Protein AF-0000000082554764 (afdb_homodimer)

Foldseek 3Di:
DPPPPDFQKAAQVRLQVVCVVVVHPGSQVVQLVCFVVLQVLAADPDPPDGKKKWFAQPPRRMIGIFIWYAAPPDDRLQIDHRLNLRLLRLLQVLRQDTAEMEMQADDDPLSLQQCLLHDPQQQRWYWHNNDVVGDDTDGSCVVPPPHDFCVVWHDPPDDGRSHFFFFFKDADPPCDPPDDPDVPPLVVVQVVLFVVQQRRAADQAQQKWKKKWWAFQVGDIFIFTWYAGPVGSSTHGRLSSSVSRCSSVPVDNADQRTQEMEMEIAPPGPDDCQVVSCVRCCRRHVNYHYYYGHIDGGDPRDPGD/DPPPPDFQKAAQVRLQVVCVVVVHPGSQVVQLVCFVVLQVLAADPDPPDGKKKWFAQPPRRMIGIFIWYAAPPDDRLQIDHRLNLRLLRLLQVLRQDTAEMEMQAPDDPLSLQQCLLHDPQQQRWYWHNNDVVGDDTDGSCVVPPPHDFCVVWHDPPDDGRSHFFFFFKDADPPCDPPDDPDVPDLVVVQVVLFVVQQRRAADQRQQKWKKKWWAFQVGDIFIFTWYAGPVGSSTHGRLSSSVSRCSSVPVDNADQRTQEMEMEIAPPGPDDCQVVSCVRCCRRHVNYHYYYGHIDGGDDRDPGD

Structure (mmCIF, N/CA/C/O backbone):
data_AF-0000000082554764-model_v1
#
loop_
_entity.id
_entity.type
_entity.pdbx_description
1 polymer 'cytidine deaminase'
#
loop_
_atom_site.group_PDB
_atom_site.id
_atom_site.type_symbol
_atom_site.label_atom_id
_atom_site.label_alt_id
_atom_site.label_comp_id
_atom_site.label_asym_id
_atom_site.label_entity_id
_atom_site.label_seq_id
_atom_site.pdbx_PDB_ins_code
_atom_site.Cartn_x
_atom_site.Cartn_y
_atom_site.Cartn_z
_atom_site.occupancy
_atom_site.B_iso_or_equiv
_atom_site.auth_seq_id
_atom_site.auth_comp_id
_atom_site.auth_asym_id
_atom_site.auth_atom_id
_atom_site.pdbx_PDB_model_num
ATOM 1 N N . MET A 1 1 ? 14.117 24.422 29.797 1 27.56 1 MET A N 1
ATOM 2 C CA . MET A 1 1 ? 13.648 24.922 28.5 1 27.56 1 MET A CA 1
ATOM 3 C C . MET A 1 1 ? 12.203 24.516 28.25 1 27.56 1 MET A C 1
ATOM 5 O O . MET A 1 1 ? 11.805 23.406 28.562 1 27.56 1 MET A O 1
ATOM 9 N N . GLU A 1 2 ? 11.258 25.312 28.219 1 33.41 2 GLU A N 1
ATOM 10 C CA . GLU A 1 2 ? 9.836 25.016 28.062 1 33.41 2 GLU A CA 1
ATOM 11 C C . GLU A 1 2 ? 9.617 23.938 27 1 33.41 2 GLU A C 1
ATOM 13 O O . GLU A 1 2 ? 10.258 23.938 25.953 1 33.41 2 GLU A O 1
ATOM 18 N N . GLU A 1 3 ? 9.352 22.781 27.266 1 38.97 3 GLU A N 1
ATOM 19 C CA . GLU A 1 3 ? 9.07 21.672 26.344 1 38.97 3 GLU A CA 1
ATOM 20 C C . GLU A 1 3 ? 8.422 22.188 25.062 1 38.97 3 GLU A C 1
ATOM 22 O O . GLU A 1 3 ? 7.301 22.703 25.094 1 38.97 3 GLU A O 1
ATOM 27 N N . THR A 1 4 ? 9.07 22.906 24.281 1 42.88 4 THR A N 1
ATOM 28 C CA . THR A 1 4 ? 8.57 23.469 23.031 1 42.88 4 THR A CA 1
ATOM 29 C C . THR A 1 4 ? 7.57 22.531 22.375 1 42.88 4 THR A C 1
ATOM 31 O O . THR A 1 4 ? 7.898 21.375 22.062 1 42.88 4 THR A O 1
ATOM 34 N N . GLN A 1 5 ? 6.305 22.641 22.703 1 54.53 5 GLN A N 1
ATOM 35 C CA . GLN A 1 5 ? 5.176 21.922 22.109 1 54.53 5 GLN A CA 1
ATOM 36 C C . GLN A 1 5 ? 5.348 21.781 20.609 1 54.53 5 GLN A C 1
ATOM 38 O O . GLN A 1 5 ? 5.344 22.766 19.875 1 54.53 5 GLN A O 1
ATOM 43 N N . VAL A 1 6 ? 6.047 20.812 20.094 1 64.56 6 VAL A N 1
ATOM 44 C CA . VAL A 1 6 ? 6.309 20.609 18.672 1 64.56 6 VAL A CA 1
ATOM 45 C C . VAL A 1 6 ? 4.988 20.516 17.906 1 64.56 6 VAL A C 1
ATOM 47 O O . VAL A 1 6 ? 4.074 19.812 18.328 1 64.56 6 VAL A O 1
ATOM 50 N N . ARG A 1 7 ? 4.75 21.562 17.062 1 88.62 7 ARG A N 1
ATOM 51 C CA . ARG A 1 7 ? 3.623 21.734 16.141 1 88.62 7 ARG A CA 1
ATOM 52 C C . ARG A 1 7 ? 3.938 21.141 14.773 1 88.62 7 ARG A C 1
ATOM 54 O O . ARG A 1 7 ? 5.102 21.078 14.375 1 88.62 7 ARG A O 1
ATOM 61 N N . PHE A 1 8 ? 2.953 20.703 14.195 1 96.88 8 PHE A N 1
ATOM 62 C CA . PHE A 1 8 ? 3.105 20.047 12.906 1 96.88 8 PHE A CA 1
ATOM 63 C C . PHE A 1 8 ? 3.311 21.078 11.797 1 96.88 8 PHE A C 1
ATOM 65 O O . PHE A 1 8 ? 3.664 20.719 10.672 1 96.88 8 PHE A O 1
ATOM 72 N N . VAL A 1 9 ? 3.09 22.359 12.094 1 97.19 9 VAL A N 1
ATOM 73 C CA . VAL A 1 9 ? 3.377 23.453 11.18 1 97.19 9 VAL A CA 1
ATOM 74 C C . VAL A 1 9 ? 4.109 24.562 11.914 1 97.19 9 VAL A C 1
ATOM 76 O O . VAL A 1 9 ? 3.645 25.047 12.953 1 97.19 9 VAL A O 1
ATOM 79 N N . ILE A 1 10 ? 5.254 24.922 11.453 1 97 10 ILE A N 1
ATOM 80 C CA . ILE A 1 10 ? 6.039 26.031 11.977 1 97 10 ILE A CA 1
ATOM 81 C C . ILE A 1 10 ? 6.055 27.188 10.969 1 97 10 ILE A C 1
ATOM 83 O O . ILE A 1 10 ? 6.523 27.031 9.844 1 97 10 ILE A O 1
ATOM 87 N N . PRO A 1 11 ? 5.559 28.328 11.383 1 97.06 11 PRO A N 1
ATOM 88 C CA . PRO A 1 11 ? 5.574 29.469 10.469 1 97.06 11 PRO A CA 1
ATOM 89 C C . PRO A 1 11 ? 6.98 29.812 9.969 1 97.06 11 PRO A C 1
ATOM 91 O O . PRO A 1 11 ? 7.961 29.578 10.68 1 97.06 11 PRO A O 1
ATOM 94 N N . ALA A 1 12 ? 7.039 30.438 8.781 1 97.06 12 ALA A N 1
ATOM 95 C CA . ALA A 1 12 ? 8.312 30.75 8.141 1 97.06 12 ALA A CA 1
ATOM 96 C C . ALA A 1 12 ? 9.172 31.641 9.031 1 97.06 12 ALA A C 1
ATOM 98 O O . ALA A 1 12 ? 10.375 31.406 9.18 1 97.06 12 ALA A O 1
ATOM 99 N N . SER A 1 13 ? 8.602 32.625 9.648 1 97.19 13 SER A N 1
ATOM 100 C CA . SER A 1 13 ? 9.328 33.562 10.484 1 97.19 13 SER A CA 1
ATOM 101 C C . SER A 1 13 ? 9.914 32.875 11.711 1 97.19 13 SER A C 1
ATOM 103 O O . SER A 1 13 ? 11.047 33.156 12.109 1 97.19 13 SER A O 1
ATOM 105 N N . GLU A 1 14 ? 9.133 32 12.266 1 96.44 14 GLU A N 1
ATOM 106 C CA . GLU A 1 14 ? 9.609 31.25 13.422 1 96.44 14 GLU A CA 1
ATOM 107 C C . GLU A 1 14 ? 10.75 30.312 13.031 1 96.44 14 GLU A C 1
ATOM 109 O O . GLU A 1 14 ? 11.711 30.156 13.781 1 96.44 14 GLU A O 1
ATOM 114 N N . ALA A 1 15 ? 10.609 29.656 11.945 1 96.25 15 ALA A N 1
ATOM 115 C CA . ALA A 1 15 ? 11.664 28.766 11.461 1 96.25 15 ALA A CA 1
ATOM 116 C C . ALA A 1 15 ? 12.969 29.531 11.242 1 96.25 15 ALA A C 1
ATOM 118 O O . ALA A 1 15 ? 14.047 29.047 11.594 1 96.25 15 ALA A O 1
ATOM 119 N N . GLU A 1 16 ? 12.906 30.672 10.648 1 96.56 16 GLU A N 1
ATOM 120 C CA . GLU A 1 16 ? 14.078 31.516 10.438 1 96.56 16 GLU A CA 1
ATOM 121 C C . GLU A 1 16 ? 14.734 31.906 11.766 1 96.56 16 GLU A C 1
ATOM 123 O O . GLU A 1 16 ? 15.953 31.859 11.891 1 96.56 16 GLU A O 1
ATOM 128 N N . SER A 1 17 ? 13.891 32.281 12.672 1 96.81 17 SER A N 1
ATOM 129 C CA . SER A 1 17 ? 14.383 32.625 13.992 1 96.81 17 SER A CA 1
ATOM 130 C C . SER A 1 17 ? 15.094 31.453 14.664 1 96.81 17 SER A C 1
ATOM 132 O O . SER A 1 17 ? 16.141 31.625 15.297 1 96.81 17 SER A O 1
ATOM 134 N N . MET A 1 18 ? 14.484 30.297 14.539 1 95.19 18 MET A N 1
ATOM 135 C CA . MET A 1 18 ? 15.078 29.094 15.102 1 95.19 18 MET A CA 1
ATOM 136 C C . MET A 1 18 ? 16.453 28.812 14.492 1 95.19 18 MET A C 1
ATOM 138 O O . MET A 1 18 ? 17.391 28.469 15.195 1 95.19 18 MET A O 1
ATOM 142 N N . ALA A 1 19 ? 16.516 28.938 13.188 1 95.81 19 ALA A N 1
ATOM 143 C CA . ALA A 1 19 ? 17.781 28.719 12.5 1 95.81 19 ALA A CA 1
ATOM 144 C C . ALA A 1 19 ? 18.844 29.703 12.961 1 95.81 19 ALA A C 1
ATOM 146 O O . ALA A 1 19 ? 20 29.328 13.195 1 95.81 19 ALA A O 1
ATOM 147 N N . GLN A 1 20 ? 18.484 30.938 13.109 1 95.94 20 GLN A N 1
ATOM 148 C CA . GLN A 1 20 ? 19.391 31.984 13.555 1 95.94 20 GLN A CA 1
ATOM 149 C C . GLN A 1 20 ? 19.891 31.719 14.969 1 95.94 20 GLN A C 1
ATOM 151 O O . GLN A 1 20 ? 21.078 31.828 15.25 1 95.94 20 GLN A O 1
ATOM 156 N N . LYS A 1 21 ? 19 31.391 15.797 1 96 21 LYS A N 1
ATOM 157 C CA . LYS A 1 21 ? 19.359 31.125 17.188 1 96 21 LYS A CA 1
ATOM 158 C C . LYS A 1 21 ? 20.312 29.938 17.312 1 96 21 LYS A C 1
ATOM 160 O O . LYS A 1 21 ? 21.156 29.906 18.188 1 96 21 LYS A O 1
ATOM 165 N N . ALA A 1 22 ? 20.125 29.016 16.406 1 94.44 22 ALA A N 1
ATOM 166 C CA . ALA A 1 22 ? 20.969 27.812 16.422 1 94.44 22 ALA A CA 1
ATOM 167 C C . ALA A 1 22 ? 22.25 28.047 15.625 1 94.44 22 ALA A C 1
ATOM 169 O O . ALA A 1 22 ? 23.062 27.125 15.469 1 94.44 22 ALA A O 1
ATOM 170 N N . ASN A 1 23 ? 22.5 29.188 15.125 1 95.81 23 ASN A N 1
ATOM 171 C CA . ASN A 1 23 ? 23.672 29.547 14.336 1 95.81 23 ASN A CA 1
ATOM 172 C C . ASN A 1 23 ? 23.812 28.672 13.102 1 95.81 23 ASN A C 1
ATOM 174 O O . ASN A 1 23 ? 24.906 28.172 12.812 1 95.81 23 ASN A O 1
ATOM 178 N N . LEU A 1 24 ? 22.672 28.406 12.508 1 94.31 24 LEU A N 1
ATOM 179 C CA . LEU A 1 24 ? 22.656 27.656 11.258 1 94.31 24 LEU A CA 1
ATOM 180 C C . LEU A 1 24 ? 22.578 28.609 10.062 1 94.31 24 LEU A C 1
ATOM 182 O O . LEU A 1 24 ? 21.984 29.688 10.156 1 94.31 24 LEU A O 1
ATOM 186 N N . PRO A 1 25 ? 23.219 28.203 8.898 1 93.25 25 PRO A N 1
ATOM 187 C CA . PRO A 1 25 ? 23.234 29.094 7.727 1 93.25 25 PRO A CA 1
ATOM 188 C C . PRO A 1 25 ? 21.844 29.375 7.18 1 93.25 25 PRO A C 1
ATOM 190 O O . PRO A 1 25 ? 21.594 30.453 6.625 1 93.25 25 PRO A O 1
ATOM 193 N N . SER A 1 26 ? 20.969 28.453 7.219 1 93.5 26 SER A N 1
ATOM 194 C CA . SER A 1 26 ? 19.609 28.625 6.691 1 93.5 26 SER A CA 1
ATOM 195 C C . SER A 1 26 ? 18.625 27.672 7.359 1 93.5 26 SER A C 1
ATOM 197 O O . SER A 1 26 ? 19.031 26.812 8.141 1 93.5 26 SER A O 1
ATOM 199 N N . VAL A 1 27 ? 17.359 27.828 7.023 1 94.69 27 VAL A N 1
ATOM 200 C CA . VAL A 1 27 ? 16.297 26.969 7.535 1 94.69 27 VAL A CA 1
ATOM 201 C C . VAL A 1 27 ? 16.5 25.531 7.051 1 94.69 27 VAL A C 1
ATOM 203 O O . VAL A 1 27 ? 16.156 24.578 7.75 1 94.69 27 VAL A O 1
ATOM 206 N N . LEU A 1 28 ? 17.141 25.391 5.918 1 93.81 28 LEU A N 1
ATOM 207 C CA . LEU A 1 28 ? 17.406 24.062 5.379 1 93.81 28 LEU A CA 1
ATOM 208 C C . LEU A 1 28 ? 18.266 23.234 6.34 1 93.81 28 LEU A C 1
ATOM 210 O O . LEU A 1 28 ? 18.047 22.031 6.488 1 93.81 28 LEU A O 1
ATOM 214 N N . HIS A 1 29 ? 19.125 23.891 6.98 1 92.5 29 HIS A N 1
ATOM 215 C CA . HIS A 1 29 ? 20.031 23.219 7.906 1 92.5 29 HIS A CA 1
ATOM 216 C C . HIS A 1 29 ? 19.359 22.922 9.234 1 92.5 29 HIS A C 1
ATOM 218 O O . HIS A 1 29 ? 19.875 22.156 10.047 1 92.5 29 HIS A O 1
ATOM 224 N N . LEU A 1 30 ? 18.234 23.547 9.438 1 93.88 30 LEU A N 1
ATOM 225 C CA . LEU A 1 30 ? 17.438 23.328 10.641 1 93.88 30 LEU A CA 1
ATOM 226 C C . LEU A 1 30 ? 16.641 22.047 10.539 1 93.88 30 LEU A C 1
ATOM 228 O O . LEU A 1 30 ? 16.359 21.406 11.555 1 93.88 30 LEU A O 1
ATOM 232 N N . LEU A 1 31 ? 16.25 21.594 9.352 1 95.56 31 LEU A N 1
ATOM 233 C CA . LEU A 1 31 ? 15.312 20.5 9.109 1 95.56 31 LEU A CA 1
ATOM 234 C C . LEU A 1 31 ? 15.781 19.219 9.797 1 95.56 31 LEU A C 1
ATOM 236 O O . LEU A 1 31 ? 15.031 18.609 10.562 1 95.56 31 LEU A O 1
ATOM 240 N N . PRO A 1 32 ? 17.047 18.812 9.578 1 93.94 32 PRO A N 1
ATOM 241 C CA . PRO A 1 32 ? 17.484 17.562 10.219 1 93.94 32 PRO A CA 1
ATOM 242 C C . PRO A 1 32 ? 17.438 17.641 11.742 1 93.94 32 PRO A C 1
ATOM 244 O O . PRO A 1 32 ? 17.188 16.625 12.406 1 93.94 32 PRO A O 1
ATOM 247 N N . SER A 1 33 ? 17.656 18.766 12.312 1 92.5 33 SER A N 1
ATOM 248 C CA . SER A 1 33 ? 17.688 18.938 13.758 1 92.5 33 SER A CA 1
ATOM 249 C C . SER A 1 33 ? 16.297 18.797 14.359 1 92.5 33 SER A C 1
ATOM 251 O O . SER A 1 33 ? 16.141 18.562 15.562 1 92.5 33 SER A O 1
ATOM 253 N N . LEU A 1 34 ? 15.258 18.938 13.523 1 94.81 34 LEU A N 1
ATOM 254 C CA . LEU A 1 34 ? 13.875 18.859 13.992 1 94.81 34 LEU A CA 1
ATOM 255 C C . LEU A 1 34 ? 13.344 17.438 13.883 1 94.81 34 LEU A C 1
ATOM 257 O O . LEU A 1 34 ? 12.281 17.125 14.422 1 94.81 34 LEU A O 1
ATOM 261 N N . VAL A 1 35 ? 14.031 16.547 13.242 1 95.44 35 VAL A N 1
ATOM 262 C CA . VAL A 1 35 ? 13.57 15.188 12.938 1 95.44 35 VAL A CA 1
ATOM 263 C C . VAL A 1 35 ? 13.344 14.422 14.234 1 95.44 35 VAL A C 1
ATOM 265 O O . VAL A 1 35 ? 12.305 13.773 14.414 1 95.44 35 VAL A O 1
ATOM 268 N N . PRO A 1 36 ? 14.258 14.516 15.25 1 94.62 36 PRO A N 1
ATOM 269 C CA . PRO A 1 36 ? 14.016 13.789 16.5 1 94.62 36 PRO A CA 1
ATOM 270 C C . PRO A 1 36 ? 12.742 14.25 17.203 1 94.62 36 PRO A C 1
ATOM 272 O O . PRO A 1 36 ? 12.016 13.43 17.766 1 94.62 36 PRO A O 1
ATOM 275 N N . SER A 1 37 ? 12.523 15.555 17.172 1 94.25 37 SER A N 1
ATOM 276 C CA . SER A 1 37 ? 11.297 16.078 17.766 1 94.25 37 SER A CA 1
ATOM 277 C C . SER A 1 37 ? 10.062 15.555 17.047 1 94.25 37 SER A C 1
ATOM 279 O O . SER A 1 37 ? 9.047 15.258 17.672 1 94.25 37 SER A O 1
ATOM 281 N N . ALA A 1 38 ? 10.133 15.461 15.711 1 95.75 38 ALA A N 1
ATOM 282 C CA . ALA A 1 38 ? 9.031 14.898 14.938 1 95.75 38 ALA A CA 1
ATOM 283 C C . ALA A 1 38 ? 8.797 13.438 15.305 1 95.75 38 ALA A C 1
ATOM 285 O O . ALA A 1 38 ? 7.652 13.016 15.492 1 95.75 38 ALA A O 1
ATOM 286 N N . GLN A 1 39 ? 9.836 12.648 15.469 1 96.12 39 GLN A N 1
ATOM 287 C CA . GLN A 1 39 ? 9.75 11.234 15.797 1 96.12 39 GLN A CA 1
ATOM 288 C C . GLN A 1 39 ? 8.961 11.008 17.078 1 96.12 39 GLN A C 1
ATOM 290 O O . GLN A 1 39 ? 8.258 10.008 17.219 1 96.12 39 GLN A O 1
ATOM 295 N N . ARG A 1 40 ? 9.039 11.906 17.984 1 94.5 40 ARG A N 1
ATOM 296 C CA . ARG A 1 40 ? 8.375 11.773 19.281 1 94.5 40 ARG A CA 1
ATOM 297 C C . ARG A 1 40 ? 6.859 11.867 19.125 1 94.5 40 ARG A C 1
ATOM 299 O O . ARG A 1 40 ? 6.117 11.422 20 1 94.5 40 ARG A O 1
ATOM 306 N N . LEU A 1 41 ? 6.426 12.43 18 1 95.19 41 LEU A N 1
ATOM 307 C CA . LEU A 1 41 ? 4.996 12.617 17.781 1 95.19 41 LEU A CA 1
ATOM 308 C C . LEU A 1 41 ? 4.398 11.43 17.031 1 95.19 41 LEU A C 1
ATOM 310 O O . LEU A 1 41 ? 3.186 11.359 16.844 1 95.19 41 LEU A O 1
ATOM 314 N N . ALA A 1 42 ? 5.238 10.453 16.594 1 96.19 42 ALA A N 1
ATOM 315 C CA . ALA A 1 42 ? 4.781 9.289 15.836 1 96.19 42 ALA A CA 1
ATOM 316 C C . ALA A 1 42 ? 3.875 8.406 16.688 1 96.19 42 ALA A C 1
ATOM 318 O O . ALA A 1 42 ? 3.912 8.469 17.922 1 96.19 42 ALA A O 1
ATOM 319 N N . ARG A 1 43 ? 2.994 7.613 16.078 1 96.25 43 ARG A N 1
ATOM 320 C CA . ARG A 1 43 ? 2.078 6.688 16.734 1 96.25 43 ARG A CA 1
ATOM 321 C C . ARG A 1 43 ? 2.219 5.277 16.172 1 96.25 43 ARG A C 1
ATOM 323 O O . ARG A 1 43 ? 1.308 4.777 15.508 1 96.25 43 ARG A O 1
ATOM 330 N N . PRO A 1 44 ? 3.326 4.602 16.453 1 95.75 44 PRO A N 1
ATOM 331 C CA . PRO A 1 44 ? 3.57 3.26 15.922 1 95.75 44 PRO A CA 1
ATOM 332 C C . PRO A 1 44 ? 3.387 2.164 16.969 1 95.75 44 PRO A C 1
ATOM 334 O O . PRO A 1 44 ? 4.355 1.5 17.344 1 95.75 44 PRO A O 1
ATOM 337 N N . PRO A 1 45 ? 2.146 1.845 17.359 1 95.56 45 PRO A N 1
ATOM 338 C CA . PRO A 1 45 ? 1.93 0.867 18.422 1 95.56 45 PRO A CA 1
ATOM 339 C C . PRO A 1 45 ? 2.287 -0.557 18 1 95.56 45 PRO A C 1
ATOM 341 O O . PRO A 1 45 ? 2.393 -1.447 18.844 1 95.56 45 PRO A O 1
ATOM 344 N N . ILE A 1 46 ? 2.504 -0.814 16.75 1 94.62 46 ILE A N 1
ATOM 345 C CA . ILE A 1 46 ? 2.775 -2.166 16.281 1 94.62 46 ILE A CA 1
ATOM 346 C C . ILE A 1 46 ? 4.281 -2.365 16.125 1 94.62 46 ILE A C 1
ATOM 348 O O . ILE A 1 46 ? 4.855 -3.277 16.719 1 94.62 46 ILE A O 1
ATOM 352 N N . SER A 1 47 ? 4.969 -1.539 15.414 1 91.75 47 SER A N 1
ATOM 353 C CA . SER A 1 47 ? 6.387 -1.691 15.109 1 91.75 47 SER A CA 1
ATOM 354 C C . SER A 1 47 ? 7.262 -1.084 16.203 1 91.75 47 SER A C 1
ATOM 356 O O . SER A 1 47 ? 8.422 -1.473 16.359 1 91.75 47 SER A O 1
ATOM 358 N N . ASN A 1 48 ? 6.734 -0.066 16.891 1 92.81 48 ASN A N 1
ATOM 359 C CA . ASN A 1 48 ? 7.512 0.758 17.812 1 92.81 48 ASN A CA 1
ATOM 360 C C . ASN A 1 48 ? 8.68 1.439 17.109 1 92.81 48 ASN A C 1
ATOM 362 O O . ASN A 1 48 ? 9.695 1.752 17.734 1 92.81 48 ASN A O 1
ATOM 366 N N . PHE A 1 49 ? 8.641 1.503 15.805 1 91.94 49 PHE A N 1
ATOM 367 C CA . PHE A 1 49 ? 9.633 2.189 14.977 1 91.94 49 PHE A CA 1
ATOM 368 C C . PHE A 1 49 ? 9.172 3.605 14.648 1 91.94 49 PHE A C 1
ATOM 370 O O . PHE A 1 49 ? 8.406 3.812 13.703 1 91.94 49 PHE A O 1
ATOM 377 N N . HIS A 1 50 ? 9.719 4.594 15.336 1 95.38 50 HIS A N 1
ATOM 378 C CA . HIS A 1 50 ? 9.297 5.984 15.219 1 95.38 50 HIS A CA 1
ATOM 379 C C . HIS A 1 50 ? 9.977 6.668 14.039 1 95.38 50 HIS A C 1
ATOM 381 O O . HIS A 1 50 ? 11.203 6.805 14.016 1 95.38 50 HIS A O 1
ATOM 387 N N . VAL A 1 51 ? 9.195 7.074 13.086 1 96.25 51 VAL A N 1
ATOM 388 C CA . VAL A 1 51 ? 9.711 7.785 11.922 1 96.25 51 VAL A CA 1
ATOM 389 C C . VAL A 1 51 ? 9.195 9.219 11.922 1 96.25 51 VAL A C 1
ATOM 391 O O . VAL A 1 51 ? 8.031 9.469 12.242 1 96.25 51 VAL A O 1
ATOM 394 N N . GLY A 1 52 ? 10.062 10.125 11.688 1 97.12 52 GLY A N 1
ATOM 395 C CA . GLY A 1 52 ? 9.734 11.531 11.547 1 97.12 52 GLY A CA 1
ATOM 396 C C . GLY A 1 52 ? 10.258 12.141 10.258 1 97.12 52 GLY A C 1
ATOM 397 O O . GLY A 1 52 ? 11.367 11.82 9.82 1 97.12 52 GLY A O 1
ATOM 398 N N . ALA A 1 53 ? 9.453 12.953 9.609 1 98.12 53 ALA A N 1
ATOM 399 C CA . ALA A 1 53 ? 9.828 13.719 8.422 1 98.12 53 ALA A CA 1
ATOM 400 C C . ALA A 1 53 ? 9.57 15.211 8.625 1 98.12 53 ALA A C 1
ATOM 402 O O . ALA A 1 53 ? 8.57 15.594 9.242 1 98.12 53 ALA A O 1
ATOM 403 N N . VAL A 1 54 ? 10.484 16.016 8.195 1 97.94 54 VAL A N 1
ATOM 404 C CA . VAL A 1 54 ? 10.383 17.469 8.312 1 97.94 54 VAL A CA 1
ATOM 405 C C . VAL A 1 54 ? 10.695 18.125 6.961 1 97.94 54 VAL A C 1
ATOM 407 O O . VAL A 1 54 ? 11.766 17.891 6.395 1 97.94 54 VAL A O 1
ATOM 410 N N . GLY A 1 55 ? 9.766 18.844 6.441 1 98.12 55 GLY A N 1
ATOM 411 C CA . GLY A 1 55 ? 9.945 19.453 5.133 1 98.12 55 GLY A CA 1
ATOM 412 C C . GLY A 1 55 ? 9.672 20.938 5.125 1 98.12 55 GLY A C 1
ATOM 413 O O . GLY A 1 55 ? 8.977 21.453 6.004 1 98.12 55 GLY A O 1
ATOM 414 N N . ILE A 1 56 ? 10.258 21.656 4.184 1 97.62 56 ILE A N 1
ATOM 415 C CA . ILE A 1 56 ? 10.023 23.094 4.008 1 97.62 56 ILE A CA 1
ATOM 416 C C . ILE A 1 56 ? 9.195 23.328 2.752 1 97.62 56 ILE A C 1
ATOM 418 O O . ILE A 1 56 ? 9.469 22.75 1.695 1 97.62 56 ILE A O 1
ATOM 422 N N . GLY A 1 57 ? 8.102 24.109 2.936 1 95.94 57 GLY A N 1
ATOM 423 C CA . GLY A 1 57 ? 7.281 24.469 1.796 1 95.94 57 GLY A CA 1
ATOM 424 C C . GLY A 1 57 ? 8.039 25.25 0.738 1 95.94 57 GLY A C 1
ATOM 425 O O . GLY A 1 57 ? 8.883 26.094 1.062 1 95.94 57 GLY A O 1
ATOM 426 N N . GLY A 1 58 ? 7.805 24.922 -0.47 1 93.38 58 GLY A N 1
ATOM 427 C CA . GLY A 1 58 ? 8.508 25.562 -1.573 1 93.38 58 GLY A CA 1
ATOM 428 C C . GLY A 1 58 ? 8.094 27 -1.795 1 93.38 58 GLY A C 1
ATOM 429 O O . GLY A 1 58 ? 8.836 27.781 -2.408 1 93.38 58 GLY A O 1
ATOM 430 N N . VAL A 1 59 ? 6.965 27.391 -1.308 1 94.5 59 VAL A N 1
ATOM 431 C CA . VAL A 1 59 ? 6.449 28.719 -1.604 1 94.5 59 VAL A CA 1
ATOM 432 C C . VAL A 1 59 ? 6.352 29.531 -0.315 1 94.5 59 VAL A C 1
ATOM 434 O O . VAL A 1 59 ? 6.887 30.641 -0.231 1 94.5 59 VAL A O 1
ATOM 437 N N . SER A 1 60 ? 5.836 29.016 0.761 1 95.25 60 SER A N 1
ATOM 438 C CA . SER A 1 60 ? 5.52 29.766 1.974 1 95.25 60 SER A CA 1
ATOM 439 C C . SER A 1 60 ? 6.742 29.891 2.879 1 95.25 60 SER A C 1
ATOM 441 O O . SER A 1 60 ? 6.82 30.797 3.703 1 95.25 60 SER A O 1
ATOM 443 N N . GLY A 1 61 ? 7.594 28.875 2.766 1 96.06 61 GLY A N 1
ATOM 444 C CA . GLY A 1 61 ? 8.719 28.828 3.688 1 96.06 61 GLY A CA 1
ATOM 445 C C . GLY A 1 61 ? 8.359 28.219 5.035 1 96.06 61 GLY A C 1
ATOM 446 O O . GLY A 1 61 ? 9.219 28.094 5.91 1 96.06 61 GLY A O 1
ATOM 447 N N . ARG A 1 62 ? 7.137 27.859 5.188 1 97.25 62 ARG A N 1
ATOM 448 C CA . ARG A 1 62 ? 6.734 27.156 6.406 1 97.25 62 ARG A CA 1
ATOM 449 C C . ARG A 1 62 ? 7.41 25.797 6.504 1 97.25 62 ARG A C 1
ATOM 451 O O . ARG A 1 62 ? 7.77 25.203 5.488 1 97.25 62 ARG A O 1
ATOM 458 N N . VAL A 1 63 ? 7.605 25.359 7.727 1 98 63 VAL A N 1
ATOM 459 C CA . VAL A 1 63 ? 8.125 24.016 7.973 1 98 63 VAL A CA 1
ATOM 460 C C . VAL A 1 63 ? 6.996 23.094 8.414 1 98 63 VAL A C 1
ATOM 462 O O . VAL A 1 63 ? 6.16 23.484 9.234 1 98 63 VAL A O 1
ATOM 465 N N . PHE A 1 64 ? 6.957 21.953 7.809 1 98.25 64 PHE A N 1
ATOM 466 C CA . PHE A 1 64 ? 5.918 20.969 8.078 1 98.25 64 PHE A CA 1
ATOM 467 C C . PHE A 1 64 ? 6.523 19.688 8.641 1 98.25 64 PHE A C 1
ATOM 469 O O . PHE A 1 64 ? 7.625 19.297 8.25 1 98.25 64 PHE A O 1
ATOM 476 N N . LEU A 1 65 ? 5.82 19.047 9.539 1 98.12 65 LEU A N 1
ATOM 477 C CA . LEU A 1 65 ? 6.242 17.781 10.094 1 98.12 65 LEU A CA 1
ATOM 478 C C . LEU A 1 65 ? 5.309 16.656 9.648 1 98.12 65 LEU A C 1
ATOM 480 O O . LEU A 1 65 ? 4.133 16.891 9.367 1 98.12 65 LEU A O 1
ATOM 484 N N . GLY A 1 66 ? 5.797 15.5 9.5 1 98.38 66 GLY A N 1
ATOM 485 C CA . GLY A 1 66 ? 5.082 14.25 9.289 1 98.38 66 GLY A CA 1
ATOM 486 C C . GLY A 1 66 ? 5.598 13.109 10.148 1 98.38 66 GLY A C 1
ATOM 487 O O . GLY A 1 66 ? 6.789 13.047 10.453 1 98.38 66 GLY A O 1
ATOM 488 N N . VAL A 1 67 ? 4.695 12.258 10.516 1 97.88 67 VAL A N 1
ATOM 489 C CA . VAL A 1 67 ? 5.07 11.141 11.367 1 97.88 67 VAL A CA 1
ATOM 490 C C . VAL A 1 67 ? 4.344 9.875 10.922 1 97.88 67 VAL A C 1
ATOM 492 O O . VAL A 1 67 ? 3.338 9.953 10.211 1 97.88 67 VAL A O 1
ATOM 495 N N . ASN A 1 68 ? 4.918 8.703 11.211 1 97.88 68 ASN A N 1
ATOM 496 C CA . ASN A 1 68 ? 4.207 7.465 10.914 1 97.88 68 ASN A CA 1
ATOM 497 C C . ASN A 1 68 ? 3.107 7.188 11.93 1 97.88 68 ASN A C 1
ATOM 499 O O . ASN A 1 68 ? 3.262 7.492 13.117 1 97.88 68 ASN A O 1
ATOM 503 N N . VAL A 1 69 ? 1.99 6.715 11.453 1 98 69 VAL A N 1
ATOM 504 C CA . VAL A 1 69 ? 0.81 6.375 12.242 1 98 69 VAL A CA 1
ATOM 505 C C . VAL A 1 69 ? 0.356 4.957 11.914 1 98 69 VAL A C 1
ATOM 507 O O . VAL A 1 69 ? 0.183 4.609 10.742 1 98 69 VAL A O 1
ATOM 510 N N . GLU A 1 70 ? 0.229 4.133 12.906 1 97.56 70 GLU A N 1
ATOM 511 C CA . GLU A 1 70 ? -0.242 2.756 12.781 1 97.56 70 GLU A CA 1
ATOM 512 C C . GLU A 1 70 ? -1.545 2.547 13.547 1 97.56 70 GLU A C 1
ATOM 514 O O . GLU A 1 70 ? -1.827 3.266 14.508 1 97.56 70 GLU A O 1
ATOM 519 N N . PHE A 1 71 ? -2.355 1.678 13.109 1 97.31 71 PHE A N 1
ATOM 520 C CA . PHE A 1 71 ? -3.65 1.41 13.727 1 97.31 71 PHE A CA 1
ATOM 521 C C . PHE A 1 71 ? -3.752 -0.048 14.156 1 97.31 71 PHE A C 1
ATOM 523 O O . PHE A 1 71 ? -3.557 -0.957 13.344 1 97.31 71 PHE A O 1
ATOM 530 N N . LEU A 1 72 ? -4.074 -0.268 15.375 1 96.31 72 LEU A N 1
ATOM 531 C CA . LEU A 1 72 ? -4.301 -1.614 15.891 1 96.31 72 LEU A CA 1
ATOM 532 C C . LEU A 1 72 ? -5.582 -2.209 15.312 1 96.31 72 LEU A C 1
ATOM 534 O O . LEU A 1 72 ? -6.52 -1.479 14.992 1 96.31 72 LEU A O 1
ATOM 538 N N . ASN A 1 73 ? -5.574 -3.525 15.117 1 96.31 73 ASN A N 1
ATOM 539 C CA . ASN A 1 73 ? -6.742 -4.32 14.742 1 96.31 73 ASN A CA 1
ATOM 540 C C . ASN A 1 73 ? -7.16 -4.062 13.297 1 96.31 73 ASN A C 1
ATOM 542 O O . ASN A 1 73 ? -8.312 -4.285 12.93 1 96.31 73 ASN A O 1
ATOM 546 N N . LEU A 1 74 ? -6.309 -3.508 12.531 1 96.81 74 LEU A N 1
ATOM 547 C CA . LEU A 1 74 ? -6.48 -3.311 11.094 1 96.81 74 LEU A CA 1
ATOM 548 C C . LEU A 1 74 ? -5.293 -3.873 10.328 1 96.81 74 LEU A C 1
ATOM 550 O O . LEU A 1 74 ? -4.203 -4.031 10.883 1 96.81 74 LEU A O 1
ATOM 554 N N . PRO A 1 75 ? -5.5 -4.203 9.023 1 96.56 75 PRO A N 1
ATOM 555 C CA . PRO A 1 75 ? -4.344 -4.578 8.211 1 96.56 75 PRO A CA 1
ATOM 556 C C . PRO A 1 75 ? -3.289 -3.475 8.133 1 96.56 75 PRO A C 1
ATOM 558 O O . PRO A 1 75 ? -3.617 -2.293 8.266 1 96.56 75 PRO A O 1
ATOM 561 N N . LEU A 1 76 ? -2.111 -3.838 7.871 1 96.62 76 LEU A N 1
ATOM 562 C CA . LEU A 1 76 ? -0.976 -2.922 7.902 1 96.62 76 LEU A CA 1
ATOM 563 C C . LEU A 1 76 ? -1.078 -1.89 6.785 1 96.62 76 LEU A C 1
ATOM 565 O O . LEU A 1 76 ? -0.436 -0.839 6.848 1 96.62 76 LEU A O 1
ATOM 569 N N . ASN A 1 77 ? -1.874 -2.178 5.762 1 95.06 77 ASN A N 1
ATOM 570 C CA . ASN A 1 77 ? -1.965 -1.25 4.641 1 95.06 77 ASN A CA 1
ATOM 571 C C . ASN A 1 77 ? -2.727 0.017 5.02 1 95.06 77 ASN A C 1
ATOM 573 O O . ASN A 1 77 ? -2.805 0.959 4.23 1 95.06 77 ASN A O 1
ATOM 577 N N . TYR A 1 78 ? -3.305 0.109 6.254 1 96.81 78 TYR A N 1
ATOM 578 C CA . TYR A 1 78 ? -3.973 1.309 6.746 1 96.81 78 TYR A CA 1
ATOM 579 C C . TYR A 1 78 ? -2.969 2.283 7.348 1 96.81 78 TYR A C 1
ATOM 581 O O . TYR A 1 78 ? -3.299 3.443 7.609 1 96.81 78 TYR A O 1
ATOM 589 N N . SER A 1 79 ? -1.78 1.851 7.543 1 97.81 79 SER A N 1
ATOM 590 C CA . SER A 1 79 ? -0.774 2.703 8.164 1 97.81 79 SER A CA 1
ATOM 591 C C . SER A 1 79 ? -0.485 3.934 7.316 1 97.81 79 SER A C 1
ATOM 593 O O . SER A 1 79 ? -0.69 3.916 6.098 1 97.81 79 SER A O 1
ATOM 595 N N . ILE A 1 80 ? -0.135 4.961 7.973 1 98.38 80 ILE A N 1
ATOM 596 C CA . ILE A 1 80 ? 0.304 6.191 7.328 1 98.38 80 ILE A CA 1
ATOM 597 C C . ILE A 1 80 ? 1.804 6.383 7.551 1 98.38 80 ILE A C 1
ATOM 599 O O . ILE A 1 80 ? 2.273 6.398 8.688 1 98.38 80 ILE A O 1
ATOM 603 N N . HIS A 1 81 ? 2.551 6.504 6.504 1 98.38 81 HIS A N 1
ATOM 604 C CA . HIS A 1 81 ? 3.984 6.742 6.629 1 98.38 81 HIS A CA 1
ATOM 605 C C . HIS A 1 81 ? 4.277 8.211 6.902 1 98.38 81 HIS A C 1
ATOM 607 O O . HIS A 1 81 ? 3.479 9.086 6.547 1 98.38 81 HIS A O 1
ATOM 613 N N . ALA A 1 82 ? 5.406 8.484 7.5 1 98.44 82 ALA A N 1
ATOM 614 C CA . ALA A 1 82 ? 5.805 9.844 7.828 1 98.44 82 ALA A CA 1
ATOM 615 C C . ALA A 1 82 ? 5.832 10.727 6.582 1 98.44 82 ALA A C 1
ATOM 617 O O . ALA A 1 82 ? 5.422 11.891 6.625 1 98.44 82 ALA A O 1
ATOM 618 N N . GLU A 1 83 ? 6.336 10.203 5.48 1 98.12 83 GLU A N 1
ATOM 619 C CA . GLU A 1 83 ? 6.43 10.945 4.227 1 98.12 83 GLU A CA 1
ATOM 620 C C . GLU A 1 83 ? 5.043 11.25 3.664 1 98.12 83 GLU A C 1
ATOM 622 O O . GLU A 1 83 ? 4.805 12.344 3.143 1 98.12 83 GLU A O 1
ATOM 627 N N . GLN A 1 84 ? 4.148 10.266 3.719 1 98.44 84 GLN A N 1
ATOM 628 C CA . GLN A 1 84 ? 2.77 10.508 3.305 1 98.44 84 GLN A CA 1
ATOM 629 C C . GLN A 1 84 ? 2.109 11.562 4.184 1 98.44 84 GLN A C 1
ATOM 631 O O . GLN A 1 84 ? 1.405 12.445 3.686 1 98.44 84 GLN A O 1
ATOM 636 N N . PHE A 1 85 ? 2.312 11.414 5.5 1 98.81 85 PHE A N 1
ATOM 637 C CA . PHE A 1 85 ? 1.8 12.383 6.457 1 98.81 85 PHE A CA 1
ATOM 638 C C . PHE A 1 85 ? 2.266 13.789 6.105 1 98.81 85 PHE A C 1
ATOM 640 O O . PHE A 1 85 ? 1.471 14.734 6.117 1 98.81 85 PHE A O 1
ATOM 647 N N . LEU A 1 86 ? 3.533 13.922 5.809 1 98.69 86 LEU A N 1
ATOM 648 C CA . LEU A 1 86 ? 4.129 15.219 5.492 1 98.69 86 LEU A CA 1
ATOM 649 C C . LEU A 1 86 ? 3.443 15.852 4.285 1 98.69 86 LEU A C 1
ATOM 651 O O . LEU A 1 86 ? 3.027 17.016 4.344 1 98.69 86 LEU A O 1
ATOM 655 N N . LEU A 1 87 ? 3.248 15.109 3.189 1 98.44 87 LEU A N 1
ATOM 656 C CA . LEU A 1 87 ? 2.602 15.656 2 1 98.44 87 LEU A CA 1
ATOM 657 C C . LEU A 1 87 ? 1.144 16 2.281 1 98.44 87 LEU A C 1
ATOM 659 O O . LEU A 1 87 ? 0.631 17 1.781 1 98.44 87 LEU A O 1
ATOM 663 N N . THR A 1 88 ? 0.502 15.133 3.025 1 98.5 88 THR A N 1
ATOM 664 C CA . THR A 1 88 ? -0.888 15.398 3.381 1 98.5 88 THR A CA 1
ATOM 665 C C . THR A 1 88 ? -1.002 16.672 4.203 1 98.5 88 THR A C 1
ATOM 667 O O . THR A 1 88 ? -1.919 17.469 3.994 1 98.5 88 THR A O 1
ATOM 670 N N . ASN A 1 89 ? -0.06 16.875 5.117 1 98.25 89 ASN A N 1
ATOM 671 C CA . ASN A 1 89 ? -0.019 18.094 5.922 1 98.25 89 ASN A CA 1
ATOM 672 C C . ASN A 1 89 ? 0.178 19.328 5.059 1 98.25 89 ASN A C 1
ATOM 674 O O . ASN A 1 89 ? -0.458 20.359 5.285 1 98.25 89 ASN A O 1
ATOM 678 N N . LEU A 1 90 ? 1.075 19.25 4.039 1 98.12 90 LEU A N 1
ATOM 679 C CA . LEU A 1 90 ? 1.237 20.344 3.09 1 98.12 90 LEU A CA 1
ATOM 680 C C . LEU A 1 90 ? -0.074 20.641 2.369 1 98.12 90 LEU A C 1
ATOM 682 O O . LEU A 1 90 ? -0.491 21.797 2.273 1 98.12 90 LEU A O 1
ATOM 686 N N . SER A 1 91 ? -0.704 19.578 1.902 1 97.31 91 SER A N 1
ATOM 687 C CA . SER A 1 91 ? -1.96 19.719 1.173 1 97.31 91 SER A CA 1
ATOM 688 C C . SER A 1 91 ? -3.031 20.375 2.037 1 97.31 91 SER A C 1
ATOM 690 O O . SER A 1 91 ? -3.75 21.266 1.575 1 97.31 91 SER A O 1
ATOM 692 N N . LEU A 1 92 ? -3.102 19.969 3.262 1 95.38 92 LEU A N 1
ATOM 693 C CA . LEU A 1 92 ? -4.07 20.484 4.215 1 95.38 92 LEU A CA 1
ATOM 694 C C . LEU A 1 92 ? -3.891 22 4.395 1 95.38 92 LEU A C 1
ATOM 696 O O . LEU A 1 92 ? -4.859 22.719 4.66 1 95.38 92 LEU A O 1
ATOM 700 N N . ASN A 1 93 ? -2.707 22.453 4.25 1 96.31 93 ASN A N 1
ATOM 701 C CA . ASN A 1 93 ? -2.383 23.859 4.496 1 96.31 93 ASN A CA 1
ATOM 702 C C . ASN A 1 93 ? -2.162 24.625 3.195 1 96.31 93 ASN A C 1
ATOM 704 O O . ASN A 1 93 ? -1.515 25.672 3.188 1 96.31 93 ASN A O 1
ATOM 708 N N . ALA A 1 94 ? -2.582 24.062 2.09 1 95.75 94 ALA A N 1
ATOM 709 C CA . ALA A 1 94 ? -2.566 24.688 0.771 1 95.75 94 ALA A CA 1
ATOM 710 C C . ALA A 1 94 ? -1.148 25.094 0.369 1 95.75 94 ALA A C 1
ATOM 712 O O . ALA A 1 94 ? -0.932 26.172 -0.167 1 95.75 94 ALA A O 1
ATOM 713 N N . GLU A 1 95 ? -0.154 24.344 0.849 1 96.94 95 GLU A N 1
ATOM 714 C CA . GLU A 1 95 ? 1.21 24.5 0.351 1 96.94 95 GLU A CA 1
ATOM 715 C C . GLU A 1 95 ? 1.394 23.781 -0.983 1 96.94 95 GLU A C 1
ATOM 717 O O . GLU A 1 95 ? 1.302 22.547 -1.052 1 96.94 95 GLU A O 1
ATOM 722 N N . PRO A 1 96 ? 1.715 24.453 -2.057 1 95.38 96 PRO A N 1
ATOM 723 C CA . PRO A 1 96 ? 1.634 23.844 -3.391 1 95.38 96 PRO A CA 1
ATOM 724 C C . PRO A 1 96 ? 2.889 23.062 -3.764 1 95.38 96 PRO A C 1
ATOM 726 O O . PRO A 1 96 ? 2.93 22.422 -4.812 1 95.38 96 PRO A O 1
ATOM 729 N N . SER A 1 97 ? 3.959 23.203 -2.92 1 95.44 97 SER A N 1
ATOM 730 C CA . SER A 1 97 ? 5.18 22.5 -3.279 1 95.44 97 SER A CA 1
ATOM 731 C C . SER A 1 97 ? 6.035 22.203 -2.051 1 95.44 97 SER A C 1
ATOM 733 O O . SER A 1 97 ? 5.91 22.891 -1.027 1 95.44 97 SER A O 1
ATOM 735 N N . LEU A 1 98 ? 6.773 21.141 -2.117 1 96.81 98 LEU A N 1
ATOM 736 C CA . LEU A 1 98 ? 7.805 20.75 -1.164 1 96.81 98 LEU A CA 1
ATOM 737 C C . LEU A 1 98 ? 9.195 20.875 -1.778 1 96.81 98 LEU A C 1
ATOM 739 O O . LEU A 1 98 ? 9.453 20.344 -2.857 1 96.81 98 LEU A O 1
ATOM 743 N N . SER A 1 99 ? 10.047 21.578 -1.136 1 92.62 99 SER A N 1
ATOM 744 C CA . SER A 1 99 ? 11.367 21.828 -1.713 1 92.62 99 SER A CA 1
ATOM 745 C C . SER A 1 99 ? 12.398 20.844 -1.183 1 92.62 99 SER A C 1
ATOM 747 O O . SER A 1 99 ? 13.203 20.297 -1.948 1 92.62 99 SER A O 1
ATOM 749 N N . HIS A 1 100 ? 12.508 20.781 0.134 1 95.94 100 HIS A N 1
ATOM 750 C CA . HIS A 1 100 ? 13.43 19.906 0.849 1 95.94 100 HIS A CA 1
ATOM 751 C C . HIS A 1 100 ? 12.734 19.219 2.02 1 95.94 100 HIS A C 1
ATOM 753 O O . HIS A 1 100 ? 11.805 19.766 2.611 1 95.94 100 HIS A O 1
ATOM 759 N N . PHE A 1 101 ? 13.172 18.016 2.232 1 96.88 101 PHE A N 1
ATOM 760 C CA . PHE A 1 101 ? 12.719 17.453 3.494 1 96.88 101 PHE A CA 1
ATOM 761 C C . PHE A 1 101 ? 13.781 16.516 4.074 1 96.88 101 PHE A C 1
ATOM 763 O O . PHE A 1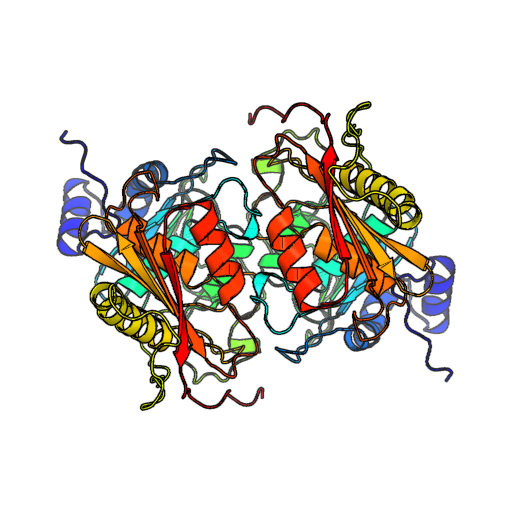 101 ? 14.648 16.031 3.348 1 96.88 101 PHE A O 1
ATOM 770 N N . ALA A 1 102 ? 13.805 16.422 5.336 1 96.62 102 ALA A N 1
ATOM 771 C CA . ALA A 1 102 ? 14.641 15.5 6.105 1 96.62 102 ALA A CA 1
ATOM 772 C C . ALA A 1 102 ? 13.797 14.398 6.746 1 96.62 102 ALA A C 1
ATOM 774 O O . ALA A 1 102 ? 12.648 14.633 7.129 1 96.62 102 ALA A O 1
ATOM 775 N N . VAL A 1 103 ? 14.312 13.219 6.773 1 95.94 103 VAL A N 1
ATOM 776 C CA . VAL A 1 103 ? 13.586 12.078 7.324 1 95.94 103 VAL A CA 1
ATOM 777 C C . VAL A 1 103 ? 14.523 11.242 8.188 1 95.94 103 VAL A C 1
ATOM 779 O O . VAL A 1 103 ? 15.742 11.242 7.98 1 95.94 103 VAL A O 1
ATOM 782 N N . SER A 1 104 ? 14 10.547 9.18 1 93.62 104 SER A N 1
ATOM 783 C CA . SER A 1 104 ? 14.789 9.812 10.164 1 93.62 104 SER A CA 1
ATOM 784 C C . SER A 1 104 ? 15.461 8.594 9.539 1 93.62 104 SER A C 1
ATOM 786 O O . SER A 1 104 ? 16.547 8.188 9.961 1 93.62 104 SER A O 1
ATOM 788 N N . ALA A 1 105 ? 14.805 7.941 8.594 1 88.88 105 ALA A N 1
ATOM 789 C CA . ALA A 1 105 ? 15.312 6.773 7.883 1 88.88 105 ALA A CA 1
ATOM 790 C C . ALA A 1 105 ? 15 6.855 6.391 1 88.88 105 ALA A C 1
ATOM 792 O O . ALA A 1 105 ? 14.008 7.465 5.992 1 88.88 105 ALA A O 1
ATOM 793 N N . ALA A 1 106 ? 15.852 6.234 5.613 1 87.88 106 ALA A N 1
ATOM 794 C CA . ALA A 1 106 ? 15.625 6.297 4.172 1 87.88 106 ALA A CA 1
ATOM 795 C C . ALA A 1 106 ? 14.195 5.895 3.82 1 87.88 106 ALA A C 1
ATOM 797 O O . ALA A 1 106 ? 13.688 4.883 4.312 1 87.88 106 ALA A O 1
ATOM 798 N N . PRO A 1 107 ? 13.547 6.738 2.986 1 92.56 107 PRO A N 1
ATOM 799 C CA . PRO A 1 107 ? 12.18 6.383 2.594 1 92.56 107 PRO A CA 1
ATOM 800 C C . PRO A 1 107 ? 12.094 5.004 1.947 1 92.56 107 PRO A C 1
ATOM 802 O O . PRO A 1 107 ? 12.961 4.633 1.153 1 92.56 107 PRO A O 1
ATOM 805 N N . CYS A 1 108 ? 11.117 4.25 2.344 1 94 108 CYS A N 1
ATOM 806 C CA . CYS A 1 108 ? 10.914 2.955 1.703 1 94 108 CYS A CA 1
ATOM 807 C C . CYS A 1 108 ? 10.414 3.129 0.273 1 94 108 CYS A C 1
ATOM 809 O O . CYS A 1 108 ? 10.039 4.23 -0.129 1 94 108 CYS A O 1
ATOM 811 N N . GLY A 1 109 ? 10.398 2.064 -0.508 1 95 109 GLY A N 1
ATOM 812 C CA . GLY A 1 109 ? 9.945 2.125 -1.888 1 95 109 GLY A CA 1
ATOM 813 C C . GLY A 1 109 ? 8.531 2.646 -2.027 1 95 109 GLY A C 1
ATOM 814 O O . GLY A 1 109 ? 8.211 3.346 -2.992 1 95 109 GLY A O 1
ATOM 815 N N . HIS A 1 110 ? 7.652 2.283 -1.07 1 96.25 110 HIS A N 1
ATOM 816 C CA . HIS A 1 110 ? 6.262 2.732 -1.046 1 96.25 110 HIS A CA 1
ATOM 817 C C . HIS A 1 110 ? 6.176 4.254 -1.001 1 96.25 110 HIS A C 1
ATOM 819 O O . HIS A 1 110 ? 5.43 4.859 -1.771 1 96.25 110 HIS A O 1
ATOM 825 N N . CYS A 1 111 ? 6.918 4.891 -0.156 1 96.88 111 CYS A N 1
ATOM 826 C CA . CYS A 1 111 ? 6.922 6.34 0.004 1 96.88 111 CYS A CA 1
ATOM 827 C C . CYS A 1 111 ? 7.555 7.02 -1.202 1 96.88 111 CYS A C 1
ATOM 829 O O . CYS A 1 111 ? 7.074 8.062 -1.659 1 96.88 111 CYS A O 1
ATOM 831 N N . ARG A 1 112 ? 8.672 6.449 -1.684 1 95.12 112 ARG A N 1
ATOM 832 C CA . ARG A 1 112 ? 9.328 6.996 -2.867 1 95.12 112 ARG A CA 1
ATOM 833 C C . ARG A 1 112 ? 8.375 7.023 -4.059 1 95.12 112 ARG A C 1
ATOM 835 O O . ARG A 1 112 ? 8.352 7.992 -4.824 1 95.12 112 ARG A O 1
ATOM 842 N N . GLN A 1 113 ? 7.609 5.938 -4.137 1 95.5 113 GLN A N 1
ATOM 843 C CA . GLN A 1 113 ? 6.621 5.855 -5.207 1 95.5 113 GLN A CA 1
ATOM 844 C C . GLN A 1 113 ? 5.547 6.926 -5.051 1 95.5 113 GLN A C 1
ATOM 846 O O . GLN A 1 113 ? 5.191 7.605 -6.016 1 95.5 113 GLN A O 1
ATOM 851 N N . PHE A 1 114 ? 5.027 7.125 -3.875 1 97.19 114 PHE A N 1
ATOM 852 C CA . PHE A 1 114 ? 3.98 8.109 -3.621 1 97.19 114 PHE A CA 1
ATOM 853 C C . PHE A 1 114 ? 4.465 9.516 -3.961 1 97.19 114 PHE A C 1
ATOM 855 O O . PHE A 1 114 ? 3.709 10.32 -4.512 1 97.19 114 PHE A O 1
ATOM 862 N N . TYR A 1 115 ? 5.633 9.844 -3.676 1 97 115 TYR A N 1
ATOM 863 C CA . TYR A 1 115 ? 6.191 11.18 -3.857 1 97 115 TYR A CA 1
ATOM 864 C C . TYR A 1 115 ? 6.352 11.5 -5.336 1 97 115 TYR A C 1
ATOM 866 O O . TYR A 1 115 ? 6.531 12.664 -5.707 1 97 115 TYR A O 1
ATOM 874 N N . GLN A 1 116 ? 6.289 10.453 -6.207 1 93.94 116 GLN A N 1
ATOM 875 C CA . GLN A 1 116 ? 6.383 10.711 -7.641 1 93.94 116 GLN A CA 1
ATOM 876 C C . GLN A 1 116 ? 5.195 11.539 -8.125 1 93.94 116 GLN A C 1
ATOM 878 O O . GLN A 1 116 ? 5.215 12.07 -9.242 1 93.94 116 GLN A O 1
ATOM 883 N N . GLU A 1 117 ? 4.188 11.688 -7.285 1 94.38 117 GLU A N 1
ATOM 884 C CA . GLU A 1 117 ? 2.992 12.43 -7.664 1 94.38 117 GLU A CA 1
ATOM 885 C C . GLU A 1 117 ? 3.242 13.938 -7.617 1 94.38 117 GLU A C 1
ATOM 887 O O . GLU A 1 117 ? 2.406 14.719 -8.062 1 94.38 117 GLU A O 1
ATOM 892 N N . LEU A 1 118 ? 4.367 14.336 -7.059 1 94.19 118 LEU A N 1
ATOM 893 C CA . LEU A 1 118 ? 4.723 15.75 -7.004 1 94.19 118 LEU A CA 1
ATOM 894 C C . LEU A 1 118 ? 5.273 16.219 -8.344 1 94.19 118 LEU A C 1
ATOM 896 O O . LEU A 1 118 ? 5.922 15.461 -9.062 1 94.19 118 LEU A O 1
ATOM 900 N N . ARG A 1 119 ? 5.008 17.516 -8.57 1 89.62 119 ARG A N 1
ATOM 901 C CA . ARG A 1 119 ? 5.688 18.125 -9.711 1 89.62 119 ARG A CA 1
ATOM 902 C C . ARG A 1 119 ? 7.195 18.141 -9.508 1 89.62 119 ARG A C 1
ATOM 904 O O . ARG A 1 119 ? 7.676 18.531 -8.438 1 89.62 119 ARG A O 1
ATOM 911 N N . ASN A 1 120 ? 7.988 17.734 -10.406 1 86.12 120 ASN A N 1
ATOM 912 C CA . ASN A 1 120 ? 9.445 17.703 -10.344 1 86.12 120 ASN A CA 1
ATOM 913 C C . ASN A 1 120 ? 9.938 16.828 -9.195 1 86.12 120 ASN A C 1
ATOM 915 O O . ASN A 1 120 ? 10.836 17.219 -8.445 1 86.12 120 ASN A O 1
ATOM 919 N N . ALA A 1 121 ? 9.258 15.742 -8.977 1 90.5 121 ALA A N 1
ATOM 920 C CA . ALA A 1 121 ? 9.602 14.805 -7.914 1 90.5 121 ALA A CA 1
ATOM 921 C C . ALA A 1 121 ? 11.078 14.43 -7.965 1 90.5 121 ALA A C 1
ATOM 923 O O . ALA A 1 121 ? 11.719 14.266 -6.922 1 90.5 121 ALA A O 1
ATOM 924 N N . SER A 1 122 ? 11.625 14.367 -9.117 1 88.44 122 SER A N 1
ATOM 925 C CA . SER A 1 122 ? 13 13.922 -9.305 1 88.44 122 SER A CA 1
ATOM 926 C C . SER A 1 122 ? 13.984 14.883 -8.656 1 88.44 122 SER A C 1
ATOM 928 O O . SER A 1 122 ? 15.07 14.484 -8.227 1 88.44 122 SER A O 1
ATOM 930 N N . SER A 1 123 ? 13.617 16.141 -8.523 1 90.06 123 SER A N 1
ATOM 931 C CA . SER A 1 123 ? 14.531 17.156 -8.016 1 90.06 123 SER A CA 1
ATOM 932 C C . SER A 1 123 ? 14.266 17.469 -6.547 1 90.06 123 SER A C 1
ATOM 934 O O . SER A 1 123 ? 14.922 18.328 -5.957 1 90.06 123 SER A O 1
ATOM 936 N N . LEU A 1 124 ? 13.266 16.766 -5.992 1 93.81 124 LEU A N 1
ATOM 937 C CA . LEU A 1 124 ? 13.016 16.922 -4.562 1 93.81 124 LEU A CA 1
ATOM 938 C C . LEU A 1 124 ? 14.203 16.438 -3.744 1 93.81 124 LEU A C 1
ATOM 940 O O . LEU A 1 124 ? 14.641 15.297 -3.889 1 93.81 124 LEU A O 1
ATOM 944 N N . ASN A 1 125 ? 14.727 17.328 -2.871 1 94.06 125 ASN A N 1
ATOM 945 C CA . ASN A 1 125 ? 15.922 16.984 -2.104 1 94.06 125 ASN A CA 1
ATOM 946 C C . ASN A 1 125 ? 15.57 16.328 -0.774 1 94.06 125 ASN A C 1
ATOM 948 O O . ASN A 1 125 ? 14.758 16.844 -0.012 1 94.06 125 ASN A O 1
ATOM 952 N N . VAL A 1 126 ? 16.25 15.227 -0.533 1 94.06 126 VAL A N 1
ATOM 953 C CA . VAL A 1 126 ? 15.984 14.43 0.659 1 94.06 126 VAL A CA 1
ATOM 954 C C . VAL A 1 126 ? 17.266 14.281 1.48 1 94.06 126 VAL A C 1
ATOM 956 O O . VAL A 1 126 ? 18.344 14.078 0.924 1 94.06 126 VAL A O 1
ATOM 959 N N . LEU A 1 127 ? 17.141 14.484 2.756 1 94 127 LEU A N 1
ATOM 960 C CA . LEU A 1 127 ? 18.234 14.227 3.701 1 94 127 LEU A CA 1
ATOM 961 C C . LEU A 1 127 ? 17.828 13.164 4.715 1 94 127 LEU A C 1
ATOM 963 O O . LEU A 1 127 ? 16.781 13.273 5.355 1 94 127 LEU A O 1
ATOM 967 N N . VAL A 1 128 ? 18.594 12.078 4.781 1 91.19 128 VAL A N 1
ATOM 968 C CA . VAL A 1 128 ? 18.359 11.031 5.77 1 91.19 128 VAL A CA 1
ATOM 969 C C . VAL A 1 128 ? 19.172 11.32 7.031 1 91.19 128 VAL A C 1
ATOM 971 O O . VAL A 1 128 ? 20.391 11.273 7.012 1 91.19 128 VAL A O 1
ATOM 974 N N . ALA A 1 129 ? 18.516 11.562 8.109 1 87.06 129 ALA A N 1
ATOM 975 C CA . ALA A 1 129 ? 19.156 12.062 9.328 1 87.06 129 ALA A CA 1
ATOM 976 C C . ALA A 1 129 ? 19.953 10.961 10.023 1 87.06 129 ALA A C 1
ATOM 978 O O . ALA A 1 129 ? 20.984 11.227 10.633 1 87.06 129 ALA A O 1
ATOM 979 N N . ASP A 1 130 ? 19.5 9.695 10.055 1 73.94 130 ASP A N 1
ATOM 980 C CA . ASP A 1 130 ? 20.172 8.633 10.797 1 73.94 130 ASP A CA 1
ATOM 981 C C . ASP A 1 130 ? 21.297 8.016 9.977 1 73.94 130 ASP A C 1
ATOM 983 O O . ASP A 1 130 ? 21.922 7.047 10.414 1 73.94 130 ASP A O 1
ATOM 987 N N . SER A 1 131 ? 21.656 8.633 8.977 1 65.31 131 SER A N 1
ATOM 988 C CA . SER A 1 131 ? 22.719 8.055 8.164 1 65.31 131 SER A CA 1
ATOM 989 C C . SER A 1 131 ? 24.094 8.445 8.703 1 65.31 131 SER A C 1
ATOM 991 O O . SER A 1 131 ? 24.266 9.523 9.273 1 65.31 131 SER A O 1
ATOM 993 N N . ASP A 1 132 ? 24.875 7.555 8.977 1 59.81 132 ASP A N 1
ATOM 994 C CA . ASP A 1 132 ? 26.266 7.785 9.344 1 59.81 132 ASP A CA 1
ATOM 995 C C . ASP A 1 132 ? 27.203 7.512 8.164 1 59.81 132 ASP A C 1
ATOM 997 O O . ASP A 1 132 ? 27.422 6.355 7.793 1 59.81 132 ASP A O 1
ATOM 1001 N N . PRO A 1 133 ? 27.844 8.586 7.66 1 56.88 133 PRO A N 1
ATOM 1002 C CA . PRO A 1 133 ? 27.812 10 8.039 1 56.88 133 PRO A CA 1
ATOM 1003 C C . PRO A 1 133 ? 26.531 10.695 7.605 1 56.88 133 PRO A C 1
ATOM 1005 O O . PRO A 1 133 ? 25.812 10.188 6.742 1 56.88 133 PRO A O 1
ATOM 1008 N N . PRO A 1 134 ? 26.281 11.812 8.281 1 58.78 134 PRO A N 1
ATOM 1009 C CA . PRO A 1 134 ? 25.109 12.578 7.863 1 58.78 134 PRO A CA 1
ATOM 1010 C C . PRO A 1 134 ? 25.125 12.906 6.371 1 58.78 134 PRO A C 1
ATOM 1012 O O . PRO A 1 134 ? 26.172 13.258 5.82 1 58.78 134 PRO A O 1
ATOM 1015 N N . THR A 1 135 ? 24.109 12.469 5.734 1 66.75 135 THR A N 1
ATOM 1016 C CA . THR A 1 135 ? 24.078 12.633 4.289 1 66.75 135 THR A CA 1
ATOM 1017 C C . THR A 1 135 ? 23.688 14.062 3.918 1 66.75 135 THR A C 1
ATOM 1019 O O . THR A 1 135 ? 23.047 14.758 4.711 1 66.75 135 THR A O 1
ATOM 1022 N N . ALA A 1 136 ? 24.219 14.547 2.855 1 84.25 136 ALA A N 1
ATOM 1023 C CA . ALA A 1 136 ? 23.781 15.773 2.189 1 84.25 136 ALA A CA 1
ATOM 1024 C C . ALA A 1 136 ? 22.438 15.57 1.495 1 84.25 136 ALA A C 1
ATOM 1026 O O . ALA A 1 136 ? 21.969 14.445 1.353 1 84.25 136 ALA A O 1
ATOM 1027 N N . PHE A 1 137 ? 21.812 16.688 1.338 1 91.19 137 PHE A N 1
ATOM 1028 C CA . PHE A 1 137 ? 20.594 16.625 0.541 1 91.19 137 PHE A CA 1
ATOM 1029 C C . PHE A 1 137 ? 20.859 15.984 -0.812 1 91.19 137 PHE A C 1
ATOM 1031 O O . PHE A 1 137 ? 21.797 16.359 -1.513 1 91.19 137 PHE A O 1
ATOM 1038 N N . THR A 1 138 ? 20.094 14.953 -1.098 1 90.94 138 THR A N 1
ATOM 1039 C CA . THR A 1 138 ? 20.203 14.188 -2.336 1 90.94 138 THR A CA 1
ATOM 1040 C C . THR A 1 138 ? 18.859 14.156 -3.064 1 90.94 138 THR A C 1
ATOM 1042 O O . THR A 1 138 ? 17.812 14.016 -2.436 1 90.94 138 THR A O 1
ATOM 1045 N N . PRO A 1 139 ? 18.938 14.336 -4.414 1 91.94 139 PRO A N 1
ATOM 1046 C CA . PRO A 1 139 ? 17.688 14.297 -5.16 1 91.94 139 PRO A CA 1
ATOM 1047 C C . PRO A 1 139 ? 16.969 12.945 -5.047 1 91.94 139 PRO A C 1
ATOM 1049 O O . PRO A 1 139 ? 17.625 11.906 -5.008 1 91.94 139 PRO A O 1
ATOM 1052 N N . LEU A 1 140 ? 15.656 13.016 -5.059 1 90.44 140 LEU A N 1
ATOM 1053 C CA . LEU A 1 140 ? 14.828 11.828 -4.914 1 90.44 140 LEU A CA 1
ATOM 1054 C C . LEU A 1 140 ? 15.102 10.836 -6.047 1 90.44 140 LEU A C 1
ATOM 1056 O O . LEU A 1 140 ? 14.953 9.625 -5.867 1 90.44 140 LEU A O 1
ATOM 1060 N N . SER A 1 141 ? 15.539 11.305 -7.227 1 87.88 141 SER A N 1
ATOM 1061 C CA . SER A 1 141 ? 15.836 10.453 -8.375 1 87.88 141 SER A CA 1
ATOM 1062 C C . SER A 1 141 ? 16.953 9.461 -8.047 1 87.88 141 SER A C 1
ATOM 1064 O O . SER A 1 141 ? 17.016 8.375 -8.641 1 87.88 141 SER A O 1
ATOM 1066 N N . HIS A 1 142 ? 17.734 9.828 -7.137 1 85.44 142 HIS A N 1
ATOM 1067 C CA . HIS A 1 142 ? 18.797 8.93 -6.688 1 85.44 142 HIS A CA 1
ATOM 1068 C C . HIS A 1 142 ? 18.219 7.73 -5.945 1 85.44 142 HIS A C 1
ATOM 1070 O O . HIS A 1 142 ? 18.797 6.637 -5.996 1 85.44 142 HIS A O 1
ATOM 1076 N N . PHE A 1 143 ? 17.109 7.945 -5.398 1 84.25 143 PHE A N 1
ATOM 1077 C CA . PHE A 1 143 ? 16.516 6.914 -4.555 1 84.25 143 PHE A CA 1
ATOM 1078 C C . PHE A 1 143 ? 15.555 6.047 -5.355 1 84.25 143 PHE A C 1
ATOM 1080 O O . PHE A 1 143 ? 15.219 4.934 -4.941 1 84.25 143 PHE A O 1
ATOM 1087 N N . LEU A 1 144 ? 15.07 6.512 -6.387 1 85.31 144 LEU A N 1
ATOM 1088 C CA . LEU A 1 144 ? 14.148 5.758 -7.227 1 85.31 144 LEU A CA 1
ATOM 1089 C C . LEU A 1 144 ? 14.453 5.98 -8.703 1 85.31 144 LEU A C 1
ATOM 1091 O O . LEU A 1 144 ? 13.703 6.676 -9.398 1 85.31 144 LEU A O 1
ATOM 1095 N N . PRO A 1 145 ? 15.406 5.262 -9.219 1 80 145 PRO A N 1
ATOM 1096 C CA . PRO A 1 145 ? 15.664 5.34 -10.656 1 80 145 PRO A CA 1
ATOM 1097 C C . PRO A 1 145 ? 14.602 4.629 -11.484 1 80 145 PRO A C 1
ATOM 1099 O O . PRO A 1 145 ? 13.891 3.76 -10.977 1 80 145 PRO A O 1
ATOM 1102 N N . HIS A 1 146 ? 14.398 5.031 -12.797 1 77.44 146 HIS A N 1
ATOM 1103 C CA . HIS A 1 146 ? 13.406 4.434 -13.68 1 77.44 146 HIS A CA 1
ATOM 1104 C C . HIS A 1 146 ? 12.023 4.441 -13.039 1 77.44 146 HIS A C 1
ATOM 1106 O O . HIS A 1 146 ? 11.359 3.404 -12.961 1 77.44 146 HIS A O 1
ATOM 1112 N N . ARG A 1 147 ? 11.758 5.539 -12.688 1 77.19 147 ARG A N 1
ATOM 1113 C CA . ARG A 1 147 ? 10.562 5.727 -11.875 1 77.19 147 ARG A CA 1
ATOM 1114 C C . ARG A 1 147 ? 9.297 5.535 -12.703 1 77.19 147 ARG A C 1
ATOM 1116 O O . ARG A 1 147 ? 9.289 5.793 -13.914 1 77.19 147 ARG A O 1
ATOM 1123 N N . PHE A 1 148 ? 8.297 4.953 -12.016 1 80.12 148 PHE A N 1
ATOM 1124 C CA . PHE A 1 148 ? 6.945 4.938 -12.555 1 80.12 148 PHE A CA 1
ATOM 1125 C C . PHE A 1 148 ? 6.102 6.047 -11.93 1 80.12 148 PHE A C 1
ATOM 1127 O O . PHE A 1 148 ? 6.035 6.172 -10.711 1 80.12 148 PHE A O 1
ATOM 1134 N N . GLY A 1 149 ? 5.516 6.945 -12.773 1 75.12 149 GLY A N 1
ATOM 1135 C CA . GLY A 1 149 ? 4.797 8.094 -12.25 1 75.12 149 GLY A CA 1
ATOM 1136 C C . GLY A 1 149 ? 3.764 8.648 -13.211 1 75.12 149 GLY A C 1
ATOM 1137 O O . GLY A 1 149 ? 3.365 7.965 -14.164 1 75.12 149 GLY A O 1
ATOM 1138 N N . PRO A 1 150 ? 3.225 9.82 -12.875 1 76.94 150 PRO A N 1
ATOM 1139 C CA . PRO A 1 150 ? 2.158 10.445 -13.656 1 76.94 150 PRO A CA 1
ATOM 1140 C C . PRO A 1 150 ? 2.498 10.547 -15.141 1 76.94 150 PRO A C 1
ATOM 1142 O O . PRO A 1 150 ? 1.615 10.406 -15.992 1 76.94 150 PRO A O 1
ATOM 1145 N N . GLU A 1 151 ? 3.689 10.742 -15.438 1 74.62 151 GLU A N 1
ATOM 1146 C CA . GLU A 1 151 ? 4.094 10.914 -16.828 1 74.62 151 GLU A CA 1
ATOM 1147 C C . GLU A 1 151 ? 3.871 9.633 -17.625 1 74.62 151 GLU A C 1
ATOM 1149 O O . GLU A 1 151 ? 3.812 9.672 -18.859 1 74.62 151 GLU A O 1
ATOM 1154 N N . ASN A 1 152 ? 3.801 8.539 -16.969 1 71.31 152 ASN A N 1
ATOM 1155 C CA . ASN A 1 152 ? 3.582 7.262 -17.641 1 71.31 152 ASN A CA 1
ATOM 1156 C C . ASN A 1 152 ? 2.111 7.055 -17.984 1 71.31 152 ASN A C 1
ATOM 1158 O O . ASN A 1 152 ? 1.781 6.219 -18.828 1 71.31 152 ASN A O 1
ATOM 1162 N N . LEU A 1 153 ? 1.232 7.832 -17.359 1 73.12 153 LEU A N 1
ATOM 1163 C CA . LEU A 1 153 ? -0.192 7.555 -17.516 1 73.12 153 LEU A CA 1
ATOM 1164 C C . LEU A 1 153 ? -0.948 8.797 -17.953 1 73.12 153 LEU A C 1
ATOM 1166 O O . LEU A 1 153 ? -2.033 8.695 -18.531 1 73.12 153 LEU A O 1
ATOM 1170 N N . LEU A 1 154 ? -0.473 10 -17.5 1 70.5 154 LEU A N 1
ATOM 1171 C CA . LEU A 1 154 ? -1.241 11.219 -17.703 1 70.5 154 LEU A CA 1
ATOM 1172 C C . LEU A 1 154 ? -0.557 12.125 -18.734 1 70.5 154 LEU A C 1
ATOM 1174 O O . LEU A 1 154 ? 0.653 12.023 -18.938 1 70.5 154 LEU A O 1
ATOM 1178 N N . SER A 1 155 ? -1.477 12.867 -19.375 1 68.62 155 SER A N 1
ATOM 1179 C CA . SER A 1 155 ? -0.95 13.977 -20.156 1 68.62 155 SER A CA 1
ATOM 1180 C C . SER A 1 155 ? -0.289 15.023 -19.281 1 68.62 155 SER A C 1
ATOM 1182 O O . SER A 1 155 ? -0.646 15.172 -18.109 1 68.62 155 SER A O 1
ATOM 1184 N N . LYS A 1 156 ? 0.628 15.609 -19.734 1 64.81 156 LYS A N 1
ATOM 1185 C CA . LYS A 1 156 ? 1.43 16.609 -19.031 1 64.81 156 LYS A CA 1
ATOM 1186 C C . LYS A 1 156 ? 0.561 17.766 -18.531 1 64.81 156 LYS A C 1
ATOM 1188 O O . LYS A 1 156 ? 0.97 18.516 -17.656 1 64.81 156 LYS A O 1
ATOM 1193 N N . HIS A 1 157 ? -0.672 17.797 -18.75 1 69.44 157 HIS A N 1
ATOM 1194 C CA . HIS A 1 157 ? -1.458 18.984 -18.453 1 69.44 157 HIS A CA 1
ATOM 1195 C C . HIS A 1 157 ? -2.316 18.797 -17.219 1 69.44 157 HIS A C 1
ATOM 1197 O O . HIS A 1 157 ? -2.959 19.734 -16.734 1 69.44 157 HIS A O 1
ATOM 1203 N N . LEU A 1 158 ? -2.221 17.766 -16.516 1 78.81 158 LEU A N 1
ATOM 1204 C CA . LEU A 1 158 ? -3.047 17.547 -15.336 1 78.81 158 LEU A CA 1
ATOM 1205 C C . LEU A 1 158 ? -2.305 17.969 -14.07 1 78.81 158 LEU A C 1
ATOM 1207 O O . LEU A 1 158 ? -1.079 17.844 -14 1 78.81 158 LEU A O 1
ATOM 1211 N N . PRO A 1 159 ? -3.102 18.516 -13.133 1 86.44 159 PRO A N 1
ATOM 1212 C CA . PRO A 1 159 ? -2.471 18.938 -11.883 1 86.44 159 PRO A CA 1
ATOM 1213 C C . PRO A 1 159 ? -1.839 17.781 -11.117 1 86.44 159 PRO A C 1
ATOM 1215 O O . PRO A 1 159 ? -2.406 16.688 -11.07 1 86.44 159 PRO A O 1
ATOM 1218 N N . PHE A 1 160 ? -0.621 18.078 -10.656 1 91.62 160 PHE A N 1
ATOM 1219 C CA . PHE A 1 160 ? 0.071 17.141 -9.789 1 91.62 160 PHE A CA 1
ATOM 1220 C C . PHE A 1 160 ? -0.406 17.281 -8.344 1 91.62 160 PHE A C 1
ATOM 1222 O O . PHE A 1 160 ? -1.18 18.188 -8.031 1 91.62 160 PHE A O 1
ATOM 1229 N N . LEU A 1 161 ? 0.066 16.344 -7.535 1 94.62 161 LEU A N 1
ATOM 1230 C CA . LEU A 1 161 ? -0.276 16.422 -6.121 1 94.62 161 LEU A CA 1
ATOM 1231 C C . LEU A 1 161 ? 0.195 17.75 -5.52 1 94.62 161 LEU A C 1
ATOM 1233 O O . LEU A 1 161 ? 1.299 18.203 -5.812 1 94.62 161 LEU A O 1
ATOM 1237 N N . LEU A 1 162 ? -0.539 18.406 -4.652 1 95.56 162 LEU A N 1
ATOM 1238 C CA . LEU A 1 162 ? -0.313 19.641 -3.914 1 95.56 162 LEU A CA 1
ATOM 1239 C C . LEU A 1 162 ? -0.728 20.859 -4.742 1 95.56 162 LEU A C 1
ATOM 1241 O O . LEU A 1 162 ? -0.94 21.938 -4.199 1 95.56 162 LEU A O 1
ATOM 1245 N N . GLU A 1 163 ? -0.685 20.672 -6.117 1 94.12 163 GLU A N 1
ATOM 1246 C CA . GLU A 1 163 ? -1.1 21.781 -6.953 1 94.12 163 GLU A CA 1
ATOM 1247 C C . GLU A 1 163 ? -2.596 22.062 -6.809 1 94.12 163 GLU A C 1
ATOM 1249 O O . GLU A 1 163 ? -3.393 21.125 -6.707 1 94.12 163 GLU A O 1
ATOM 1254 N N . PRO A 1 164 ? -2.916 23.344 -6.789 1 92.56 164 PRO A N 1
ATOM 1255 C CA . PRO A 1 164 ? -4.332 23.688 -6.625 1 92.56 164 PRO A CA 1
ATOM 1256 C C . PRO A 1 164 ? -5.195 23.172 -7.773 1 92.56 164 PRO A C 1
ATOM 1258 O O . PRO A 1 164 ? -4.777 23.219 -8.938 1 92.56 164 PRO A O 1
ATOM 1261 N N . HIS A 1 165 ? -6.266 22.594 -7.434 1 92.44 165 HIS A N 1
ATOM 1262 C CA . HIS A 1 165 ? -7.277 22.172 -8.391 1 92.44 165 HIS A CA 1
ATOM 1263 C C . HIS A 1 165 ? -8.641 22.016 -7.727 1 92.44 165 HIS A C 1
ATOM 1265 O O . HIS A 1 165 ? -8.758 22.141 -6.504 1 92.44 165 HIS A O 1
ATOM 1271 N N . HIS A 1 166 ? -9.68 21.953 -8.484 1 95.06 166 HIS A N 1
ATOM 1272 C CA . HIS A 1 166 ? -11.062 21.766 -8.047 1 95.06 166 HIS A CA 1
ATOM 1273 C C . HIS A 1 166 ? -11.797 20.781 -8.953 1 95.06 166 HIS A C 1
ATOM 1275 O O . HIS A 1 166 ? -11.844 20.969 -10.172 1 95.06 166 HIS A O 1
ATOM 1281 N N . ASN A 1 167 ? -12.383 19.766 -8.398 1 95.94 167 ASN A N 1
ATOM 1282 C CA . ASN A 1 167 ? -12.953 18.672 -9.18 1 95.94 167 ASN A CA 1
ATOM 1283 C C . ASN A 1 167 ? -14.367 19 -9.656 1 95.94 167 ASN A C 1
ATOM 1285 O O . ASN A 1 167 ? -14.961 18.25 -10.422 1 95.94 167 ASN A O 1
ATOM 1289 N N . GLY A 1 168 ? -14.984 20.094 -9.211 1 95.94 168 GLY A N 1
ATOM 1290 C CA . GLY A 1 168 ? -16.297 20.531 -9.664 1 95.94 168 GLY A CA 1
ATOM 1291 C C . GLY A 1 168 ? -17.422 19.656 -9.172 1 95.94 168 GLY A C 1
ATOM 1292 O O . GLY A 1 168 ? -18.422 19.469 -9.875 1 95.94 168 GLY A O 1
ATOM 1293 N N . LEU A 1 169 ? -17.297 19.094 -7.992 1 96.69 169 LEU A N 1
ATOM 1294 C CA . LEU A 1 169 ? -18.312 18.219 -7.418 1 96.69 169 LEU A CA 1
ATOM 1295 C C . LEU A 1 169 ? -19.375 19.031 -6.672 1 96.69 169 LEU A C 1
ATOM 1297 O O . LEU A 1 169 ? -19.062 20.062 -6.062 1 96.69 169 LEU A O 1
ATOM 1301 N N . SER A 1 170 ? -20.641 18.578 -6.742 1 95.81 170 SER A N 1
ATOM 1302 C CA . SER A 1 170 ? -21.766 19.188 -6.016 1 95.81 170 SER A CA 1
ATOM 1303 C C . SER A 1 170 ? -22.797 18.141 -5.605 1 95.81 170 SER A C 1
ATOM 1305 O O . SER A 1 170 ? -22.766 17 -6.102 1 95.81 170 SER A O 1
ATOM 1307 N N . PHE A 1 171 ? -23.562 18.469 -4.598 1 93.69 171 PHE A N 1
ATOM 1308 C CA . PHE A 1 171 ? -24.672 17.594 -4.215 1 93.69 171 PHE A CA 1
ATOM 1309 C C . PHE A 1 171 ? -25.844 17.734 -5.18 1 93.69 171 PHE A C 1
ATOM 1311 O O . PHE A 1 171 ? -26.062 18.812 -5.73 1 93.69 171 PHE A O 1
ATOM 1318 N N . LEU A 1 172 ? -26.5 16.578 -5.438 1 79.31 172 LEU A N 1
ATOM 1319 C CA . LEU A 1 172 ? -27.719 16.688 -6.23 1 79.31 172 LEU A CA 1
ATOM 1320 C C . LEU A 1 172 ? -28.797 17.469 -5.484 1 79.31 172 LEU A C 1
ATOM 1322 O O . LEU A 1 172 ? -28.906 17.359 -4.262 1 79.31 172 LEU A O 1
ATOM 1326 N N . THR A 1 173 ? -29.234 18.625 -5.969 1 64.62 173 THR A N 1
ATOM 1327 C CA . THR A 1 173 ? -30.25 19.5 -5.398 1 64.62 173 THR A CA 1
ATOM 1328 C C . THR A 1 173 ? -31.281 18.688 -4.598 1 64.62 173 THR A C 1
ATOM 1330 O O . THR A 1 173 ? -31.75 19.141 -3.559 1 64.62 173 THR A O 1
ATOM 1333 N N . ASN A 1 174 ? -31.984 17.656 -5.156 1 52.53 174 ASN A N 1
ATOM 1334 C CA . ASN A 1 174 ? -33.094 17 -4.465 1 52.53 174 ASN A CA 1
ATOM 1335 C C . ASN A 1 174 ? -32.594 15.984 -3.447 1 52.53 174 ASN A C 1
ATOM 1337 O O . ASN A 1 174 ? -33.344 15.117 -3.008 1 52.53 174 ASN A O 1
ATOM 1341 N N . SER A 1 175 ? -31.438 15.906 -3.215 1 49.25 175 SER A N 1
ATOM 1342 C CA . SER A 1 175 ? -31 14.727 -2.486 1 49.25 175 SER A CA 1
ATOM 1343 C C . SER A 1 175 ? -31.234 14.883 -0.987 1 49.25 175 SER A C 1
ATOM 1345 O O . SER A 1 175 ? -30.531 15.656 -0.327 1 49.25 175 SER A O 1
ATOM 1347 N N . GLN A 1 176 ? -32.469 14.906 -0.581 1 42.44 176 GLN A N 1
ATOM 1348 C CA . GLN A 1 176 ? -32.781 14.758 0.836 1 42.44 176 GLN A CA 1
ATOM 1349 C C . GLN A 1 176 ? -31.906 13.703 1.493 1 42.44 176 GLN A C 1
ATOM 1351 O O . GLN A 1 176 ? -31.578 12.688 0.878 1 42.44 176 GLN A O 1
ATOM 1356 N N . PRO A 1 177 ? -31.172 14 2.502 1 44 177 PRO A N 1
ATOM 1357 C CA . PRO A 1 177 ? -30.484 12.883 3.166 1 44 177 PRO A CA 1
ATOM 1358 C C . PRO A 1 177 ? -31.375 11.633 3.268 1 44 177 PRO A C 1
ATOM 1360 O O . PRO A 1 177 ? -32.594 11.742 3.299 1 44 177 PRO A O 1
ATOM 1363 N N . ASN A 1 178 ? -31.031 10.547 2.938 1 37.5 178 ASN A N 1
ATOM 1364 C CA . ASN A 1 178 ? -31.969 9.492 3.303 1 37.5 178 ASN A CA 1
ATOM 1365 C C . ASN A 1 178 ? -32.688 9.797 4.613 1 37.5 178 ASN A C 1
ATOM 1367 O O . ASN A 1 178 ? -32.375 10.781 5.281 1 37.5 178 ASN A O 1
ATOM 1371 N N . GLY A 1 179 ? -33.156 8.836 5.484 1 34.28 179 GLY A N 1
ATOM 1372 C CA . GLY A 1 179 ? -34.125 8.773 6.582 1 34.28 179 GLY A CA 1
ATOM 1373 C C . GLY A 1 179 ? -33.906 9.852 7.625 1 34.28 179 GLY A C 1
ATOM 1374 O O . GLY A 1 179 ? -34.688 9.961 8.578 1 34.28 179 GLY A O 1
ATOM 1375 N N . PHE A 1 180 ? -32.75 9.836 8.477 1 35.91 180 PHE A N 1
ATOM 1376 C CA . PHE A 1 180 ? -32.875 10.258 9.867 1 35.91 180 PHE A CA 1
ATOM 1377 C C . PHE A 1 180 ? -33.031 11.773 9.961 1 35.91 180 PHE A C 1
ATOM 1379 O O . PHE A 1 180 ? -32.281 12.523 9.32 1 35.91 180 PHE A O 1
ATOM 1386 N N . THR A 1 181 ? -34.125 12.203 10.438 1 35.25 181 THR A N 1
ATOM 1387 C CA . THR A 1 181 ? -34.719 13.484 10.828 1 35.25 181 THR A CA 1
ATOM 1388 C C . THR A 1 181 ? -33.688 14.383 11.484 1 35.25 181 THR A C 1
ATOM 1390 O O . THR A 1 181 ? -33.531 15.555 11.117 1 35.25 181 THR A O 1
ATOM 1393 N N . THR A 1 182 ? -33.719 14.453 13 1 37.12 182 THR A N 1
ATOM 1394 C CA . THR A 1 182 ? -33.562 15.484 14.016 1 37.12 182 THR A CA 1
ATOM 1395 C C . THR A 1 182 ? -32.094 15.914 14.133 1 37.12 182 THR A C 1
ATOM 1397 O O . THR A 1 182 ? -31.812 17.047 14.523 1 37.12 182 THR A O 1
ATOM 1400 N N . THR A 1 183 ? -31.125 14.953 14.555 1 41.12 183 THR A N 1
ATOM 1401 C CA . THR A 1 183 ? -29.797 15.273 15.086 1 41.12 183 THR A CA 1
ATOM 1402 C C . THR A 1 183 ? -28.906 15.828 13.984 1 41.12 183 THR A C 1
ATOM 1404 O O . THR A 1 183 ? -27.688 15.609 14.008 1 41.12 183 THR A O 1
ATOM 1407 N N . THR A 1 184 ? -29.266 16.594 13.016 1 47.5 184 THR A N 1
ATOM 1408 C CA . THR A 1 184 ? -29.219 17.109 11.656 1 47.5 184 THR A CA 1
ATOM 1409 C C . THR A 1 184 ? -28.125 18.172 11.516 1 47.5 184 THR A C 1
ATOM 1411 O O . THR A 1 184 ? -27.562 18.344 10.43 1 47.5 184 THR A O 1
ATOM 1414 N N . ASN A 1 185 ? -27.984 18.953 12.562 1 56.25 185 ASN A N 1
ATOM 1415 C CA . ASN A 1 185 ? -27.188 20.156 12.391 1 56.25 185 ASN A CA 1
ATOM 1416 C C . ASN A 1 185 ? -25.703 19.844 12.211 1 56.25 185 ASN A C 1
ATOM 1418 O O . ASN A 1 185 ? -25.031 20.406 11.344 1 56.25 185 ASN A O 1
ATOM 1422 N N . ASN A 1 186 ? -25.219 18.844 13.008 1 66.06 186 ASN A N 1
ATOM 1423 C CA . ASN A 1 186 ? -23.797 18.562 12.961 1 66.06 186 ASN A CA 1
ATOM 1424 C C . ASN A 1 186 ? -23.391 17.953 11.625 1 66.06 186 ASN A C 1
ATOM 1426 O O . ASN A 1 186 ? -22.328 18.266 11.078 1 66.06 186 ASN A O 1
ATOM 1430 N N . PHE A 1 187 ? -24.297 17.453 10.945 1 82.94 187 PHE A N 1
ATOM 1431 C CA . PHE A 1 187 ? -23.906 16.75 9.734 1 82.94 187 PHE A CA 1
ATOM 1432 C C . PHE A 1 187 ? -23.969 17.672 8.523 1 82.94 187 PHE A C 1
ATOM 1434 O O . PHE A 1 187 ? -23.344 17.391 7.496 1 82.94 187 PHE A O 1
ATOM 1441 N N . ASP A 1 188 ? -24.672 18.75 8.711 1 85.81 188 ASP A N 1
ATOM 1442 C CA . ASP A 1 188 ? -24.719 19.656 7.559 1 85.81 188 ASP A CA 1
ATOM 1443 C C . ASP A 1 188 ? -23.359 20.312 7.32 1 85.81 188 ASP A C 1
ATOM 1445 O O . ASP A 1 188 ? -22.844 20.297 6.199 1 85.81 188 ASP A O 1
ATOM 1449 N N . SER A 1 189 ? -22.812 20.859 8.406 1 91.56 189 SER A N 1
ATOM 1450 C CA . SER A 1 189 ? -21.5 21.453 8.273 1 91.56 189 SER A CA 1
ATOM 1451 C C . SER A 1 189 ? -20.453 20.422 7.855 1 91.56 189 SER A C 1
ATOM 1453 O O . SER A 1 189 ? -19.578 20.703 7.047 1 91.56 189 SER A O 1
ATOM 1455 N N . LEU A 1 190 ? -20.625 19.234 8.352 1 95.62 190 LEU A N 1
ATOM 1456 C CA 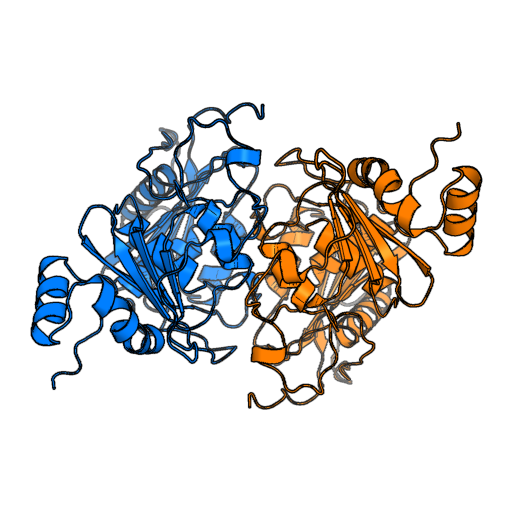. LEU A 1 190 ? -19.688 18.156 8.078 1 95.62 190 LEU A CA 1
ATOM 1457 C C . LEU A 1 190 ? -19.766 17.719 6.617 1 95.62 190 LEU A C 1
ATOM 1459 O O . LEU A 1 190 ? -18.75 17.422 5.992 1 95.62 190 LEU A O 1
ATOM 1463 N N . ARG A 1 191 ? -20.984 17.641 6.109 1 96.06 191 ARG A N 1
ATOM 1464 C CA . ARG A 1 191 ? -21.141 17.172 4.738 1 96.06 191 ARG A CA 1
ATOM 1465 C C . ARG A 1 191 ? -20.5 18.156 3.75 1 96.06 191 ARG A C 1
ATOM 1467 O O . ARG A 1 191 ? -19.875 17.734 2.775 1 96.06 191 ARG A O 1
ATOM 1474 N N . TYR A 1 192 ? -20.641 19.469 4.004 1 96.75 192 TYR A N 1
ATOM 1475 C CA . TYR A 1 192 ? -20.047 20.453 3.105 1 96.75 192 TYR A CA 1
ATOM 1476 C C . TYR A 1 192 ? -18.531 20.484 3.246 1 96.75 192 TYR A C 1
ATOM 1478 O O . TYR A 1 192 ? -17.812 20.719 2.271 1 96.75 192 TYR A O 1
ATOM 1486 N N . ALA A 1 193 ? -18.062 20.25 4.492 1 98.06 193 ALA A N 1
ATOM 1487 C CA . ALA A 1 193 ? -16.625 20.125 4.695 1 98.06 193 ALA A CA 1
ATOM 1488 C C . ALA A 1 193 ? -16.062 18.938 3.922 1 98.06 193 ALA A C 1
ATOM 1490 O O . ALA A 1 193 ? -15 19.031 3.309 1 98.06 193 ALA A O 1
ATOM 1491 N N . ALA A 1 194 ? -16.766 17.844 3.928 1 98.62 194 ALA A N 1
ATOM 1492 C CA . ALA A 1 194 ? -16.359 16.656 3.186 1 98.62 194 ALA A CA 1
ATOM 1493 C C . ALA A 1 194 ? -16.391 16.906 1.681 1 98.62 194 ALA A C 1
ATOM 1495 O O . ALA A 1 194 ? -15.539 16.422 0.939 1 98.62 194 ALA A O 1
ATOM 1496 N N . LEU A 1 195 ? -17.406 17.656 1.257 1 98.19 195 LEU A N 1
ATOM 1497 C CA . LEU A 1 195 ? -17.5 18 -0.157 1 98.19 195 LEU A CA 1
ATOM 1498 C C . LEU A 1 195 ? -16.312 18.859 -0.578 1 98.19 195 LEU A C 1
ATOM 1500 O O . LEU A 1 195 ? -15.758 18.672 -1.66 1 98.19 195 LEU A O 1
ATOM 1504 N N . ASP A 1 196 ? -16.031 19.812 0.255 1 98.12 196 ASP A N 1
ATOM 1505 C CA . ASP A 1 196 ? -14.867 20.656 -0.006 1 98.12 196 ASP A CA 1
ATOM 1506 C C . ASP A 1 196 ? -13.602 19.812 -0.132 1 98.12 196 ASP A C 1
ATOM 1508 O O . ASP A 1 196 ? -12.789 20.031 -1.026 1 98.12 196 ASP A O 1
ATOM 1512 N N . ALA A 1 197 ? -13.422 18.844 0.745 1 98.5 197 ALA A N 1
ATOM 1513 C CA . ALA A 1 197 ? -12.281 17.938 0.687 1 98.5 197 ALA A CA 1
ATOM 1514 C C . ALA A 1 197 ? -12.297 17.125 -0.599 1 98.5 197 ALA A C 1
ATOM 1516 O O . ALA A 1 197 ? -11.258 16.922 -1.23 1 98.5 197 ALA A O 1
ATOM 1517 N N . ALA A 1 198 ? -13.445 16.641 -1.003 1 98.44 198 ALA A N 1
ATOM 1518 C CA . ALA A 1 198 ? -13.578 15.867 -2.236 1 98.44 198 ALA A CA 1
ATOM 1519 C C . ALA A 1 198 ? -13.188 16.703 -3.451 1 98.44 198 ALA A C 1
ATOM 1521 O O . ALA A 1 198 ? -12.555 16.203 -4.383 1 98.44 198 ALA A O 1
ATOM 1522 N N . ASN A 1 199 ? -13.516 17.906 -3.414 1 98 199 ASN A N 1
ATOM 1523 C CA . ASN A 1 199 ? -13.219 18.797 -4.523 1 98 199 ASN A CA 1
ATOM 1524 C C . ASN A 1 199 ? -11.727 19.109 -4.621 1 98 199 ASN A C 1
ATOM 1526 O O . ASN A 1 199 ? -11.234 19.5 -5.68 1 98 199 ASN A O 1
ATOM 1530 N N . LYS A 1 200 ? -11.047 18.891 -3.551 1 97.38 200 LYS A N 1
ATOM 1531 C CA . LYS A 1 200 ? -9.602 19.125 -3.527 1 97.38 200 LYS A CA 1
ATOM 1532 C C . LYS A 1 200 ? -8.836 17.828 -3.691 1 97.38 200 LYS A C 1
ATOM 1534 O O . LYS A 1 200 ? -7.602 17.812 -3.695 1 97.38 200 LYS A O 1
ATOM 1539 N N . SER A 1 201 ? -9.539 16.766 -3.816 1 97.06 201 SER A N 1
ATOM 1540 C CA . SER A 1 201 ? -8.93 15.445 -3.908 1 97.06 201 SER A CA 1
ATOM 1541 C C . SER A 1 201 ? -8.125 15.297 -5.199 1 97.06 201 SER A C 1
ATOM 1543 O O . SER A 1 201 ? -8.508 15.844 -6.238 1 97.06 201 SER A O 1
ATOM 1545 N N . HIS A 1 202 ? -6.98 14.617 -5.129 1 96.5 202 HIS A N 1
ATOM 1546 C CA . HIS A 1 202 ? -6.141 14.258 -6.266 1 96.5 202 HIS A CA 1
ATOM 1547 C C . HIS A 1 202 ? -6.441 12.844 -6.75 1 96.5 202 HIS A C 1
ATOM 1549 O O . HIS A 1 202 ? -5.859 11.875 -6.254 1 96.5 202 HIS A O 1
ATOM 1555 N N . ALA A 1 203 ? -7.301 12.719 -7.75 1 95.19 203 ALA A N 1
ATOM 1556 C CA . ALA A 1 203 ? -7.727 11.414 -8.242 1 95.19 203 ALA A CA 1
ATOM 1557 C C . ALA A 1 203 ? -7.773 11.391 -9.766 1 95.19 203 ALA A C 1
ATOM 1559 O O . ALA A 1 203 ? -8.789 11.016 -10.359 1 95.19 203 ALA A O 1
ATOM 1560 N N . PRO A 1 204 ? -6.617 11.641 -10.383 1 93 204 PRO A N 1
ATOM 1561 C CA . PRO A 1 204 ? -6.629 11.781 -11.844 1 93 204 PRO A CA 1
ATOM 1562 C C . PRO A 1 204 ? -6.66 10.438 -12.562 1 93 204 PRO A C 1
ATOM 1564 O O . PRO A 1 204 ? -6.961 10.383 -13.758 1 93 204 PRO A O 1
ATOM 1567 N N . TYR A 1 205 ? -6.367 9.352 -11.906 1 92.38 205 TYR A N 1
ATOM 1568 C CA . TYR A 1 205 ? -6.234 8.062 -12.578 1 92.38 205 TYR A CA 1
ATOM 1569 C C . TYR A 1 205 ? -7.559 7.312 -12.594 1 92.38 205 TYR A C 1
ATOM 1571 O O . TYR A 1 205 ? -8.039 6.902 -13.656 1 92.38 205 TYR A O 1
ATOM 1579 N N . SER A 1 206 ? -8.188 7.191 -11.477 1 92.81 206 SER A N 1
ATOM 1580 C CA . SER A 1 206 ? -9.477 6.512 -11.406 1 92.81 206 SER A CA 1
ATOM 1581 C C . SER A 1 206 ? -10.617 7.441 -11.805 1 92.81 206 SER A C 1
ATOM 1583 O O . SER A 1 206 ? -11.695 6.984 -12.195 1 92.81 206 SER A O 1
ATOM 1585 N N . GLY A 1 207 ? -10.344 8.758 -11.602 1 93.31 207 GLY A N 1
ATOM 1586 C CA . GLY A 1 207 ? -11.422 9.727 -11.789 1 93.31 207 GLY A CA 1
ATOM 1587 C C . GLY A 1 207 ? -12.477 9.664 -10.703 1 93.31 207 GLY A C 1
ATOM 1588 O O . GLY A 1 207 ? -13.641 9.984 -10.945 1 93.31 207 GLY A O 1
ATOM 1589 N N . CYS A 1 208 ? -12.102 9.195 -9.523 1 96.5 208 CYS A N 1
ATOM 1590 C CA . CYS A 1 208 ? -13.062 9.016 -8.438 1 96.5 208 CYS A CA 1
ATOM 1591 C C . CYS A 1 208 ? -12.656 9.82 -7.215 1 96.5 208 CYS A C 1
ATOM 1593 O O . CYS A 1 208 ? -12.305 9.25 -6.18 1 96.5 208 CYS A O 1
ATOM 1595 N N . PRO A 1 209 ? -12.75 11.164 -7.254 1 97.5 209 PRO A N 1
ATOM 1596 C CA . PRO A 1 209 ? -12.43 11.984 -6.086 1 97.5 209 PRO A CA 1
ATOM 1597 C C . PRO A 1 209 ? -13.336 11.695 -4.895 1 97.5 209 PRO A C 1
ATOM 1599 O O . PRO A 1 209 ? -14.492 11.305 -5.074 1 97.5 209 PRO A O 1
ATOM 1602 N N . SER A 1 210 ? -12.859 11.875 -3.711 1 98.38 210 SER A N 1
ATOM 1603 C CA . SER A 1 210 ? -13.609 11.711 -2.471 1 98.38 210 SER A CA 1
ATOM 1604 C C . SER A 1 210 ? -12.984 12.508 -1.332 1 98.38 210 SER A C 1
ATOM 1606 O O . SER A 1 210 ? -11.836 12.953 -1.435 1 98.38 210 SER A O 1
ATOM 1608 N N . GLY A 1 211 ? -13.75 12.781 -0.335 1 98.69 211 GLY A N 1
ATOM 1609 C CA . GLY A 1 211 ? -13.32 13.523 0.84 1 98.69 211 GLY A CA 1
ATOM 1610 C C . GLY A 1 211 ? -14.016 13.078 2.113 1 98.69 211 GLY A C 1
ATOM 1611 O O . GLY A 1 211 ? -15.164 12.633 2.072 1 98.69 211 GLY A O 1
ATOM 1612 N N . VAL A 1 212 ? -13.312 13.172 3.209 1 98.81 212 VAL A N 1
ATOM 1613 C CA . VAL A 1 212 ? -13.867 12.875 4.523 1 98.81 212 VAL A CA 1
ATOM 1614 C C . VAL A 1 212 ? -13.711 14.086 5.441 1 98.81 212 VAL A C 1
ATOM 1616 O O . VAL A 1 212 ? -12.703 14.797 5.367 1 98.81 212 VAL A O 1
ATOM 1619 N N . ALA A 1 213 ? -14.695 14.352 6.23 1 98.69 213 ALA A N 1
ATOM 1620 C CA . ALA A 1 213 ? -14.609 15.32 7.32 1 98.69 213 ALA A CA 1
ATOM 1621 C C . ALA A 1 213 ? -14.984 14.68 8.656 1 98.69 213 ALA A C 1
ATOM 1623 O O . ALA A 1 213 ? -15.945 13.922 8.734 1 98.69 213 ALA A O 1
ATOM 1624 N N . LEU A 1 214 ? -14.18 14.922 9.648 1 97.75 214 LEU A N 1
ATOM 1625 C CA . LEU A 1 214 ? -14.406 14.492 11.031 1 97.75 214 LEU A CA 1
ATOM 1626 C C . LEU A 1 214 ? -14.75 15.68 11.914 1 97.75 214 LEU A C 1
ATOM 1628 O O . LEU A 1 214 ? -14.266 16.797 11.688 1 97.75 214 LEU A O 1
ATOM 1632 N N . ILE A 1 215 ? -15.516 15.414 12.906 1 96.5 215 ILE A N 1
ATOM 1633 C CA . ILE A 1 215 ? -15.727 16.422 13.938 1 96.5 215 ILE A CA 1
ATOM 1634 C C . ILE A 1 215 ? -15.406 15.836 15.312 1 96.5 215 ILE A C 1
ATOM 1636 O O . ILE A 1 215 ? -15.734 14.68 15.586 1 96.5 215 ILE A O 1
ATOM 1640 N N . ASP A 1 216 ? -14.656 16.562 16.078 1 93.94 216 ASP A N 1
ATOM 1641 C CA . ASP A 1 216 ? -14.297 16.078 17.406 1 93.94 216 ASP A CA 1
ATOM 1642 C C . ASP A 1 216 ? -15.219 16.672 18.469 1 93.94 216 ASP A C 1
ATOM 1644 O O . ASP A 1 216 ? -16.141 17.422 18.156 1 93.94 216 ASP A O 1
ATOM 1648 N N . THR A 1 217 ? -15.016 16.312 19.766 1 93.31 217 THR A N 1
ATOM 1649 C CA . THR A 1 217 ? -15.875 16.688 20.875 1 93.31 217 THR A CA 1
ATOM 1650 C C . THR A 1 217 ? -15.805 18.203 21.125 1 93.31 217 THR A C 1
ATOM 1652 O O . THR A 1 217 ? -16.703 18.781 21.734 1 93.31 217 THR A O 1
ATOM 1655 N N . ASP A 1 218 ? -14.766 18.875 20.672 1 92.38 218 ASP A N 1
ATOM 1656 C CA . ASP A 1 218 ? -14.602 20.312 20.844 1 92.38 218 ASP A CA 1
ATOM 1657 C C . ASP A 1 218 ? -15.234 21.094 19.688 1 92.38 218 ASP A C 1
ATOM 1659 O O . ASP A 1 218 ? -15.227 22.328 19.672 1 92.38 218 ASP A O 1
ATOM 1663 N N . GLY A 1 219 ? -15.711 20.406 18.703 1 92.5 219 GLY A N 1
ATOM 1664 C CA . GLY A 1 219 ? -16.406 21.016 17.578 1 92.5 219 GLY A CA 1
ATOM 1665 C C . GLY A 1 219 ? -15.477 21.344 16.422 1 92.5 219 GLY A C 1
ATOM 1666 O O . GLY A 1 219 ? -15.891 21.984 15.453 1 92.5 219 GLY A O 1
ATOM 1667 N N . ASN A 1 220 ? -14.234 20.922 16.5 1 94.31 220 ASN A N 1
ATOM 1668 C CA . ASN A 1 220 ? -13.297 21.156 15.406 1 94.31 220 ASN A CA 1
ATOM 1669 C C . ASN A 1 220 ? -13.523 20.172 14.266 1 94.31 220 ASN A C 1
ATOM 1671 O O . ASN A 1 220 ? -13.758 18.984 14.5 1 94.31 220 ASN A O 1
ATOM 1675 N N . ILE A 1 221 ? -13.5 20.719 13.062 1 96.88 221 ILE A N 1
ATOM 1676 C CA . ILE A 1 221 ? -13.672 19.906 11.867 1 96.88 221 ILE A CA 1
ATOM 1677 C C . ILE A 1 221 ? -12.312 19.656 11.211 1 96.88 221 ILE A C 1
ATOM 1679 O O . ILE A 1 221 ? -11.508 20.578 11.078 1 96.88 221 ILE A O 1
ATOM 1683 N N . HIS A 1 222 ? -12.039 18.391 10.859 1 97.5 222 HIS A N 1
ATOM 1684 C CA . HIS A 1 222 ? -10.812 17.969 10.195 1 97.5 222 HIS A CA 1
ATOM 1685 C C . HIS A 1 222 ? -11.117 17.312 8.852 1 97.5 222 HIS A C 1
ATOM 1687 O O . HIS A 1 222 ? -11.781 16.266 8.812 1 97.5 222 HIS A O 1
ATOM 1693 N N . LYS A 1 223 ? -10.609 17.906 7.816 1 98.19 223 LYS A N 1
ATOM 1694 C CA . LYS A 1 223 ? -10.906 17.438 6.469 1 98.19 223 LYS A CA 1
ATOM 1695 C C . LYS A 1 223 ? -9.75 16.609 5.906 1 98.19 223 LYS A C 1
ATOM 1697 O O . LYS A 1 223 ? -8.586 16.891 6.184 1 98.19 223 LYS A O 1
ATOM 1702 N N . GLY A 1 224 ? -10.117 15.641 5.125 1 98.69 224 GLY A N 1
ATOM 1703 C CA . GLY A 1 224 ? -9.141 14.828 4.418 1 98.69 224 GLY A CA 1
ATOM 1704 C C . GLY A 1 224 ? -9.523 14.547 2.977 1 98.69 224 GLY A C 1
ATOM 1705 O O . GLY A 1 224 ? -10.609 14.023 2.705 1 98.69 224 GLY A O 1
ATOM 1706 N N . SER A 1 225 ? -8.641 14.891 2.055 1 98.75 225 SER A N 1
ATOM 1707 C CA . SER A 1 225 ? -8.836 14.664 0.625 1 98.75 225 SER A CA 1
ATOM 1708 C C . SER A 1 225 ? -8.117 13.406 0.155 1 98.75 225 SER A C 1
ATOM 1710 O O . SER A 1 225 ? -6.973 13.164 0.542 1 98.75 225 SER A O 1
ATOM 1712 N N . TYR A 1 226 ? -8.844 12.68 -0.648 1 98.44 226 TYR A N 1
ATOM 1713 C CA . TYR A 1 226 ? -8.25 11.516 -1.285 1 98.44 226 TYR A CA 1
ATOM 1714 C C . TYR A 1 226 ? -7.094 11.914 -2.195 1 98.44 226 TYR A C 1
ATOM 1716 O O . TYR A 1 226 ? -7.18 12.914 -2.912 1 98.44 226 TYR A O 1
ATOM 1724 N N . ALA A 1 227 ? -5.934 11.156 -2.158 1 98.06 227 ALA A N 1
ATOM 1725 C CA . ALA A 1 227 ? -4.785 11.383 -3.035 1 98.06 227 ALA A CA 1
ATOM 1726 C C . ALA A 1 227 ? -4.309 10.078 -3.66 1 98.06 227 ALA A C 1
ATOM 1728 O O . ALA A 1 227 ? -3.785 9.203 -2.965 1 98.06 227 ALA A O 1
ATOM 1729 N N . GLU A 1 228 ? -4.328 10.023 -4.992 1 95.81 228 GLU A N 1
ATOM 1730 C CA . GLU A 1 228 ? -3.992 8.805 -5.727 1 95.81 228 GLU A CA 1
ATOM 1731 C C . GLU A 1 228 ? -2.525 8.805 -6.152 1 95.81 228 GLU A C 1
ATOM 1733 O O . GLU A 1 228 ? -1.948 9.859 -6.414 1 95.81 228 GLU A O 1
ATOM 1738 N N . SER A 1 229 ? -2.055 7.625 -6.109 1 95.81 229 SER A N 1
ATOM 1739 C CA . SER A 1 229 ? -0.773 7.34 -6.75 1 95.81 229 SER A CA 1
ATOM 1740 C C . SER A 1 229 ? -0.968 6.656 -8.094 1 95.81 229 SER A C 1
ATOM 1742 O O . SER A 1 229 ? -1.871 5.832 -8.258 1 95.81 229 SER A O 1
ATOM 1744 N N . ALA A 1 230 ? -0.117 6.961 -9.031 1 93.06 230 ALA A N 1
ATOM 1745 C CA . ALA A 1 230 ? -0.131 6.305 -10.336 1 93.06 230 ALA A CA 1
ATOM 1746 C C . ALA A 1 230 ? 0.03 4.793 -10.188 1 93.06 230 ALA A C 1
ATOM 1748 O O . ALA A 1 230 ? -0.448 4.027 -11.031 1 93.06 230 ALA A O 1
ATOM 1749 N N . ALA A 1 231 ? 0.628 4.359 -9.062 1 94.06 231 ALA A N 1
ATOM 1750 C CA . ALA A 1 231 ? 0.878 2.938 -8.828 1 94.06 231 ALA A CA 1
ATOM 1751 C C . ALA A 1 231 ? -0.247 2.311 -8.016 1 94.06 231 ALA A C 1
ATOM 1753 O O . ALA A 1 231 ? -0.149 1.153 -7.598 1 94.06 231 ALA A O 1
ATOM 1754 N N . TYR A 1 232 ? -1.317 3.059 -7.637 1 94.75 232 TYR A N 1
ATOM 1755 C CA . TYR A 1 232 ? -2.561 2.619 -7.016 1 94.75 232 TYR A CA 1
ATOM 1756 C C . TYR A 1 232 ? -2.359 2.355 -5.527 1 94.75 232 TYR A C 1
ATOM 1758 O O . TYR A 1 232 ? -2.717 3.188 -4.688 1 94.75 232 TYR A O 1
ATOM 1766 N N . ASN A 1 233 ? -1.642 1.335 -5.094 1 96.88 233 ASN A N 1
ATOM 1767 C CA . ASN A 1 233 ? -1.546 0.897 -3.705 1 96.88 233 ASN A CA 1
ATOM 1768 C C . ASN A 1 233 ? -0.993 2 -2.805 1 96.88 233 ASN A C 1
ATOM 1770 O O . ASN A 1 233 ? -1.445 2.168 -1.672 1 96.88 233 ASN A O 1
ATOM 1774 N N . PRO A 1 234 ? -0.051 2.83 -3.307 1 96.75 234 PRO A N 1
ATOM 1775 C CA . PRO A 1 234 ? 0.518 3.842 -2.412 1 96.75 234 PRO A CA 1
ATOM 1776 C C . PRO A 1 234 ? -0.439 5 -2.148 1 96.75 234 PRO A C 1
ATOM 1778 O O . PRO A 1 234 ? -0.104 5.926 -1.403 1 96.75 234 PRO A O 1
ATOM 1781 N N . SER A 1 235 ? -1.645 5.012 -2.676 1 97.81 235 SER A N 1
ATOM 1782 C CA . SER A 1 235 ? -2.617 6.082 -2.48 1 97.81 235 SER A CA 1
ATOM 1783 C C . SER A 1 235 ? -2.973 6.242 -1.005 1 97.81 235 SER A C 1
ATOM 1785 O O . SER A 1 235 ? -2.914 5.277 -0.239 1 97.81 235 SER A O 1
ATOM 1787 N N . ILE A 1 236 ? -3.275 7.422 -0.604 1 98.06 236 ILE A N 1
ATOM 1788 C CA . ILE A 1 236 ? -3.766 7.672 0.747 1 98.06 236 ILE A CA 1
ATOM 1789 C C . ILE A 1 236 ? -5.266 7.949 0.707 1 98.06 236 ILE A C 1
ATOM 1791 O O . ILE A 1 236 ? -5.73 8.789 -0.069 1 98.06 236 ILE A O 1
ATOM 1795 N N . GLY A 1 237 ? -6.031 7.203 1.458 1 98.31 237 GLY A N 1
ATOM 1796 C CA . GLY A 1 237 ? -7.477 7.371 1.515 1 98.31 237 GLY A CA 1
ATOM 1797 C C . GLY A 1 237 ? -7.902 8.656 2.193 1 98.31 237 GLY A C 1
ATOM 1798 O O . GLY A 1 237 ? -7.133 9.242 2.959 1 98.31 237 GLY A O 1
ATOM 1799 N N . PRO A 1 238 ? -9.141 9.078 1.904 1 98.75 238 PRO A N 1
ATOM 1800 C CA . PRO A 1 238 ? -9.625 10.328 2.502 1 98.75 238 PRO A CA 1
ATOM 1801 C C . PRO A 1 238 ? -9.766 10.242 4.02 1 98.75 238 PRO A C 1
ATOM 1803 O O . PRO A 1 238 ? -9.586 11.242 4.723 1 98.75 238 PRO A O 1
ATOM 1806 N N . ALA A 1 239 ? -10.133 9.047 4.547 1 98.69 239 ALA A N 1
ATOM 1807 C CA . ALA A 1 239 ? -10.234 8.891 5.996 1 98.69 239 ALA A CA 1
ATOM 1808 C C . ALA A 1 239 ? -8.859 9.023 6.652 1 98.69 239 ALA A C 1
ATOM 1810 O O . ALA A 1 239 ? -8.727 9.664 7.695 1 98.69 239 ALA A O 1
ATOM 1811 N N . GLN A 1 240 ? -7.84 8.398 6.078 1 98.56 240 GLN A N 1
ATOM 1812 C CA . GLN A 1 240 ? -6.477 8.547 6.574 1 98.56 240 GLN A CA 1
ATOM 1813 C C . GLN A 1 240 ? -6.031 10.008 6.531 1 98.56 240 GLN A C 1
ATOM 1815 O O . GLN A 1 240 ? -5.41 10.5 7.473 1 98.56 240 GLN A O 1
ATOM 1820 N N . ALA A 1 241 ? -6.363 10.664 5.422 1 98.75 241 ALA A N 1
ATOM 1821 C CA . ALA A 1 241 ? -6.008 12.07 5.285 1 98.75 241 ALA A CA 1
ATOM 1822 C C . ALA A 1 241 ? -6.695 12.914 6.352 1 98.75 241 ALA A C 1
ATOM 1824 O O . ALA A 1 241 ? -6.094 13.844 6.898 1 98.75 241 ALA A O 1
ATOM 1825 N N . ALA A 1 242 ? -7.926 12.609 6.664 1 98.62 242 ALA A N 1
ATOM 1826 C CA . ALA A 1 242 ? -8.648 13.328 7.707 1 98.62 242 ALA A CA 1
ATOM 1827 C C . ALA A 1 242 ? -8.016 13.094 9.078 1 98.62 242 ALA A C 1
ATOM 1829 O O . ALA A 1 242 ? -7.988 13.992 9.922 1 98.62 242 ALA A O 1
ATOM 1830 N N . LEU A 1 243 ? -7.551 11.906 9.297 1 98.31 243 LEU A N 1
ATOM 1831 C CA . LEU A 1 243 ? -6.879 11.594 10.555 1 98.31 243 LEU A CA 1
ATOM 1832 C C . LEU A 1 243 ? -5.559 12.352 10.672 1 98.31 243 LEU A C 1
ATOM 1834 O O . LEU A 1 243 ? -5.156 12.742 11.766 1 98.31 243 LEU A O 1
ATOM 1838 N N . VAL A 1 244 ? -4.855 12.5 9.523 1 98.25 244 VAL A N 1
ATOM 1839 C CA . VAL A 1 244 ? -3.666 13.344 9.516 1 98.25 244 VAL A CA 1
ATOM 1840 C C . VAL A 1 244 ? -4.027 14.75 9.984 1 98.25 244 VAL A C 1
ATOM 1842 O O . VAL A 1 244 ? -3.338 15.328 10.828 1 98.25 244 VAL A O 1
ATOM 1845 N N . ALA A 1 245 ? -5.117 15.289 9.453 1 97.94 245 ALA A N 1
ATOM 1846 C CA . ALA A 1 245 ? -5.586 16.609 9.859 1 97.94 245 ALA A CA 1
ATOM 1847 C C . ALA A 1 245 ? -5.91 16.641 11.352 1 97.94 245 ALA A C 1
ATOM 1849 O O . ALA A 1 245 ? -5.543 17.578 12.055 1 97.94 245 ALA A O 1
ATOM 1850 N N . TYR A 1 246 ? -6.574 15.633 11.867 1 97.31 246 TYR A N 1
ATOM 1851 C CA . TYR A 1 246 ? -6.938 15.523 13.273 1 97.31 246 TYR A CA 1
ATOM 1852 C C . TYR A 1 246 ? -5.699 15.531 14.156 1 97.31 246 TYR A C 1
ATOM 1854 O O . TYR A 1 246 ? -5.633 16.281 15.133 1 97.31 246 TYR A O 1
ATOM 1862 N N . ILE A 1 247 ? -4.707 14.719 13.773 1 96.5 247 ILE A N 1
ATOM 1863 C CA . ILE A 1 247 ? -3.482 14.586 14.547 1 96.5 247 ILE A CA 1
ATOM 1864 C C . ILE A 1 247 ? -2.684 15.883 14.484 1 96.5 247 ILE A C 1
ATOM 1866 O O . ILE A 1 247 ? -2.217 16.391 15.508 1 96.5 247 ILE A O 1
ATOM 1870 N N . ALA A 1 248 ? -2.547 16.453 13.281 1 95.62 248 ALA A N 1
ATOM 1871 C CA . ALA A 1 248 ? -1.735 17.641 13.062 1 95.62 248 ALA A CA 1
ATOM 1872 C C . ALA A 1 248 ? -2.326 18.859 13.789 1 95.62 248 ALA A C 1
ATOM 1874 O O . ALA A 1 248 ? -1.607 19.797 14.125 1 95.62 248 ALA A O 1
ATOM 1875 N N . ASN A 1 249 ? -3.611 18.797 14.062 1 91.94 249 ASN A N 1
ATOM 1876 C CA . ASN A 1 249 ? -4.281 19.938 14.688 1 91.94 249 ASN A CA 1
ATOM 1877 C C . ASN A 1 249 ? -4.551 19.688 16.172 1 91.94 249 ASN A C 1
ATOM 1879 O O . ASN A 1 249 ? -5.461 20.281 16.75 1 91.94 249 ASN A O 1
ATOM 1883 N N . GLY A 1 250 ? -3.828 18.797 16.766 1 83.44 250 GLY A N 1
ATOM 1884 C CA . GLY A 1 250 ? -3.857 18.625 18.203 1 83.44 250 GLY A CA 1
ATOM 1885 C C . GLY A 1 250 ? -4.879 17.609 18.672 1 83.44 250 GLY A C 1
ATOM 1886 O O . GLY A 1 250 ? -5.477 17.766 19.75 1 83.44 250 GLY A O 1
ATOM 1887 N N . GLY A 1 251 ? -5.27 16.688 17.953 1 75 251 GLY A N 1
ATOM 1888 C CA . GLY A 1 251 ? -6.262 15.68 18.297 1 75 251 GLY A CA 1
ATOM 1889 C C . GLY A 1 251 ? -5.84 14.789 19.453 1 75 251 GLY A C 1
ATOM 1890 O O . GLY A 1 251 ? -6.648 14.039 19.984 1 75 251 GLY A O 1
ATOM 1891 N N . GLY A 1 252 ? -4.633 14.945 19.938 1 72.06 252 GLY A N 1
ATOM 1892 C CA . GLY A 1 252 ? -4.188 14.188 21.094 1 72.06 252 GLY A CA 1
ATOM 1893 C C . GLY A 1 252 ? -3.721 12.781 20.75 1 72.06 252 GLY A C 1
ATOM 1894 O O . GLY A 1 252 ? -3.309 12.523 19.609 1 72.06 252 GLY A O 1
ATOM 1895 N N . HIS A 1 253 ? -3.691 11.852 21.75 1 74.88 253 HIS A N 1
ATOM 1896 C CA . HIS A 1 253 ? -3.086 10.539 21.609 1 74.88 253 HIS A CA 1
ATOM 1897 C C . HIS A 1 253 ? -4.113 9.508 21.156 1 74.88 253 HIS A C 1
ATOM 1899 O O . HIS A 1 253 ? -3.76 8.492 20.547 1 74.88 253 HIS A O 1
ATOM 1905 N N . GLY A 1 254 ? -5.352 9.805 21.359 1 88.88 254 GLY A N 1
ATOM 1906 C CA . GLY A 1 254 ? -6.379 8.852 20.984 1 88.88 254 GLY A CA 1
ATOM 1907 C C . GLY A 1 254 ? -7.355 9.391 19.969 1 88.88 254 GLY A C 1
ATOM 1908 O O . GLY A 1 254 ? -7.129 10.461 19.391 1 88.88 254 GLY A O 1
ATOM 1909 N N . TYR A 1 255 ? -8.266 8.539 19.594 1 95.88 255 TYR A N 1
ATOM 1910 C CA . TYR A 1 255 ? -9.219 8.898 18.547 1 95.88 255 TYR A CA 1
ATOM 1911 C C . TYR A 1 255 ? -10.633 8.977 19.094 1 95.88 255 TYR A C 1
ATOM 1913 O O . TYR A 1 255 ? -11.586 9.195 18.344 1 95.88 255 TYR A O 1
ATOM 1921 N N . GLU A 1 256 ? -10.773 8.852 20.375 1 92.75 256 GLU A N 1
ATOM 1922 C CA . GLU A 1 256 ? -12.078 8.773 21.016 1 92.75 256 GLU A CA 1
ATOM 1923 C C . GLU A 1 256 ? -12.82 10.102 20.938 1 92.75 256 GLU A C 1
ATOM 1925 O O . GLU A 1 256 ? -14.047 10.148 21.062 1 92.75 256 GLU A O 1
ATOM 1930 N N . LYS A 1 257 ? -12.094 11.164 20.75 1 94.31 257 LYS A N 1
ATOM 1931 C CA . LYS A 1 257 ? -12.711 12.492 20.656 1 94.31 257 LYS A CA 1
ATOM 1932 C C . LYS A 1 257 ? -13.438 12.664 19.312 1 94.31 257 LYS A C 1
ATOM 1934 O O . LYS A 1 257 ? -14.227 13.594 19.156 1 94.31 257 LYS A O 1
ATOM 1939 N N . ILE A 1 258 ? -13.141 11.828 18.344 1 96.25 258 ILE A N 1
ATOM 1940 C CA . ILE A 1 258 ? -13.852 11.875 17.062 1 96.25 258 ILE A CA 1
ATOM 1941 C C . ILE A 1 258 ? -15.266 11.328 17.234 1 96.25 258 ILE A C 1
ATOM 1943 O O . ILE A 1 258 ? -15.445 10.148 17.547 1 96.25 258 ILE A O 1
ATOM 1947 N N . VAL A 1 259 ? -16.297 12.062 16.984 1 95.5 259 VAL A N 1
ATOM 1948 C CA . VAL A 1 259 ? -17.641 11.641 17.359 1 95.5 259 VAL A CA 1
ATOM 1949 C C . VAL A 1 259 ? -18.5 11.453 16.109 1 95.5 259 VAL A C 1
ATOM 1951 O O . VAL A 1 259 ? -19.5 10.727 16.125 1 95.5 259 VAL A O 1
ATOM 1954 N N . ALA A 1 260 ? -18.109 12.141 15.047 1 97 260 ALA A N 1
ATOM 1955 C CA . ALA A 1 260 ? -18.844 11.977 13.797 1 97 260 ALA A CA 1
ATOM 1956 C C . ALA A 1 260 ? -17.938 12.148 12.586 1 97 260 ALA A C 1
ATOM 1958 O O . ALA A 1 260 ? -16.906 12.812 12.68 1 97 260 ALA A O 1
ATOM 1959 N N . ALA A 1 261 ? -18.297 11.523 11.492 1 97.94 261 ALA A N 1
ATOM 1960 C CA . ALA A 1 261 ? -17.547 11.586 10.234 1 97.94 261 ALA A CA 1
ATOM 1961 C C . ALA A 1 261 ? -18.5 11.492 9.039 1 97.94 261 ALA A C 1
ATOM 1963 O O . ALA A 1 261 ? -19.547 10.844 9.117 1 97.94 261 ALA A O 1
ATOM 1964 N N . VAL A 1 262 ? -18.141 12.195 7.996 1 98.31 262 VAL A N 1
ATOM 1965 C CA . VAL A 1 262 ? -18.891 12.133 6.742 1 98.31 262 VAL A CA 1
ATOM 1966 C C . VAL A 1 262 ? -17.922 11.852 5.586 1 98.31 262 VAL A C 1
ATOM 1968 O O . VAL A 1 262 ? -16.844 12.43 5.516 1 98.31 262 VAL A O 1
ATOM 1971 N N . LEU A 1 263 ? -18.297 10.914 4.781 1 98.56 263 LEU A N 1
ATOM 1972 C CA . LEU A 1 263 ? -17.641 10.688 3.5 1 98.56 263 LEU A CA 1
ATOM 1973 C C . LEU A 1 263 ? -18.484 11.219 2.35 1 98.56 263 LEU A C 1
ATOM 1975 O O . LEU A 1 263 ? -19.703 11.023 2.324 1 98.56 263 LEU A O 1
ATOM 1979 N N . VAL A 1 264 ? -17.828 11.969 1.477 1 98.31 264 VAL A N 1
ATOM 1980 C CA . VAL A 1 264 ? -18.438 12.328 0.204 1 98.31 264 VAL A CA 1
ATOM 1981 C C . VAL A 1 264 ? -17.703 11.641 -0.942 1 98.31 264 VAL A C 1
ATOM 1983 O O . VAL A 1 264 ? -16.484 11.742 -1.05 1 98.31 264 VAL A O 1
ATOM 1986 N N . GLU A 1 265 ? -18.328 10.898 -1.773 1 97.56 265 GLU A N 1
ATOM 1987 C CA . GLU A 1 265 ? -17.781 10.289 -2.977 1 97.56 265 GLU A CA 1
ATOM 1988 C C . GLU A 1 265 ? -18.781 10.289 -4.117 1 97.56 265 GLU A C 1
ATOM 1990 O O . GLU A 1 265 ? -19.969 10.531 -3.9 1 97.56 265 GLU A O 1
ATOM 1995 N N . MET A 1 266 ? -18.328 10.094 -5.297 1 96.06 266 MET A N 1
ATOM 1996 C CA . MET A 1 266 ? -19.172 10.18 -6.484 1 96.06 266 MET A CA 1
ATOM 1997 C C . MET A 1 266 ? -20.156 9.016 -6.539 1 96.06 266 MET A C 1
ATOM 1999 O O . MET A 1 266 ? -19.797 7.879 -6.227 1 96.06 266 MET A O 1
ATOM 2003 N N . GLU A 1 267 ? -21.266 9.305 -6.984 1 92.44 267 GLU A N 1
ATOM 2004 C CA . GLU A 1 267 ? -22.281 8.266 -7.199 1 92.44 267 GLU A CA 1
ATOM 2005 C C . GLU A 1 267 ? -21.812 7.242 -8.227 1 92.44 267 GLU A C 1
ATOM 2007 O O . GLU A 1 267 ? -22.047 6.043 -8.062 1 92.44 267 GLU A O 1
ATOM 2012 N N . SER A 1 268 ? -21.172 7.656 -9.219 1 92.69 268 SER A N 1
ATOM 2013 C CA . SER A 1 268 ? -20.75 6.82 -10.336 1 92.69 268 SER A CA 1
ATOM 2014 C C . SER A 1 268 ? -19.359 6.23 -10.086 1 92.69 268 SER A C 1
ATOM 2016 O O . SER A 1 268 ? -18.766 5.613 -10.977 1 92.69 268 SER A O 1
ATOM 2018 N N . ALA A 1 269 ? -18.828 6.449 -8.938 1 94.19 269 ALA A N 1
ATOM 2019 C CA . ALA A 1 269 ? -17.453 6.047 -8.68 1 94.19 269 ALA A CA 1
ATOM 2020 C C . ALA A 1 269 ? -17.281 4.539 -8.828 1 94.19 269 ALA A C 1
ATOM 2022 O O . ALA A 1 269 ? -18.078 3.762 -8.289 1 94.19 269 ALA A O 1
ATOM 2023 N N . ILE A 1 270 ? -16.219 4.125 -9.547 1 95.69 270 ILE A N 1
ATOM 2024 C CA . ILE A 1 270 ? -15.898 2.709 -9.672 1 95.69 270 ILE A CA 1
ATOM 2025 C C . ILE A 1 270 ? -14.828 2.334 -8.648 1 95.69 270 ILE A C 1
ATOM 2027 O O . ILE A 1 270 ? -14.516 1.153 -8.469 1 95.69 270 ILE A O 1
ATOM 2031 N N . VAL A 1 271 ? -14.203 3.289 -8.086 1 96.56 271 VAL A N 1
ATOM 2032 C CA . VAL A 1 271 ? -13.359 3.15 -6.906 1 96.56 271 VAL A CA 1
ATOM 2033 C C . VAL A 1 271 ? -14.047 3.773 -5.691 1 96.56 271 VAL A C 1
ATOM 2035 O O . VAL A 1 271 ? -14.156 5 -5.598 1 96.56 271 VAL A O 1
ATOM 2038 N N . LYS A 1 272 ? -14.445 2.969 -4.773 1 96.81 272 LYS A N 1
ATOM 2039 C CA . LYS A 1 272 ? -15.227 3.438 -3.631 1 96.81 272 LYS A CA 1
ATOM 2040 C C . LYS A 1 272 ? -14.406 3.395 -2.348 1 96.81 272 LYS A C 1
ATOM 2042 O O . LYS A 1 272 ? -13.609 2.477 -2.145 1 96.81 272 LYS A O 1
ATOM 2047 N N . GLN A 1 273 ? -14.672 4.387 -1.495 1 97.69 273 GLN A N 1
ATOM 2048 C CA . GLN A 1 273 ? -13.914 4.523 -0.251 1 97.69 273 GLN A CA 1
ATOM 2049 C C . GLN A 1 273 ? -14.773 4.148 0.954 1 97.69 273 GLN A C 1
ATOM 2051 O O . GLN A 1 273 ? -14.258 3.93 2.049 1 97.69 273 GLN A O 1
ATOM 2056 N N . GLU A 1 274 ? -16.062 3.998 0.808 1 96.81 274 GLU A N 1
ATOM 2057 C CA . GLU A 1 274 ? -17.031 3.936 1.896 1 96.81 274 GLU A CA 1
ATOM 2058 C C . GLU A 1 274 ? -16.672 2.838 2.895 1 96.81 274 GLU A C 1
ATOM 2060 O O . GLU A 1 274 ? -16.484 3.109 4.082 1 96.81 274 GLU A O 1
ATOM 2065 N N . HIS A 1 275 ? -16.531 1.666 2.459 1 94.62 275 HIS A N 1
ATOM 2066 C CA . HIS A 1 275 ? -16.391 0.54 3.373 1 94.62 275 HIS A CA 1
ATOM 2067 C C . HIS A 1 275 ? -15.031 0.556 4.062 1 94.62 275 HIS A C 1
ATOM 2069 O O . HIS A 1 275 ? -14.914 0.164 5.223 1 94.62 275 HIS A O 1
ATOM 2075 N N . ALA A 1 276 ? -14.039 0.945 3.314 1 95.69 276 ALA A N 1
ATOM 2076 C CA . ALA A 1 276 ? -12.719 1.064 3.93 1 95.69 276 ALA A CA 1
ATOM 2077 C C . ALA A 1 276 ? -12.703 2.168 4.984 1 95.69 276 ALA A C 1
ATOM 2079 O O . ALA A 1 276 ? -12.125 1.996 6.062 1 95.69 276 ALA A O 1
ATOM 2080 N N . ALA A 1 277 ? -13.281 3.324 4.656 1 97.88 277 ALA A N 1
ATOM 2081 C CA . ALA A 1 277 ? -13.367 4.426 5.617 1 97.88 277 ALA A CA 1
ATOM 2082 C C . ALA A 1 277 ? -14.156 4.016 6.852 1 97.88 277 ALA A C 1
ATOM 2084 O O . ALA A 1 277 ? -13.766 4.32 7.98 1 97.88 277 ALA A O 1
ATOM 2085 N N . ARG A 1 278 ? -15.266 3.357 6.629 1 97 278 ARG A N 1
ATOM 2086 C CA . ARG A 1 278 ? -16.094 2.875 7.727 1 97 278 ARG A CA 1
ATOM 2087 C C . ARG A 1 278 ? -15.305 1.94 8.641 1 97 278 ARG A C 1
ATOM 2089 O O . ARG A 1 278 ? -15.352 2.07 9.867 1 97 278 ARG A O 1
ATOM 2096 N N . LEU A 1 279 ? -14.648 1.016 8.023 1 95.81 279 LEU A N 1
ATOM 2097 C CA . LEU A 1 279 ? -13.852 0.053 8.781 1 95.81 279 LEU A CA 1
ATOM 2098 C C . LEU A 1 279 ? -12.828 0.764 9.648 1 95.81 279 LEU A C 1
ATOM 2100 O O . LEU A 1 279 ? -12.703 0.466 10.844 1 95.81 279 LEU A O 1
ATOM 2104 N N . LEU A 1 280 ? -12.062 1.7 9.094 1 97.44 280 LEU A N 1
ATOM 2105 C CA . LEU A 1 280 ? -11.031 2.436 9.812 1 97.44 280 LEU A CA 1
ATOM 2106 C C . LEU A 1 280 ? -11.633 3.203 10.984 1 97.44 280 LEU A C 1
ATOM 2108 O O . LEU A 1 280 ? -11.195 3.049 12.125 1 97.44 280 LEU A O 1
ATOM 2112 N N . LEU A 1 281 ? -12.641 3.996 10.734 1 97.62 281 LEU A N 1
ATOM 2113 C CA . LEU A 1 281 ? -13.203 4.902 11.734 1 97.62 281 LEU A CA 1
ATOM 2114 C C . LEU A 1 281 ? -13.906 4.129 12.844 1 97.62 281 LEU A C 1
ATOM 2116 O O . LEU A 1 281 ? -13.805 4.484 14.016 1 97.62 281 LEU A O 1
ATOM 2120 N N . GLN A 1 282 ? -14.555 3.055 12.477 1 95.5 282 GLN A N 1
ATOM 2121 C CA . GLN A 1 282 ? -15.25 2.26 13.484 1 95.5 282 GLN A CA 1
ATOM 2122 C C . GLN A 1 282 ? -14.266 1.502 14.367 1 95.5 282 GLN A C 1
ATOM 2124 O O . GLN A 1 282 ? -14.555 1.229 15.531 1 95.5 282 GLN A O 1
ATOM 2129 N N . THR A 1 283 ? -13.172 1.181 13.797 1 96 283 THR A N 1
ATOM 2130 C CA . THR A 1 283 ? -12.156 0.473 14.578 1 96 283 THR A CA 1
ATOM 2131 C C . THR A 1 283 ? -11.5 1.411 15.586 1 96 283 THR A C 1
ATOM 2133 O O . THR A 1 283 ? -11.336 1.061 16.75 1 96 283 THR A O 1
ATOM 2136 N N . ILE A 1 284 ? -11.164 2.619 15.227 1 96.19 284 ILE A N 1
ATOM 2137 C CA . ILE A 1 284 ? -10.359 3.482 16.078 1 96.19 284 ILE A CA 1
ATOM 2138 C C . ILE A 1 284 ? -11.266 4.32 16.969 1 96.19 284 ILE A C 1
ATOM 2140 O O . ILE A 1 284 ? -10.844 4.785 18.031 1 96.19 284 ILE A O 1
ATOM 2144 N N . SER A 1 285 ? -12.445 4.551 16.547 1 96.25 285 SER A N 1
ATOM 2145 C CA . SER A 1 285 ? -13.453 5.293 17.297 1 96.25 285 SER A CA 1
ATOM 2146 C C . SER A 1 285 ? -14.836 4.672 17.125 1 96.25 285 SER A C 1
ATOM 2148 O O . SER A 1 285 ? -15.68 5.215 16.406 1 96.25 285 SER A O 1
ATOM 2150 N N . PRO A 1 286 ? -15.125 3.662 17.906 1 94.31 286 PRO A N 1
ATOM 2151 C CA . PRO A 1 286 ? -16.344 2.881 17.703 1 94.31 286 PRO A CA 1
ATOM 2152 C C . PRO A 1 286 ? -17.609 3.707 17.906 1 94.31 286 PRO A C 1
ATOM 2154 O O . PRO A 1 286 ? -18.656 3.385 17.344 1 94.31 286 PRO A O 1
ATOM 2157 N N . LYS A 1 287 ? -17.547 4.727 18.609 1 92.94 287 LYS A N 1
ATOM 2158 C CA . LYS A 1 287 ? -18.719 5.543 18.891 1 92.94 287 LYS A CA 1
ATOM 2159 C C . LYS A 1 287 ? -18.922 6.602 17.812 1 92.94 287 LYS A C 1
ATOM 2161 O O . LYS A 1 287 ? -19.938 7.316 17.812 1 92.94 287 LYS A O 1
ATOM 2166 N N . CYS A 1 288 ? -18.031 6.711 16.922 1 95.25 288 CYS A N 1
ATOM 2167 C CA . CYS A 1 288 ? -18.109 7.695 15.844 1 95.25 288 CYS A CA 1
ATOM 2168 C C . CYS A 1 288 ? -19.266 7.375 14.898 1 95.25 288 CYS A C 1
ATOM 2170 O O . CYS A 1 288 ? -19.344 6.273 14.352 1 95.25 288 CYS A O 1
ATOM 2172 N N . GLU A 1 289 ? -20.188 8.281 14.75 1 96.19 289 GLU A N 1
ATOM 2173 C CA . GLU A 1 289 ? -21.234 8.141 13.742 1 96.19 289 GLU A CA 1
ATOM 2174 C C . GLU A 1 289 ? -20.703 8.422 12.344 1 96.19 289 GLU A C 1
ATOM 2176 O O . GLU A 1 289 ? -20.094 9.469 12.109 1 96.19 289 GLU A O 1
ATOM 2181 N N . PHE A 1 290 ? -20.938 7.52 11.422 1 96.69 290 PHE A N 1
ATOM 2182 C CA . PHE A 1 290 ? -20.375 7.641 10.078 1 96.69 290 PHE A CA 1
ATOM 2183 C C . PHE A 1 290 ? -21.484 7.664 9.031 1 96.69 290 PHE A C 1
ATOM 2185 O O . PHE A 1 290 ? -22.359 6.793 9.023 1 96.69 290 PHE A O 1
ATOM 2192 N N . LYS A 1 291 ? -21.5 8.672 8.164 1 96.69 291 LYS A N 1
ATOM 2193 C CA . LYS A 1 291 ? -22.469 8.789 7.074 1 96.69 291 LYS A CA 1
ATOM 2194 C C . LYS A 1 291 ? -21.766 9.008 5.734 1 96.69 291 LYS A C 1
ATOM 2196 O O . LYS A 1 291 ? -20.641 9.516 5.688 1 96.69 291 LYS A O 1
ATOM 2201 N N . VAL A 1 292 ? -22.469 8.648 4.688 1 97.12 292 VAL A N 1
ATOM 2202 C CA . VAL A 1 292 ? -21.969 8.805 3.328 1 97.12 292 VAL A CA 1
ATOM 2203 C C . VAL A 1 292 ? -22.938 9.656 2.51 1 97.12 292 VAL A C 1
ATOM 2205 O O . VAL A 1 292 ? -24.141 9.453 2.576 1 97.12 292 VAL A O 1
ATOM 2208 N N . PHE A 1 293 ? -22.422 10.617 1.893 1 96.38 293 PHE A N 1
ATOM 2209 C CA . PHE A 1 293 ? -23.188 11.414 0.937 1 96.38 293 PHE A CA 1
ATOM 2210 C C . PHE A 1 293 ? -22.594 11.281 -0.465 1 96.38 293 PHE A C 1
ATOM 2212 O O . PHE A 1 293 ? -21.375 11.258 -0.634 1 96.38 293 PHE A O 1
ATOM 2219 N N . LEU A 1 294 ? -23.484 11.211 -1.419 1 96.44 294 LEU A N 1
ATOM 2220 C CA . LEU A 1 294 ? -23.062 11.07 -2.807 1 96.44 294 LEU A CA 1
ATOM 2221 C C . LEU A 1 294 ? -23.094 12.422 -3.525 1 96.44 294 LEU A C 1
ATOM 2223 O O . LEU A 1 294 ? -23.953 13.258 -3.234 1 96.44 294 LEU A O 1
ATOM 2227 N N . CYS A 1 295 ? -22.172 12.594 -4.32 1 95.75 295 CYS A N 1
ATOM 2228 C CA . CYS A 1 295 ? -22.094 13.812 -5.117 1 95.75 295 CYS A CA 1
ATOM 2229 C C . CYS A 1 295 ? -22.047 13.492 -6.605 1 95.75 295 CYS A C 1
ATOM 2231 O O . CYS A 1 295 ? -22 12.32 -6.988 1 95.75 295 CYS A O 1
ATOM 2233 N N . VAL A 1 296 ? -22.266 14.547 -7.383 1 93.69 296 VAL A N 1
ATOM 2234 C CA . VAL A 1 296 ? -22.203 14.445 -8.836 1 93.69 296 VAL A CA 1
ATOM 2235 C C . VAL A 1 296 ? -21.266 15.5 -9.391 1 93.69 296 VAL A C 1
ATOM 2237 O O . VAL A 1 296 ? -20.828 16.406 -8.664 1 93.69 296 VAL A O 1
ATOM 2240 N N . GLY A 1 297 ? -21 15.305 -10.57 1 84.69 297 GLY A N 1
ATOM 2241 C CA . GLY A 1 297 ? -20.094 16.219 -11.242 1 84.69 297 GLY A CA 1
ATOM 2242 C C . GLY A 1 297 ? -18.734 15.602 -11.547 1 84.69 297 GLY A C 1
ATOM 2243 O O . GLY A 1 297 ? -18.625 14.383 -11.711 1 84.69 297 GLY A O 1
ATOM 2244 N N . GLY A 1 298 ? -17.75 16.359 -11.828 1 66.69 298 GLY A N 1
ATOM 2245 C CA . GLY A 1 298 ? -16.375 15.938 -12.008 1 66.69 298 GLY A CA 1
ATOM 2246 C C . GLY A 1 298 ? -15.914 15.992 -13.453 1 66.69 298 GLY A C 1
ATOM 2247 O O . GLY A 1 298 ? -16.734 15.969 -14.367 1 66.69 298 GLY A O 1
ATOM 2248 N N . THR A 1 299 ? -14.781 16.641 -13.578 1 59 299 THR A N 1
ATOM 2249 C CA . THR A 1 299 ? -14.164 16.719 -14.891 1 59 299 THR A CA 1
ATOM 2250 C C . THR A 1 299 ? -13.992 15.336 -15.5 1 59 299 THR A C 1
ATOM 2252 O O . THR A 1 299 ? -13.836 14.352 -14.781 1 59 299 THR A O 1
ATOM 2255 N N . LYS A 1 300 ? -14.523 15.188 -16.734 1 51.69 300 LYS A N 1
ATOM 2256 C CA . LYS A 1 300 ? -14.383 13.977 -17.547 1 51.69 300 LYS A CA 1
ATOM 2257 C C . LYS A 1 300 ? -12.984 13.375 -17.391 1 51.69 300 LYS A C 1
ATOM 2259 O O . LYS A 1 300 ? -12 14.102 -17.234 1 51.69 300 LYS A O 1
ATOM 2264 N N . ARG A 1 301 ? -12.914 12.055 -17.078 1 53.69 301 ARG A N 1
ATOM 2265 C CA . ARG A 1 301 ? -11.695 11.266 -17.094 1 53.69 301 ARG A CA 1
ATOM 2266 C C . ARG A 1 301 ? -10.82 11.609 -18.297 1 53.69 301 ARG A C 1
ATOM 2268 O O . ARG A 1 301 ? -11.312 11.68 -19.422 1 53.69 301 ARG A O 1
ATOM 2275 N N . PRO A 1 302 ? -9.547 12.086 -18.016 1 45.03 302 PRO A N 1
ATOM 2276 C CA . PRO A 1 302 ? -8.75 12.242 -19.25 1 45.03 302 PRO A CA 1
ATOM 2277 C C . PRO A 1 302 ? -8.617 10.938 -20.031 1 45.03 302 PRO A C 1
ATOM 2279 O O . PRO A 1 302 ? -8.586 9.852 -19.438 1 45.03 302 PRO A O 1
ATOM 2282 N N . SER A 1 303 ? -9.125 10.812 -21.219 1 41.06 303 SER A N 1
ATOM 2283 C CA . SER A 1 303 ? -8.883 9.664 -22.094 1 41.06 303 SER A CA 1
ATOM 2284 C C . SER A 1 303 ? -7.434 9.195 -22 1 41.06 303 SER A C 1
ATOM 2286 O O . SER A 1 303 ? -6.508 10.008 -22.016 1 41.06 303 SER A O 1
ATOM 2288 N N . SER A 1 304 ? -7.195 8.102 -21.328 1 37.09 304 SER A N 1
ATOM 2289 C CA . SER A 1 304 ? -5.863 7.508 -21.406 1 37.09 304 SER A CA 1
ATOM 2290 C C . SER A 1 304 ? -5.238 7.703 -22.781 1 37.09 304 SER A C 1
ATOM 2292 O O . SER A 1 304 ? -5.906 7.52 -23.797 1 37.09 304 SER A O 1
ATOM 2294 N N . ILE A 1 305 ? -4.203 8.484 -23.016 1 29.86 305 ILE A N 1
ATOM 2295 C CA . ILE A 1 305 ? -3.508 8.422 -24.297 1 29.86 305 ILE A CA 1
ATOM 2296 C C . ILE A 1 305 ? -2.871 7.047 -24.484 1 29.86 305 ILE A C 1
ATOM 2298 O O . ILE A 1 305 ? -2.26 6.512 -23.547 1 29.86 305 ILE A O 1
ATOM 2302 N N . MET B 1 1 ? -1.815 -22.016 -34.969 1 27.45 1 MET B N 1
ATOM 2303 C CA . MET B 1 1 ? -1.051 -22.438 -33.812 1 27.45 1 MET B CA 1
ATOM 2304 C C . MET B 1 1 ? -1.956 -22.578 -32.594 1 27.45 1 MET B C 1
ATOM 2306 O O . MET B 1 1 ? -2.863 -21.781 -32.375 1 27.45 1 MET B O 1
ATOM 2310 N N . GLU B 1 2 ? -2.225 -23.656 -32.031 1 33.47 2 GLU B N 1
ATOM 2311 C CA . GLU B 1 2 ? -3.135 -23.906 -30.922 1 33.47 2 GLU B CA 1
ATOM 2312 C C . GLU B 1 2 ? -3.002 -22.828 -29.844 1 33.47 2 GLU B C 1
ATOM 2314 O O . GLU B 1 2 ? -1.892 -22.406 -29.531 1 33.47 2 GLU B O 1
ATOM 2319 N N . GLU B 1 3 ? -3.801 -21.922 -29.688 1 38.97 3 GLU B N 1
ATOM 2320 C CA . GLU B 1 3 ? -3.816 -20.875 -28.672 1 38.97 3 GLU B CA 1
ATOM 2321 C C . GLU B 1 3 ? -3.184 -21.359 -27.375 1 38.97 3 GLU B C 1
ATOM 2323 O O . GLU B 1 3 ? -3.715 -22.25 -26.703 1 38.97 3 GLU B O 1
ATOM 2328 N N . THR B 1 4 ? -1.961 -21.625 -27.344 1 43.66 4 THR B N 1
ATOM 2329 C CA . THR B 1 4 ? -1.229 -22.109 -26.172 1 43.66 4 THR B CA 1
ATOM 2330 C C . THR B 1 4 ? -1.809 -21.516 -24.891 1 43.66 4 THR B C 1
ATOM 2332 O O . THR B 1 4 ? -1.833 -20.297 -24.719 1 43.66 4 THR B O 1
ATOM 2335 N N . GLN B 1 5 ? -2.809 -22.125 -24.312 1 54.62 5 GLN B N 1
ATOM 2336 C CA . GLN B 1 5 ? -3.422 -21.812 -23.031 1 54.62 5 GLN B CA 1
ATOM 2337 C C . GLN B 1 5 ? -2.371 -21.359 -22.016 1 54.62 5 GLN B C 1
ATOM 2339 O O . GLN B 1 5 ? -1.519 -22.156 -21.609 1 54.62 5 GLN B O 1
ATOM 2344 N N . VAL B 1 6 ? -1.95 -20.141 -21.984 1 64.88 6 VAL B N 1
ATOM 2345 C CA . VAL B 1 6 ? -0.917 -19.641 -21.078 1 64.88 6 VAL B CA 1
ATOM 2346 C C . VAL B 1 6 ? -1.312 -19.922 -19.625 1 64.88 6 VAL B C 1
ATOM 2348 O O . VAL B 1 6 ? -2.451 -19.672 -19.234 1 64.88 6 VAL B O 1
ATOM 2351 N N . ARG B 1 7 ? -0.521 -20.844 -19 1 88.31 7 ARG B N 1
ATOM 2352 C CA . ARG B 1 7 ? -0.59 -21.266 -17.609 1 88.31 7 ARG B CA 1
ATOM 2353 C C . ARG B 1 7 ? 0.311 -20.406 -16.719 1 88.31 7 ARG B C 1
ATOM 2355 O O . ARG B 1 7 ? 1.314 -19.875 -17.188 1 88.31 7 ARG B O 1
ATOM 2362 N N . PHE B 1 8 ? -0.1 -20.297 -15.578 1 96.81 8 PHE B N 1
ATOM 2363 C CA . PHE B 1 8 ? 0.623 -19.438 -14.633 1 96.81 8 PHE B CA 1
ATOM 2364 C C . PHE B 1 8 ? 1.86 -20.156 -14.102 1 96.81 8 PHE B C 1
ATOM 2366 O O . PHE B 1 8 ? 2.709 -19.547 -13.461 1 96.81 8 PHE B O 1
ATOM 2373 N N . VAL B 1 9 ? 1.979 -21.453 -14.359 1 97.12 9 VAL B N 1
ATOM 2374 C CA . VAL B 1 9 ? 3.17 -22.234 -14.031 1 97.12 9 VAL B CA 1
ATOM 2375 C C . VAL B 1 9 ? 3.564 -23.109 -15.211 1 97.12 9 VAL B C 1
ATOM 2377 O O . VAL B 1 9 ? 2.742 -23.859 -15.742 1 97.12 9 VAL B O 1
ATOM 2380 N N . ILE B 1 10 ? 4.754 -22.984 -15.695 1 96.94 10 ILE B N 1
ATOM 2381 C CA . ILE B 1 10 ? 5.32 -23.797 -16.766 1 96.94 10 ILE B CA 1
ATOM 2382 C C . ILE B 1 10 ? 6.406 -24.703 -16.188 1 96.94 10 ILE B C 1
ATOM 2384 O O . ILE B 1 10 ? 7.406 -24.234 -15.648 1 96.94 10 ILE B O 1
ATOM 2388 N N . PRO B 1 11 ? 6.223 -26 -16.312 1 97 11 PRO B N 1
ATOM 2389 C CA . PRO B 1 11 ? 7.246 -26.922 -15.812 1 97 11 PRO B CA 1
ATOM 2390 C C . PRO B 1 11 ? 8.625 -26.656 -16.422 1 97 11 PRO B C 1
ATOM 2392 O O . PRO B 1 11 ? 8.719 -26.203 -17.562 1 97 11 PRO B O 1
ATOM 2395 N N . ALA B 1 12 ? 9.672 -27.047 -15.68 1 97 12 ALA B N 1
ATOM 2396 C CA . ALA B 1 12 ? 11.047 -26.781 -16.094 1 97 12 ALA B CA 1
ATOM 2397 C C . ALA B 1 12 ? 11.344 -27.422 -17.438 1 97 12 ALA B C 1
ATOM 2399 O O . ALA B 1 12 ? 11.953 -26.797 -18.312 1 97 12 ALA B O 1
ATOM 2400 N N . SER B 1 13 ? 10.914 -28.625 -17.656 1 97.12 13 SER B N 1
ATOM 2401 C CA . SER B 1 13 ? 11.18 -29.359 -18.891 1 97.12 13 SER B CA 1
ATOM 2402 C C . SER B 1 13 ? 10.5 -28.688 -20.094 1 97.12 13 SER B C 1
ATOM 2404 O O . SER B 1 13 ? 11.086 -28.594 -21.172 1 97.12 13 SER B O 1
ATOM 2406 N N . GLU B 1 14 ? 9.312 -28.25 -19.859 1 96.38 14 GLU B N 1
ATOM 2407 C CA . GLU B 1 14 ? 8.586 -27.547 -20.906 1 96.38 14 GLU B CA 1
ATOM 2408 C C . GLU B 1 14 ? 9.258 -26.219 -21.25 1 96.38 14 GLU B C 1
ATOM 2410 O O . GLU B 1 14 ? 9.336 -25.844 -22.422 1 96.38 14 GLU B O 1
ATOM 2415 N N . ALA B 1 15 ? 9.664 -25.5 -20.266 1 96.12 15 ALA B N 1
ATOM 2416 C CA . ALA B 1 15 ? 10.359 -24.234 -20.469 1 96.12 15 ALA B CA 1
ATOM 2417 C C . ALA B 1 15 ? 11.633 -24.438 -21.281 1 96.12 15 ALA B C 1
ATOM 2419 O O . ALA B 1 15 ? 11.938 -23.656 -22.188 1 96.12 15 ALA B O 1
ATOM 2420 N N . GLU B 1 16 ? 12.391 -25.438 -20.969 1 96.5 16 GLU B N 1
ATOM 2421 C CA . GLU B 1 16 ? 13.602 -25.766 -21.719 1 96.5 16 GLU B CA 1
ATOM 2422 C C . GLU B 1 16 ? 13.289 -26.078 -23.172 1 96.5 16 GLU B C 1
ATOM 2424 O O . GLU B 1 16 ? 14 -25.625 -24.078 1 96.5 16 GLU B O 1
ATOM 2429 N N . SER B 1 17 ? 12.258 -26.859 -23.344 1 96.75 17 SER B N 1
ATOM 2430 C CA . SER B 1 17 ? 11.836 -27.203 -24.703 1 96.75 17 SER B CA 1
ATOM 2431 C C . SER B 1 17 ? 11.438 -25.953 -25.484 1 96.75 17 SER B C 1
ATOM 2433 O O . SER B 1 17 ? 11.773 -25.844 -26.672 1 96.75 17 SER B O 1
ATOM 2435 N N . MET B 1 18 ? 10.711 -25.094 -24.828 1 95.12 18 MET B N 1
ATOM 2436 C CA . MET B 1 18 ? 10.297 -23.844 -25.469 1 95.12 18 MET B CA 1
ATOM 2437 C C . MET B 1 18 ? 11.508 -23.016 -25.875 1 95.12 18 MET B C 1
ATOM 2439 O O . MET B 1 18 ? 11.531 -22.469 -26.984 1 95.12 18 MET B O 1
ATOM 2443 N N . ALA B 1 19 ? 12.469 -22.906 -24.984 1 95.69 19 ALA B N 1
ATOM 2444 C CA . ALA B 1 19 ? 13.68 -22.156 -25.297 1 95.69 19 ALA B CA 1
ATOM 2445 C C . ALA B 1 19 ? 14.43 -22.766 -26.469 1 95.69 19 ALA B C 1
ATOM 2447 O O . ALA B 1 19 ? 14.898 -22.031 -27.359 1 95.69 19 ALA B O 1
ATOM 2448 N N . GLN B 1 20 ? 14.531 -24.047 -26.516 1 95.88 20 GLN B N 1
ATOM 2449 C CA . GLN B 1 20 ? 15.211 -24.75 -27.594 1 95.88 20 GLN B CA 1
ATOM 2450 C C . GLN B 1 20 ? 14.5 -24.531 -28.938 1 95.88 20 GLN B C 1
ATOM 2452 O O . GLN B 1 20 ? 15.148 -24.25 -29.953 1 95.88 20 GLN B O 1
ATOM 2457 N N . LYS B 1 21 ? 13.258 -24.672 -28.906 1 95.88 21 LYS B N 1
ATOM 2458 C CA . LYS B 1 21 ? 12.469 -24.5 -30.125 1 95.88 21 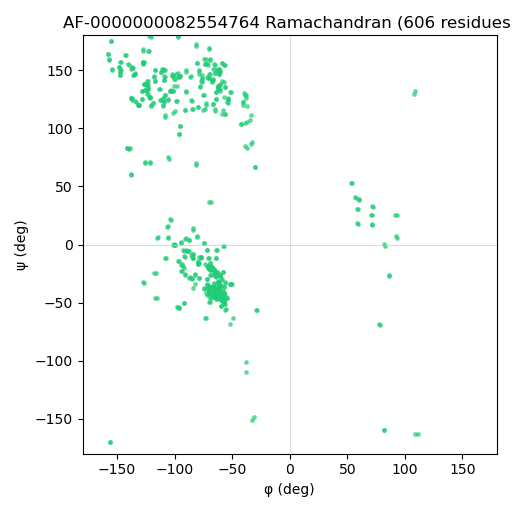LYS B CA 1
ATOM 2459 C C . LYS B 1 21 ? 12.594 -23.094 -30.672 1 95.88 21 LYS B C 1
ATOM 2461 O O . LYS B 1 21 ? 12.555 -22.875 -31.891 1 95.88 21 LYS B O 1
ATOM 2466 N N . ALA B 1 22 ? 12.742 -22.156 -29.766 1 94.25 22 ALA B N 1
ATOM 2467 C CA . ALA B 1 22 ? 12.859 -20.75 -30.172 1 94.25 22 ALA B CA 1
ATOM 2468 C C . ALA B 1 22 ? 14.312 -20.391 -30.469 1 94.25 22 ALA B C 1
ATOM 2470 O O . ALA B 1 22 ? 14.625 -19.234 -30.75 1 94.25 22 ALA B O 1
ATOM 2471 N N . ASN B 1 23 ? 15.219 -21.281 -30.422 1 95.75 23 ASN B N 1
ATOM 2472 C CA . ASN B 1 23 ? 16.641 -21.094 -30.656 1 95.75 23 ASN B CA 1
ATOM 2473 C C . ASN B 1 23 ? 17.234 -20.047 -29.719 1 95.75 23 ASN B C 1
ATOM 2475 O O . ASN B 1 23 ? 17.969 -19.156 -30.156 1 95.75 23 ASN B O 1
ATOM 2479 N N . LEU B 1 24 ? 16.781 -20.141 -28.5 1 94.19 24 LEU B N 1
ATOM 2480 C CA . LEU B 1 24 ? 17.328 -19.266 -27.469 1 94.19 24 LEU B CA 1
ATOM 2481 C C . LEU B 1 24 ? 18.391 -20 -26.656 1 94.19 24 LEU B C 1
ATOM 2483 O O . LEU B 1 24 ? 18.328 -21.219 -26.484 1 94.19 24 LEU B O 1
ATOM 2487 N N . PRO B 1 25 ? 19.453 -19.234 -26.172 1 93.06 25 PRO B N 1
ATOM 2488 C CA . PRO B 1 25 ? 20.562 -19.875 -25.453 1 93.06 25 PRO B CA 1
ATOM 2489 C C . PRO B 1 25 ? 20.094 -20.562 -24.172 1 93.06 25 PRO B C 1
ATOM 2491 O O . PRO B 1 25 ? 20.688 -21.562 -23.75 1 93.06 25 PRO B O 1
ATOM 2494 N N . SER B 1 26 ? 19.156 -20.016 -23.469 1 93.38 26 SER B N 1
ATOM 2495 C CA . SER B 1 26 ? 18.688 -20.594 -22.219 1 93.38 26 SER B CA 1
ATOM 2496 C C . SER B 1 26 ? 17.25 -20.156 -21.922 1 93.38 26 SER B C 1
ATOM 2498 O O . SER B 1 26 ? 16.688 -19.328 -22.641 1 93.38 26 SER B O 1
ATOM 2500 N N . VAL B 1 27 ? 16.688 -20.703 -20.844 1 94.56 27 VAL B N 1
ATOM 2501 C CA . VAL B 1 27 ? 15.344 -20.359 -20.391 1 94.56 27 VAL B CA 1
ATOM 2502 C C . VAL B 1 27 ? 15.289 -18.891 -19.984 1 94.56 27 VAL B C 1
ATOM 2504 O O . VAL B 1 27 ? 14.258 -18.234 -20.125 1 94.56 27 VAL B O 1
ATOM 2507 N N . LEU B 1 28 ? 16.422 -18.359 -19.547 1 93.69 28 LEU B N 1
ATOM 2508 C CA . LEU B 1 28 ? 16.469 -16.953 -19.141 1 93.69 28 LEU B CA 1
ATOM 2509 C C . LEU B 1 28 ? 16.094 -16.031 -20.297 1 93.69 28 LEU B C 1
ATOM 2511 O O . LEU B 1 28 ? 15.43 -15.016 -20.109 1 93.69 28 LEU B O 1
ATOM 2515 N N . HIS B 1 29 ? 16.469 -16.422 -21.438 1 92.38 29 HIS B N 1
ATOM 2516 C CA . HIS B 1 29 ? 16.219 -15.617 -22.641 1 92.38 29 HIS B CA 1
ATOM 2517 C C . HIS B 1 29 ? 14.781 -15.773 -23.109 1 92.38 29 HIS B C 1
ATOM 2519 O O . HIS B 1 29 ? 14.305 -15 -23.953 1 92.38 29 HIS B O 1
ATOM 2525 N N . LEU B 1 30 ? 14.125 -16.781 -22.609 1 93.75 30 LEU B N 1
ATOM 2526 C CA . LEU B 1 30 ? 12.734 -17.047 -22.938 1 93.75 30 LEU B CA 1
ATOM 2527 C C . LEU B 1 30 ? 11.805 -16.125 -22.156 1 93.75 30 LEU B C 1
ATOM 2529 O O . LEU B 1 30 ? 10.719 -15.781 -22.625 1 93.75 30 LEU B O 1
ATOM 2533 N N . LEU B 1 31 ? 12.188 -15.664 -20.953 1 95.44 31 LEU B N 1
ATOM 2534 C CA . LEU B 1 31 ? 11.344 -14.961 -20 1 95.44 31 LEU B CA 1
ATOM 2535 C C . LEU B 1 31 ? 10.734 -13.711 -20.625 1 95.44 31 LEU B C 1
ATOM 2537 O O . LEU B 1 31 ? 9.516 -13.523 -20.609 1 95.44 31 LEU B O 1
ATOM 2541 N N . PRO B 1 32 ? 11.57 -12.852 -21.25 1 93.81 32 PRO B N 1
ATOM 2542 C CA . PRO B 1 32 ? 10.992 -11.641 -21.828 1 93.81 32 PRO B CA 1
ATOM 2543 C C . PRO B 1 32 ? 9.977 -11.945 -22.922 1 93.81 32 PRO B C 1
ATOM 2545 O O . PRO B 1 32 ? 9.016 -11.195 -23.109 1 93.81 32 PRO B O 1
ATOM 2548 N N . SER B 1 33 ? 10.148 -13 -23.656 1 92.31 33 SER B N 1
ATOM 2549 C CA . SER B 1 33 ? 9.266 -13.352 -24.766 1 92.31 33 SER B CA 1
ATOM 2550 C C . SER B 1 33 ? 7.902 -13.812 -24.266 1 92.31 33 SER B C 1
ATOM 2552 O O . SER B 1 33 ? 6.926 -13.812 -25.016 1 92.31 33 SER B O 1
ATOM 2554 N N . LEU B 1 34 ? 7.82 -14.195 -22.984 1 94.69 34 LEU B N 1
ATOM 2555 C CA . LEU B 1 34 ? 6.574 -14.68 -22.391 1 94.69 34 LEU B CA 1
ATOM 2556 C C . LEU B 1 34 ? 5.785 -13.539 -21.766 1 94.69 34 LEU B C 1
ATOM 2558 O O . LEU B 1 34 ? 4.617 -13.703 -21.406 1 94.69 34 LEU B O 1
ATOM 2562 N N . VAL B 1 35 ? 6.344 -12.359 -21.625 1 95.38 35 VAL B N 1
ATOM 2563 C CA . VAL B 1 35 ? 5.754 -11.234 -20.891 1 95.38 35 VAL B CA 1
ATOM 2564 C C . VAL B 1 35 ? 4.473 -10.789 -21.594 1 95.38 35 VAL B C 1
ATOM 2566 O O . VAL B 1 35 ? 3.443 -10.586 -20.938 1 95.38 35 VAL B O 1
ATOM 2569 N N . PRO B 1 36 ? 4.434 -10.695 -22.953 1 94.5 36 PRO B N 1
ATOM 2570 C CA . PRO B 1 36 ? 3.186 -10.297 -23.609 1 94.5 36 PRO B CA 1
ATOM 2571 C C . PRO B 1 36 ? 2.045 -11.281 -23.344 1 94.5 36 PRO B C 1
ATOM 2573 O O . PRO B 1 36 ? 0.9 -10.859 -23.156 1 94.5 36 PRO B O 1
ATOM 2576 N N . SER B 1 37 ? 2.385 -12.555 -23.359 1 94.12 37 SER B N 1
ATOM 2577 C CA . SER B 1 37 ? 1.376 -13.562 -23.062 1 94.12 37 SER B CA 1
ATOM 2578 C C . SER B 1 37 ? 0.854 -13.414 -21.641 1 94.12 37 SER B C 1
ATOM 2580 O O . SER B 1 37 ? -0.339 -13.594 -21.375 1 94.12 37 SER B O 1
ATOM 2582 N N . ALA B 1 38 ? 1.753 -13.117 -20.703 1 95.62 38 ALA B N 1
ATOM 2583 C CA . ALA B 1 38 ? 1.341 -12.875 -19.312 1 95.62 38 ALA B CA 1
ATOM 2584 C C . ALA B 1 38 ? 0.417 -11.656 -19.234 1 95.62 38 ALA B C 1
ATOM 2586 O O . ALA B 1 38 ? -0.61 -11.703 -18.547 1 95.62 38 ALA B O 1
ATOM 2587 N N . GLN B 1 39 ? 0.71 -10.578 -19.922 1 96.06 39 GLN B N 1
ATOM 2588 C CA . GLN B 1 39 ? -0.071 -9.352 -19.906 1 96.06 39 GLN B CA 1
ATOM 2589 C C . GLN B 1 39 ? -1.522 -9.609 -20.297 1 96.06 39 GLN B C 1
ATOM 2591 O O . GLN B 1 39 ? -2.436 -8.953 -19.797 1 96.06 39 GLN B O 1
ATOM 2596 N N . ARG B 1 40 ? -1.743 -10.547 -21.141 1 94.38 40 ARG B N 1
ATOM 2597 C CA . ARG B 1 40 ? -3.082 -10.852 -21.641 1 94.38 40 ARG B CA 1
ATOM 2598 C C . ARG B 1 40 ? -3.947 -11.453 -20.531 1 94.38 40 ARG B C 1
ATOM 2600 O O . ARG B 1 40 ? -5.176 -11.445 -20.625 1 94.38 40 ARG B O 1
ATOM 2607 N N . LEU B 1 41 ? -3.289 -11.969 -19.5 1 95.12 41 LEU B N 1
ATOM 2608 C CA . LEU B 1 41 ? -4.02 -12.617 -18.422 1 95.12 41 LEU B CA 1
ATOM 2609 C C . LEU B 1 41 ? -4.348 -11.625 -17.312 1 95.12 41 LEU B C 1
ATOM 2611 O O . LEU B 1 41 ? -5.043 -11.969 -16.344 1 95.12 41 LEU B O 1
ATOM 2615 N N . ALA B 1 42 ? -3.85 -10.367 -17.391 1 96.12 42 ALA B N 1
ATOM 2616 C CA . ALA B 1 42 ? -4.066 -9.344 -16.375 1 96.12 42 ALA B CA 1
ATOM 2617 C C . ALA B 1 42 ? -5.543 -8.969 -16.281 1 96.12 42 ALA B C 1
ATOM 2619 O O . ALA B 1 42 ? -6.309 -9.195 -17.219 1 96.12 42 ALA B O 1
ATOM 2620 N N . ARG B 1 43 ? -6.008 -8.477 -15.133 1 96.19 43 ARG B N 1
ATOM 2621 C CA . ARG B 1 43 ? -7.379 -8.039 -14.883 1 96.19 43 ARG B CA 1
ATOM 2622 C C . ARG B 1 43 ? -7.414 -6.609 -14.352 1 96.19 43 ARG B C 1
ATOM 2624 O O . ARG B 1 43 ? -7.75 -6.383 -13.188 1 96.19 43 ARG B O 1
ATOM 2631 N N . PRO B 1 44 ? -7.113 -5.625 -15.195 1 95.81 44 PRO B N 1
ATOM 2632 C CA . PRO B 1 44 ? -7.086 -4.223 -14.766 1 95.81 44 PRO B CA 1
ATOM 2633 C C . PRO B 1 44 ? -8.289 -3.43 -15.266 1 95.81 44 PRO B C 1
ATOM 2635 O O . PRO B 1 44 ? -8.141 -2.531 -16.094 1 95.81 44 PRO B O 1
ATOM 2638 N N . PRO B 1 45 ? -9.477 -3.623 -14.672 1 95.62 45 PRO B N 1
ATOM 2639 C CA . PRO B 1 45 ? -10.68 -2.951 -15.172 1 95.62 45 PRO B CA 1
ATOM 2640 C C . PRO B 1 45 ? -10.672 -1.448 -14.898 1 95.62 45 PRO B C 1
ATOM 2642 O O . PRO B 1 45 ? -11.484 -0.71 -15.461 1 95.62 45 PRO B O 1
ATOM 2645 N N . ILE B 1 46 ? -9.789 -0.954 -14.086 1 94.75 46 ILE B N 1
ATOM 2646 C CA . ILE B 1 46 ? -9.773 0.459 -13.727 1 94.75 46 ILE B CA 1
ATOM 2647 C C . ILE B 1 46 ? -8.766 1.206 -14.586 1 94.75 46 ILE B C 1
ATOM 2649 O O . ILE B 1 46 ? -9.109 2.166 -15.281 1 94.75 46 ILE B O 1
ATOM 2653 N N . SER B 1 47 ? -7.551 0.786 -14.641 1 92 47 SER B N 1
ATOM 2654 C CA . SER B 1 47 ? -6.469 1.481 -15.328 1 92 47 SER B CA 1
ATOM 2655 C C . SER B 1 47 ? -6.398 1.076 -16.797 1 92 47 SER B C 1
ATOM 2657 O O . SER B 1 47 ? -5.891 1.828 -17.625 1 92 47 SER B O 1
ATOM 2659 N N . ASN B 1 48 ? -6.828 -0.156 -17.109 1 93 48 ASN B N 1
ATOM 2660 C CA . ASN B 1 48 ? -6.625 -0.774 -18.406 1 93 48 ASN B CA 1
ATOM 2661 C C . ASN B 1 48 ? -5.145 -0.877 -18.766 1 93 48 ASN B C 1
ATOM 2663 O O . ASN B 1 48 ? -4.777 -0.881 -19.938 1 93 48 ASN B O 1
ATOM 2667 N N . PHE B 1 49 ? -4.289 -0.772 -17.797 1 92.06 49 PHE B N 1
ATOM 2668 C CA . PHE B 1 49 ? -2.848 -0.931 -17.938 1 92.06 49 PHE B CA 1
ATOM 2669 C C . PHE B 1 49 ? -2.424 -2.354 -17.594 1 92.06 49 PHE B C 1
ATOM 2671 O O . PHE B 1 49 ? -2.232 -2.688 -16.422 1 92.06 49 PHE B O 1
ATOM 2678 N N . HIS B 1 50 ? -2.158 -3.16 -18.609 1 95.44 50 HIS B N 1
ATOM 2679 C CA . HIS B 1 50 ? -1.863 -4.578 -18.438 1 95.44 50 HIS B CA 1
ATOM 2680 C C . HIS B 1 50 ? -0.388 -4.801 -18.125 1 95.44 50 HIS B C 1
ATOM 2682 O O . HIS B 1 50 ? 0.482 -4.484 -18.938 1 95.44 50 HIS B O 1
ATOM 2688 N N . VAL B 1 51 ? -0.117 -5.324 -16.953 1 96.25 51 VAL B N 1
ATOM 2689 C CA . VAL B 1 51 ? 1.249 -5.629 -16.547 1 96.25 51 VAL B CA 1
ATOM 2690 C C . VAL B 1 51 ? 1.423 -7.141 -16.422 1 96.25 51 VAL B C 1
ATOM 2692 O O . VAL B 1 51 ? 0.533 -7.832 -15.914 1 96.25 51 VAL B O 1
ATOM 2695 N N . GLY B 1 52 ? 2.465 -7.625 -16.953 1 97.06 52 GLY B N 1
ATOM 2696 C CA . GLY B 1 52 ? 2.848 -9.023 -16.828 1 97.06 52 GLY B CA 1
ATOM 2697 C C . GLY B 1 52 ? 4.262 -9.211 -16.312 1 97.06 52 GLY B C 1
ATOM 2698 O O . GLY B 1 52 ? 5.168 -8.461 -16.672 1 97.06 52 GLY B O 1
ATOM 2699 N N . ALA B 1 53 ? 4.457 -10.172 -15.414 1 98.06 53 ALA B N 1
ATOM 2700 C CA . ALA B 1 53 ? 5.762 -10.57 -14.898 1 98.06 53 ALA B CA 1
ATOM 2701 C C . ALA B 1 53 ? 5.992 -12.062 -15.086 1 98.06 53 ALA B C 1
ATOM 2703 O O . ALA B 1 53 ? 5.066 -12.867 -14.938 1 98.06 53 ALA B O 1
ATOM 2704 N N . VAL B 1 54 ? 7.164 -12.422 -15.492 1 97.81 54 VAL B N 1
ATOM 2705 C CA . VAL B 1 54 ? 7.539 -13.812 -15.719 1 97.81 54 VAL B CA 1
ATOM 2706 C C . VAL B 1 54 ? 8.867 -14.109 -15.023 1 97.81 54 VAL B C 1
ATOM 2708 O O . VAL B 1 54 ? 9.875 -13.445 -15.281 1 97.81 54 VAL B O 1
ATOM 2711 N N . GLY B 1 55 ? 8.859 -15.031 -14.125 1 98.12 55 GLY B N 1
ATOM 2712 C CA . GLY B 1 55 ? 10.062 -15.336 -13.367 1 98.12 55 GLY B CA 1
ATOM 2713 C C . GLY B 1 55 ? 10.422 -16.812 -13.398 1 98.12 55 GLY B C 1
ATOM 2714 O O . GLY B 1 55 ? 9.57 -17.656 -13.656 1 98.12 55 GLY B O 1
ATOM 2715 N N . ILE B 1 56 ? 11.688 -17.125 -13.188 1 97.62 56 ILE B N 1
ATOM 2716 C CA . ILE B 1 56 ? 12.164 -18.5 -13.117 1 97.62 56 ILE B CA 1
ATOM 2717 C C . ILE B 1 56 ? 12.531 -18.844 -11.672 1 97.62 56 ILE B C 1
ATOM 2719 O O . ILE B 1 56 ? 13.203 -18.062 -11 1 97.62 56 ILE B O 1
ATOM 2723 N N . GLY B 1 57 ? 11.969 -19.984 -11.203 1 95.88 57 GLY B N 1
ATOM 2724 C CA . GLY B 1 57 ? 12.312 -20.453 -9.875 1 95.88 57 GLY B CA 1
ATOM 2725 C C . GLY B 1 57 ? 13.789 -20.75 -9.711 1 95.88 57 GLY B C 1
ATOM 2726 O O . GLY B 1 57 ? 14.422 -21.281 -10.625 1 95.88 57 GLY B O 1
ATOM 2727 N N . GLY B 1 58 ? 14.328 -20.359 -8.625 1 93.31 58 GLY B N 1
ATOM 2728 C CA . GLY B 1 58 ? 15.75 -20.531 -8.367 1 93.31 58 GLY B CA 1
ATOM 2729 C C . GLY B 1 58 ? 16.141 -21.984 -8.141 1 93.31 58 GLY B C 1
ATOM 2730 O O . GLY B 1 58 ? 17.312 -22.344 -8.297 1 93.31 58 GLY B O 1
ATOM 2731 N N . VAL B 1 59 ? 15.195 -22.812 -7.785 1 94.5 59 VAL B N 1
ATOM 2732 C CA . VAL B 1 59 ? 15.531 -24.188 -7.418 1 94.5 59 VAL B CA 1
ATOM 2733 C C . VAL B 1 59 ? 14.906 -25.156 -8.422 1 94.5 59 VAL B C 1
ATOM 2735 O O . VAL B 1 59 ? 15.602 -26 -8.992 1 94.5 59 VAL B O 1
ATOM 2738 N N . SER B 1 60 ? 13.672 -25.016 -8.789 1 95.19 60 SER B N 1
ATOM 2739 C CA . SER B 1 60 ? 12.93 -25.984 -9.578 1 95.19 60 SER B CA 1
ATOM 2740 C C . SER B 1 60 ? 13.172 -25.797 -11.07 1 95.19 60 SER B C 1
ATOM 2742 O O . SER B 1 60 ? 13.008 -26.719 -11.859 1 95.19 60 SER B O 1
ATOM 2744 N N . GLY B 1 61 ? 13.453 -24.547 -11.414 1 96.12 61 GLY B N 1
ATOM 2745 C CA . GLY B 1 61 ? 13.57 -24.219 -12.828 1 96.12 61 GLY B CA 1
ATOM 2746 C C . GLY B 1 61 ? 12.227 -23.984 -13.5 1 96.12 61 GLY B C 1
ATOM 2747 O O . GLY B 1 61 ? 12.164 -23.703 -14.695 1 96.12 61 GLY B O 1
ATOM 2748 N N . ARG B 1 62 ? 11.188 -24.094 -12.734 1 97.19 62 ARG B N 1
ATOM 2749 C CA . ARG B 1 62 ? 9.867 -23.781 -13.273 1 97.19 62 ARG B CA 1
ATOM 2750 C C . ARG B 1 62 ? 9.75 -22.297 -13.594 1 97.19 62 ARG B C 1
ATOM 2752 O O . ARG B 1 62 ? 10.453 -21.469 -13.008 1 97.19 62 ARG B O 1
ATOM 2759 N N . VAL B 1 63 ? 8.922 -22 -14.562 1 98 63 VAL B N 1
ATOM 2760 C CA . VAL B 1 63 ? 8.625 -20.609 -14.906 1 98 63 VAL B CA 1
ATOM 2761 C C . VAL B 1 63 ? 7.258 -20.219 -14.352 1 98 63 VAL B C 1
ATOM 2763 O O . VAL B 1 63 ? 6.297 -21 -14.461 1 98 63 VAL B O 1
ATOM 2766 N N . PHE B 1 64 ? 7.215 -19.094 -13.719 1 98.25 64 PHE B N 1
ATOM 2767 C CA . PHE B 1 64 ? 6 -18.594 -13.086 1 98.25 64 PHE B CA 1
ATOM 2768 C C . PHE B 1 64 ? 5.566 -17.281 -13.711 1 98.25 64 PHE B C 1
ATOM 2770 O O . PHE B 1 64 ? 6.41 -16.469 -14.094 1 98.25 64 PHE B O 1
ATOM 2777 N N . LEU B 1 65 ? 4.281 -17.078 -13.82 1 98.06 65 LEU B N 1
ATOM 2778 C CA . LEU B 1 65 ? 3.732 -15.82 -14.328 1 98.06 65 LEU B CA 1
ATOM 2779 C C . LEU B 1 65 ? 3.012 -15.055 -13.227 1 98.06 65 LEU B C 1
ATOM 2781 O O . LEU B 1 65 ? 2.508 -15.656 -12.273 1 98.06 65 LEU B O 1
ATOM 2785 N N . GLY B 1 66 ? 3.02 -13.797 -13.273 1 98.31 66 GLY B N 1
ATOM 2786 C CA . GLY B 1 66 ? 2.242 -12.867 -12.469 1 98.31 66 GLY B CA 1
ATOM 2787 C C . GLY B 1 66 ? 1.604 -11.758 -13.281 1 98.31 66 GLY B C 1
ATOM 2788 O O . GLY B 1 66 ? 2.168 -11.312 -14.281 1 98.31 66 GLY B O 1
ATOM 2789 N N . VAL B 1 67 ? 0.464 -11.344 -12.82 1 97.81 67 VAL B N 1
ATOM 2790 C CA . VAL B 1 67 ? -0.256 -10.297 -13.539 1 97.81 67 VAL B CA 1
ATOM 2791 C C . VAL B 1 67 ? -0.889 -9.328 -12.547 1 97.81 67 VAL B C 1
ATOM 2793 O O . VAL B 1 67 ? -1.051 -9.656 -11.367 1 97.81 67 VAL B O 1
ATOM 2796 N N . ASN B 1 68 ? -1.126 -8.086 -12.984 1 97.88 68 ASN B N 1
ATOM 2797 C CA . ASN B 1 68 ? -1.837 -7.16 -12.109 1 97.88 68 ASN B CA 1
ATOM 2798 C C . ASN B 1 68 ? -3.336 -7.441 -12.094 1 97.88 68 ASN B C 1
ATOM 2800 O O . ASN B 1 68 ? -3.908 -7.836 -13.109 1 97.88 68 ASN B O 1
ATOM 2804 N N . VAL B 1 69 ? -3.922 -7.332 -10.93 1 97.94 69 VAL B N 1
ATOM 2805 C CA . VAL B 1 69 ? -5.344 -7.559 -10.68 1 97.94 69 VAL B CA 1
ATOM 2806 C C . VAL B 1 69 ? -5.934 -6.363 -9.938 1 97.94 69 VAL B C 1
ATOM 2808 O O . VAL B 1 69 ? -5.395 -5.934 -8.914 1 97.94 69 VAL B O 1
ATOM 2811 N N . GLU B 1 70 ? -6.961 -5.789 -10.469 1 97.56 70 GLU B N 1
ATOM 2812 C CA . GLU B 1 70 ? -7.684 -4.668 -9.867 1 97.56 70 GLU B CA 1
ATOM 2813 C C . GLU B 1 70 ? -9.125 -5.051 -9.539 1 97.56 70 GLU B C 1
ATOM 2815 O O . GLU B 1 70 ? -9.688 -5.953 -10.164 1 97.56 70 GLU B O 1
ATOM 2820 N N . PHE B 1 71 ? -9.68 -4.473 -8.555 1 97.31 71 PHE B N 1
ATOM 2821 C CA . PHE B 1 71 ? -11.039 -4.777 -8.109 1 97.31 71 PHE B CA 1
ATOM 2822 C C . PHE B 1 71 ? -11.914 -3.533 -8.148 1 97.31 71 PHE B C 1
ATOM 2824 O O . PHE B 1 71 ? -11.578 -2.51 -7.555 1 97.31 71 PHE B O 1
ATOM 2831 N N . LEU B 1 72 ? -13.008 -3.619 -8.805 1 96.38 72 LEU B N 1
ATOM 2832 C CA . LEU B 1 72 ? -13.984 -2.529 -8.844 1 96.38 72 LEU B CA 1
ATOM 2833 C C . LEU B 1 72 ? -14.656 -2.357 -7.484 1 96.38 72 LEU B C 1
ATOM 2835 O O . LEU B 1 72 ? -14.797 -3.322 -6.73 1 96.38 72 LEU B O 1
ATOM 2839 N N . ASN B 1 73 ? -15 -1.108 -7.152 1 96.38 73 ASN B N 1
ATOM 2840 C CA . ASN B 1 73 ? -15.805 -0.739 -5.992 1 96.38 73 ASN B CA 1
ATOM 2841 C C . ASN B 1 73 ? -15.031 -0.917 -4.691 1 96.38 73 ASN B C 1
ATOM 2843 O O . ASN B 1 73 ? -15.625 -1.068 -3.623 1 96.38 73 ASN B O 1
ATOM 2847 N N . LEU B 1 74 ? -13.75 -1.021 -4.777 1 96.88 74 LEU B N 1
ATOM 2848 C CA . LEU B 1 74 ? -12.844 -1.061 -3.637 1 96.88 74 LEU B CA 1
ATOM 2849 C C . LEU B 1 74 ? -11.758 -0.004 -3.771 1 96.88 74 LEU B C 1
ATOM 2851 O O . LEU B 1 74 ? -11.469 0.457 -4.879 1 96.88 74 LEU B O 1
ATOM 2855 N N . PRO B 1 75 ? -11.148 0.408 -2.625 1 96.62 75 PRO B N 1
ATOM 2856 C CA . PRO B 1 75 ? -9.984 1.286 -2.734 1 96.62 75 PRO B CA 1
ATOM 2857 C C . PRO B 1 75 ? -8.844 0.656 -3.535 1 96.62 75 PRO B C 1
ATOM 2859 O O . PRO B 1 75 ? -8.719 -0.57 -3.582 1 96.62 75 PRO B O 1
ATOM 2862 N N . LEU B 1 76 ? -8.023 1.449 -4.07 1 96.69 76 LEU B N 1
ATOM 2863 C CA . LEU B 1 76 ? -6.973 1.009 -4.977 1 96.69 76 LEU B CA 1
ATOM 2864 C C . LEU B 1 76 ? -5.93 0.179 -4.238 1 96.69 76 LEU B C 1
ATOM 2866 O O . LEU B 1 76 ? -5.168 -0.568 -4.855 1 96.69 76 LEU B O 1
ATOM 2870 N N . ASN B 1 77 ? -5.883 0.304 -2.918 1 95.19 77 ASN B N 1
ATOM 2871 C CA . ASN B 1 77 ? -4.867 -0.424 -2.164 1 95.19 77 ASN B CA 1
ATOM 2872 C C . ASN B 1 77 ? -5.164 -1.919 -2.119 1 95.19 77 ASN B C 1
ATOM 2874 O O . ASN B 1 77 ? -4.359 -2.703 -1.617 1 95.19 77 ASN B O 1
ATOM 2878 N N . TYR B 1 78 ? -6.324 -2.387 -2.656 1 96.81 78 TYR B N 1
ATOM 2879 C CA . TYR B 1 78 ? -6.66 -3.803 -2.748 1 96.81 78 TYR B CA 1
ATOM 2880 C C . TYR B 1 78 ? -6.047 -4.426 -3.996 1 96.81 78 TYR B C 1
ATOM 2882 O O . TYR B 1 78 ? -6.02 -5.652 -4.137 1 96.81 78 TYR B O 1
ATOM 2890 N N . SER B 1 79 ? -5.559 -3.629 -4.871 1 97.88 79 SER B N 1
ATOM 2891 C CA . SER B 1 79 ? -5.004 -4.148 -6.117 1 97.88 79 SER B CA 1
ATOM 2892 C C . SER B 1 79 ? -3.809 -5.055 -5.859 1 97.88 79 SER B C 1
ATOM 2894 O O . SER B 1 79 ? -3.146 -4.938 -4.824 1 97.88 79 SER B O 1
ATOM 2896 N N . ILE B 1 80 ? -3.643 -5.98 -6.723 1 98.38 80 ILE B N 1
ATOM 2897 C CA . ILE B 1 80 ? -2.484 -6.871 -6.715 1 98.38 80 ILE B CA 1
ATOM 2898 C C . ILE B 1 80 ? -1.576 -6.543 -7.898 1 98.38 80 ILE B C 1
ATOM 2900 O O . ILE B 1 80 ? -2.02 -6.547 -9.047 1 98.38 80 ILE B O 1
ATOM 2904 N N . HIS B 1 81 ? -0.347 -6.234 -7.645 1 98.38 81 HIS B N 1
ATOM 2905 C CA . HIS B 1 81 ? 0.596 -5.961 -8.719 1 98.38 81 HIS B CA 1
ATOM 2906 C C . HIS B 1 81 ? 1.139 -7.254 -9.32 1 98.38 81 HIS B C 1
ATOM 2908 O O . HIS B 1 81 ? 1.161 -8.289 -8.656 1 98.38 81 HIS B O 1
ATOM 2914 N N . ALA B 1 82 ? 1.583 -7.18 -10.547 1 98.44 82 ALA B N 1
ATOM 2915 C CA . ALA B 1 82 ? 2.119 -8.344 -11.25 1 98.44 82 ALA B CA 1
ATOM 2916 C C . ALA B 1 82 ? 3.277 -8.969 -10.477 1 98.44 82 ALA B C 1
ATOM 2918 O O . ALA B 1 82 ? 3.396 -10.195 -10.398 1 98.44 82 ALA B O 1
ATOM 2919 N N . GLU B 1 83 ? 4.148 -8.148 -9.922 1 98.12 83 GLU B N 1
ATOM 2920 C CA . GLU B 1 83 ? 5.305 -8.625 -9.172 1 98.12 83 GLU B CA 1
ATOM 2921 C C . GLU B 1 83 ? 4.875 -9.312 -7.879 1 98.12 83 GLU B C 1
ATOM 2923 O O . GLU B 1 83 ? 5.457 -10.328 -7.488 1 98.12 83 GLU B O 1
ATOM 2928 N N . GLN B 1 84 ? 3.893 -8.727 -7.184 1 98.44 84 GLN B N 1
ATOM 2929 C CA . GLN B 1 84 ? 3.348 -9.383 -6.004 1 98.44 84 GLN B CA 1
ATOM 2930 C C . GLN B 1 84 ? 2.709 -10.727 -6.363 1 98.44 84 GLN B C 1
ATOM 2932 O O . GLN B 1 84 ? 2.893 -11.711 -5.652 1 98.44 84 GLN B O 1
ATOM 2937 N N . PHE B 1 85 ? 1.917 -10.703 -7.441 1 98.81 85 PHE B N 1
ATOM 2938 C CA . PHE B 1 85 ? 1.291 -11.914 -7.941 1 98.81 85 PHE B CA 1
ATOM 2939 C C . PHE B 1 85 ? 2.336 -13 -8.195 1 98.81 85 PHE B C 1
ATOM 2941 O O . PHE B 1 85 ? 2.143 -14.156 -7.809 1 98.81 85 PHE B O 1
ATOM 2948 N N . LEU B 1 86 ? 3.418 -12.633 -8.836 1 98.69 86 LEU B N 1
ATOM 2949 C CA . LEU B 1 86 ? 4.484 -13.562 -9.18 1 98.69 86 LEU B CA 1
ATOM 2950 C C . LEU B 1 86 ? 5.055 -14.227 -7.93 1 98.69 86 LEU B C 1
ATOM 2952 O O . LEU B 1 86 ? 5.156 -15.453 -7.863 1 98.69 86 LEU B O 1
ATOM 2956 N N . LEU B 1 87 ? 5.391 -13.445 -6.887 1 98.38 87 LEU B N 1
ATOM 2957 C CA . LEU B 1 87 ? 5.949 -14.008 -5.66 1 98.38 87 LEU B CA 1
ATOM 2958 C C . LEU B 1 87 ? 4.926 -14.891 -4.953 1 98.38 87 LEU B C 1
ATOM 2960 O O . LEU B 1 87 ? 5.277 -15.93 -4.391 1 98.38 87 LEU B O 1
ATOM 2964 N N . THR B 1 88 ? 3.691 -14.43 -4.949 1 98.5 88 THR B N 1
ATOM 2965 C CA . THR B 1 88 ? 2.637 -15.227 -4.328 1 98.5 88 THR B CA 1
ATOM 2966 C C . THR B 1 88 ? 2.477 -16.562 -5.039 1 98.5 88 THR B C 1
ATOM 2968 O O . THR B 1 88 ? 2.299 -17.594 -4.395 1 98.5 88 THR B O 1
ATOM 2971 N N . ASN B 1 89 ? 2.562 -16.547 -6.379 1 98.25 89 ASN B N 1
ATOM 2972 C CA . ASN B 1 89 ? 2.492 -17.766 -7.172 1 98.25 89 ASN B CA 1
ATOM 2973 C C . ASN B 1 89 ? 3.639 -18.719 -6.844 1 98.25 89 ASN B C 1
ATOM 2975 O O . ASN B 1 89 ? 3.438 -19.938 -6.734 1 98.25 89 ASN B O 1
ATOM 2979 N N . LEU B 1 90 ? 4.875 -18.172 -6.672 1 98.12 90 LEU B N 1
ATOM 2980 C CA . LEU B 1 90 ? 6 -19 -6.238 1 98.12 90 LEU B CA 1
ATOM 2981 C C . LEU B 1 90 ? 5.719 -19.625 -4.883 1 98.12 90 LEU B C 1
ATOM 2983 O O . LEU B 1 90 ? 5.922 -20.828 -4.703 1 98.12 90 LEU B O 1
ATOM 2987 N N . SER B 1 91 ? 5.234 -18.812 -3.967 1 97.25 91 SER B N 1
ATOM 2988 C CA . SER B 1 91 ? 4.941 -19.297 -2.619 1 97.25 91 SER B CA 1
ATOM 2989 C C . SER B 1 91 ? 3.896 -20.406 -2.643 1 97.25 91 SER B C 1
ATOM 2991 O O . SER B 1 91 ? 4.047 -21.422 -1.953 1 97.25 91 SER B O 1
ATOM 2993 N N . LEU B 1 92 ? 2.885 -20.219 -3.438 1 95.38 92 LEU B N 1
ATOM 2994 C CA . LEU B 1 92 ? 1.805 -21.188 -3.578 1 95.38 92 LEU B CA 1
ATOM 2995 C C . LEU B 1 92 ? 2.344 -22.531 -4.043 1 95.38 92 LEU B C 1
ATOM 2997 O O . LEU B 1 92 ? 1.788 -23.578 -3.701 1 95.38 92 LEU B O 1
ATOM 3001 N N . ASN B 1 93 ? 3.393 -22.516 -4.777 1 96.25 93 ASN B N 1
ATOM 3002 C CA . ASN B 1 93 ? 3.945 -23.734 -5.379 1 96.25 93 ASN B CA 1
ATOM 3003 C C . ASN B 1 93 ? 5.227 -24.172 -4.676 1 96.25 93 ASN B C 1
ATOM 3005 O O . ASN B 1 93 ? 6.035 -24.906 -5.25 1 96.25 93 ASN B O 1
ATOM 3009 N N . ALA B 1 94 ? 5.48 -23.641 -3.504 1 95.62 94 ALA B N 1
ATOM 3010 C CA . ALA B 1 94 ? 6.586 -24.031 -2.631 1 95.62 94 ALA B CA 1
ATOM 3011 C C . ALA B 1 94 ? 7.93 -23.844 -3.332 1 95.62 94 ALA B C 1
ATOM 3013 O O . ALA B 1 94 ? 8.812 -24.688 -3.234 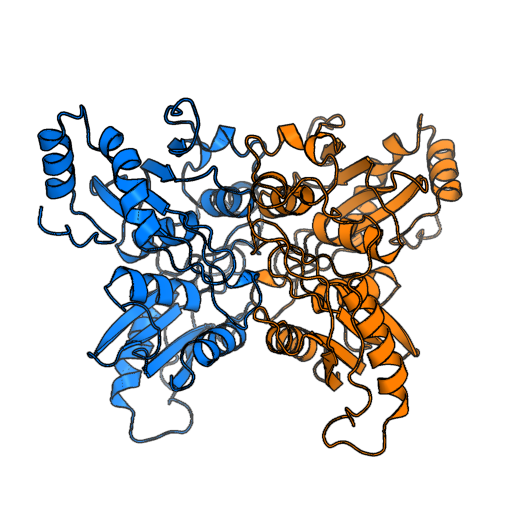1 95.62 94 ALA B O 1
ATOM 3014 N N . GLU B 1 95 ? 8.008 -22.859 -4.242 1 96.88 95 GLU B N 1
ATOM 3015 C CA . GLU B 1 95 ? 9.289 -22.453 -4.801 1 96.88 95 GLU B CA 1
ATOM 3016 C C . GLU B 1 95 ? 10.039 -21.531 -3.836 1 96.88 95 GLU B C 1
ATOM 3018 O O . GLU B 1 95 ? 9.586 -20.422 -3.551 1 96.88 95 GLU B O 1
ATOM 3023 N N . PRO B 1 96 ? 11.195 -21.875 -3.346 1 95.31 96 PRO B N 1
ATOM 3024 C CA . PRO B 1 96 ? 11.812 -21.172 -2.225 1 95.31 96 PRO B CA 1
ATOM 3025 C C . PRO B 1 96 ? 12.602 -19.938 -2.67 1 95.31 96 PRO B C 1
ATOM 3027 O O . PRO B 1 96 ? 13.094 -19.188 -1.831 1 95.31 96 PRO B O 1
ATOM 3030 N N . SER B 1 97 ? 12.797 -19.812 -4.02 1 95.31 97 SER B N 1
ATOM 3031 C CA . SER B 1 97 ? 13.586 -18.656 -4.461 1 95.31 97 SER B CA 1
ATOM 3032 C C . SER B 1 97 ? 13.234 -18.266 -5.891 1 95.31 97 SER B C 1
ATOM 3034 O O . SER B 1 97 ? 12.719 -19.078 -6.656 1 95.31 97 SER B O 1
ATOM 3036 N N . LEU B 1 98 ? 13.383 -17.016 -6.188 1 96.75 98 LEU B N 1
ATOM 3037 C CA . LEU B 1 98 ? 13.281 -16.406 -7.512 1 96.75 98 LEU B CA 1
ATOM 3038 C C . LEU B 1 98 ? 14.648 -15.945 -8 1 96.75 98 LEU B C 1
ATOM 3040 O O . LEU B 1 98 ? 15.344 -15.203 -7.309 1 96.75 98 LEU B O 1
ATOM 3044 N N . SER B 1 99 ? 15.039 -16.375 -9.141 1 92.62 99 SER B N 1
ATOM 3045 C CA . SER B 1 99 ? 16.375 -16.062 -9.625 1 92.62 99 SER B CA 1
ATOM 3046 C C . SER B 1 99 ? 16.359 -14.852 -10.555 1 92.62 99 SER B C 1
ATOM 3048 O O . SER B 1 99 ? 17.203 -13.961 -10.438 1 92.62 99 SER B O 1
ATOM 3050 N N . HIS B 1 100 ? 15.531 -14.938 -11.578 1 95.88 100 HIS B N 1
ATOM 3051 C CA . HIS B 1 100 ? 15.352 -13.898 -12.586 1 95.88 100 HIS B CA 1
ATOM 3052 C C . HIS B 1 100 ? 13.875 -13.68 -12.898 1 95.88 100 HIS B C 1
ATOM 3054 O O . HIS B 1 100 ? 13.07 -14.609 -12.805 1 95.88 100 HIS B O 1
ATOM 3060 N N . PHE B 1 101 ? 13.586 -12.453 -13.164 1 96.75 101 PHE B N 1
ATOM 3061 C CA . PHE B 1 101 ? 12.25 -12.266 -13.711 1 96.75 101 PHE B CA 1
ATOM 3062 C C . PHE B 1 101 ? 12.234 -11.109 -14.711 1 96.75 101 PHE B C 1
ATOM 3064 O O . PHE B 1 101 ? 13.117 -10.25 -14.68 1 96.75 101 PHE B O 1
ATOM 3071 N N . ALA B 1 102 ? 11.383 -11.195 -15.641 1 96.56 102 ALA B N 1
ATOM 3072 C CA . ALA B 1 102 ? 11.094 -10.156 -16.625 1 96.56 102 ALA B CA 1
ATOM 3073 C C . ALA B 1 102 ? 9.727 -9.531 -16.391 1 96.56 102 ALA B C 1
ATOM 3075 O O . ALA B 1 102 ? 8.797 -10.211 -15.945 1 96.56 102 ALA B O 1
ATOM 3076 N N . VAL B 1 103 ? 9.625 -8.266 -16.578 1 95.88 103 VAL B N 1
ATOM 3077 C CA . VAL B 1 103 ? 8.383 -7.551 -16.344 1 95.88 103 VAL B CA 1
ATOM 3078 C C . VAL B 1 103 ? 8.125 -6.566 -17.484 1 95.88 103 VAL B C 1
ATOM 3080 O O . VAL B 1 103 ? 9.062 -6.105 -18.141 1 95.88 103 VAL B O 1
ATOM 3083 N N . SER B 1 104 ? 6.871 -6.254 -17.766 1 93.56 104 SER B N 1
ATOM 3084 C CA . SER B 1 104 ? 6.477 -5.434 -18.906 1 93.56 104 SER B CA 1
ATOM 3085 C C . SER B 1 104 ? 6.898 -3.982 -18.719 1 93.56 104 SER B C 1
ATOM 3087 O O . SER B 1 104 ? 7.207 -3.287 -19.688 1 93.56 104 SER B O 1
ATOM 3089 N N . ALA B 1 105 ? 6.852 -3.471 -17.484 1 88.75 105 ALA B N 1
ATOM 3090 C CA . ALA B 1 105 ? 7.242 -2.107 -17.141 1 88.75 105 ALA B CA 1
ATOM 3091 C C . ALA B 1 105 ? 8.055 -2.084 -15.852 1 88.75 105 ALA B C 1
ATOM 3093 O O . ALA B 1 105 ? 7.883 -2.949 -14.984 1 88.75 105 ALA B O 1
ATOM 3094 N N . ALA B 1 106 ? 8.891 -1.098 -15.75 1 87.81 106 ALA B N 1
ATOM 3095 C CA . ALA B 1 106 ? 9.727 -1.028 -14.547 1 87.81 106 ALA B CA 1
ATOM 3096 C C . ALA B 1 106 ? 8.875 -1.12 -13.289 1 87.81 106 ALA B C 1
ATOM 3098 O O . ALA B 1 106 ? 7.852 -0.442 -13.172 1 87.81 106 ALA B O 1
ATOM 3099 N N . PRO B 1 107 ? 9.305 -2.012 -12.367 1 92.56 107 PRO B N 1
ATOM 3100 C CA . PRO B 1 107 ? 8.547 -2.119 -11.117 1 92.56 107 PRO B CA 1
ATOM 3101 C C . PRO B 1 107 ? 8.422 -0.785 -10.391 1 92.56 107 PRO B C 1
ATOM 3103 O O . PRO B 1 107 ? 9.383 -0.017 -10.328 1 92.56 107 PRO B O 1
ATOM 3106 N N . CYS B 1 108 ? 7.238 -0.496 -9.922 1 94.06 108 CYS B N 1
ATOM 3107 C CA . CYS B 1 108 ? 7.062 0.715 -9.125 1 94.06 108 CYS B CA 1
ATOM 3108 C C . CYS B 1 108 ? 7.742 0.584 -7.77 1 94.06 108 CYS B C 1
ATOM 3110 O O . CYS B 1 108 ? 8.156 -0.51 -7.383 1 94.06 108 CYS B O 1
ATOM 3112 N N . GLY B 1 109 ? 7.875 1.667 -7.039 1 95 109 GLY B N 1
ATOM 3113 C CA . GLY B 1 109 ? 8.508 1.648 -5.73 1 95 109 GLY B CA 1
ATOM 3114 C C . GLY B 1 109 ? 7.855 0.681 -4.762 1 95 109 GLY B C 1
ATOM 3115 O O . GLY B 1 109 ? 8.531 0.06 -3.941 1 95 109 GLY B O 1
ATOM 3116 N N . HIS B 1 110 ? 6.512 0.568 -4.832 1 96.25 110 HIS B N 1
ATOM 3117 C CA . HIS B 1 110 ? 5.742 -0.346 -3.994 1 96.25 110 HIS B CA 1
ATOM 3118 C C . HIS B 1 110 ? 6.203 -1.788 -4.188 1 96.25 110 HIS B C 1
ATOM 3120 O O . HIS B 1 110 ? 6.438 -2.506 -3.213 1 96.25 110 HIS B O 1
ATOM 3126 N N . CYS B 1 111 ? 6.363 -2.229 -5.395 1 96.88 111 CYS B N 1
ATOM 3127 C CA . CYS B 1 111 ? 6.777 -3.588 -5.719 1 96.88 111 CYS B CA 1
ATOM 3128 C C . CYS B 1 111 ? 8.234 -3.816 -5.348 1 96.88 111 CYS B C 1
ATOM 3130 O O . CYS B 1 111 ? 8.594 -4.883 -4.84 1 96.88 111 CYS B O 1
ATOM 3132 N N . ARG B 1 112 ? 9.078 -2.826 -5.652 1 95 112 ARG B N 1
ATOM 3133 C CA . ARG B 1 112 ? 10.492 -2.926 -5.297 1 95 112 ARG B CA 1
ATOM 3134 C C . ARG B 1 112 ? 10.664 -3.121 -3.793 1 95 112 ARG B C 1
ATOM 3136 O O . ARG B 1 112 ? 11.5 -3.912 -3.355 1 95 112 ARG B O 1
ATOM 3143 N N . GLN B 1 113 ? 9.828 -2.377 -3.068 1 95.44 113 GLN B N 1
ATOM 3144 C CA . GLN B 1 113 ? 9.859 -2.504 -1.614 1 95.44 113 GLN B CA 1
ATOM 3145 C C . GLN B 1 113 ? 9.43 -3.9 -1.175 1 95.44 113 GLN B C 1
ATOM 3147 O O . GLN B 1 113 ? 10.078 -4.52 -0.327 1 95.44 113 GLN B O 1
ATOM 3152 N N . PHE B 1 114 ? 8.383 -4.438 -1.729 1 97.12 114 PHE B N 1
ATOM 3153 C CA . PHE B 1 114 ? 7.875 -5.754 -1.362 1 97.12 114 PHE B CA 1
ATOM 3154 C C . PHE B 1 114 ? 8.922 -6.832 -1.634 1 97.12 114 PHE B C 1
ATOM 3156 O O . PHE B 1 114 ? 9.078 -7.762 -0.844 1 97.12 114 PHE B O 1
ATOM 3163 N N . TYR B 1 115 ? 9.617 -6.754 -2.664 1 96.88 115 TYR B N 1
ATOM 3164 C CA . TYR B 1 115 ? 10.578 -7.762 -3.088 1 96.88 115 TYR B CA 1
ATOM 3165 C C . TYR B 1 115 ? 11.781 -7.793 -2.152 1 96.88 115 TYR B C 1
ATOM 3167 O O . TYR B 1 115 ? 12.562 -8.75 -2.162 1 96.88 115 TYR B O 1
ATOM 3175 N N . GLN B 1 116 ? 11.953 -6.723 -1.326 1 93.81 116 GLN B N 1
ATOM 3176 C CA . GLN B 1 116 ? 13.055 -6.73 -0.371 1 93.81 116 GLN B CA 1
ATOM 3177 C C . GLN B 1 116 ? 12.891 -7.848 0.654 1 93.81 116 GLN B C 1
ATOM 3179 O O . GLN B 1 116 ? 13.828 -8.172 1.386 1 93.81 116 GLN B O 1
ATOM 3184 N N . GLU B 1 117 ? 11.719 -8.461 0.684 1 94.25 117 GLU B N 1
ATOM 3185 C CA . GLU B 1 117 ? 11.445 -9.516 1.648 1 94.25 117 GLU B CA 1
ATOM 3186 C C . GLU B 1 117 ? 12.117 -10.828 1.233 1 94.25 117 GLU B C 1
ATOM 3188 O O . GLU B 1 117 ? 12.148 -11.789 2.006 1 94.25 117 GLU B O 1
ATOM 3193 N N . LEU B 1 118 ? 12.633 -10.883 0.018 1 94.06 118 LEU B N 1
ATOM 3194 C CA . LEU B 1 118 ? 13.328 -12.07 -0.458 1 94.06 118 LEU B CA 1
ATOM 3195 C C . LEU B 1 118 ? 14.75 -12.125 0.095 1 94.06 118 LEU B C 1
ATOM 3197 O O . LEU B 1 118 ? 15.383 -11.086 0.301 1 94.06 118 LEU B O 1
ATOM 3201 N N . ARG B 1 119 ? 15.188 -13.383 0.244 1 89.31 119 ARG B N 1
ATOM 3202 C CA . ARG B 1 119 ? 16.609 -13.539 0.554 1 89.31 119 ARG B CA 1
ATOM 3203 C C . ARG B 1 119 ? 17.469 -13.039 -0.596 1 89.31 119 ARG B C 1
ATOM 3205 O O . ARG B 1 119 ? 17.219 -13.367 -1.758 1 89.31 119 ARG B O 1
ATOM 3212 N N . ASN B 1 120 ? 18.438 -12.242 -0.398 1 85.62 120 ASN B N 1
ATOM 3213 C CA . ASN B 1 120 ? 19.344 -11.695 -1.397 1 85.62 120 ASN B CA 1
ATOM 3214 C C . ASN B 1 120 ? 18.594 -10.875 -2.445 1 85.62 120 ASN B C 1
ATOM 3216 O O . ASN B 1 120 ? 18.844 -11.023 -3.645 1 85.62 120 ASN B O 1
ATOM 3220 N N . ALA B 1 121 ? 17.625 -10.148 -2.016 1 90.12 121 ALA B N 1
ATOM 3221 C CA . ALA B 1 121 ? 16.797 -9.312 -2.887 1 90.12 121 ALA B CA 1
ATOM 3222 C C . ALA B 1 121 ? 17.672 -8.43 -3.771 1 90.12 121 ALA B C 1
ATOM 3224 O O . ALA B 1 121 ? 17.359 -8.195 -4.938 1 90.12 121 ALA B O 1
ATOM 3225 N N . SER B 1 122 ? 18.766 -8.023 -3.264 1 88.06 122 SER B N 1
ATOM 3226 C CA . SER B 1 122 ? 19.641 -7.09 -3.971 1 88.06 122 SER B CA 1
ATOM 3227 C C . SER B 1 122 ? 20.219 -7.719 -5.234 1 88.06 122 SER B C 1
ATOM 3229 O O . SER B 1 122 ? 20.5 -7.02 -6.211 1 88.06 122 SER B O 1
ATOM 3231 N N . SER B 1 123 ? 20.328 -9.031 -5.281 1 89.81 123 SER B N 1
ATOM 3232 C CA . SER B 1 123 ? 20.953 -9.711 -6.402 1 89.81 123 SER B CA 1
ATOM 3233 C C . SER B 1 123 ? 19.922 -10.297 -7.355 1 89.81 123 SER B C 1
ATOM 3235 O O . SER B 1 123 ? 20.266 -10.945 -8.344 1 89.81 123 SER B O 1
ATOM 3237 N N . LEU B 1 124 ? 18.641 -10.086 -6.996 1 93.62 124 LEU B N 1
ATOM 3238 C CA . LEU B 1 124 ? 17.594 -10.531 -7.906 1 93.62 124 LEU B CA 1
ATOM 3239 C C . LEU B 1 124 ? 17.656 -9.773 -9.227 1 93.62 124 LEU B C 1
ATOM 3241 O O . LEU B 1 124 ? 17.625 -8.539 -9.242 1 93.62 124 LEU B O 1
ATOM 3245 N N . ASN B 1 125 ? 17.734 -10.523 -10.344 1 93.88 125 ASN B N 1
ATOM 3246 C CA . ASN B 1 125 ? 17.891 -9.898 -11.656 1 93.88 125 ASN B CA 1
ATOM 3247 C C . ASN B 1 125 ? 16.547 -9.602 -12.305 1 93.88 125 ASN B C 1
ATOM 3249 O O . ASN B 1 125 ? 15.695 -10.484 -12.391 1 93.88 125 ASN B O 1
ATOM 3253 N N . VAL B 1 126 ? 16.453 -8.383 -12.773 1 93.88 126 VAL B N 1
ATOM 3254 C CA . VAL B 1 126 ? 15.195 -7.91 -13.367 1 93.88 126 VAL B CA 1
ATOM 3255 C C . VAL B 1 126 ? 15.445 -7.438 -14.797 1 93.88 126 VAL B C 1
ATOM 3257 O O . VAL B 1 126 ? 16.453 -6.789 -15.078 1 93.88 126 VAL B O 1
ATOM 3260 N N . LEU B 1 127 ? 14.602 -7.84 -15.68 1 93.81 127 LEU B N 1
ATOM 3261 C CA . LEU B 1 127 ? 14.594 -7.352 -17.062 1 93.81 127 LEU B CA 1
ATOM 3262 C C . LEU B 1 127 ? 13.273 -6.66 -17.391 1 93.81 127 LEU B C 1
ATOM 3264 O O . LEU B 1 127 ? 12.203 -7.234 -17.172 1 93.81 127 LEU B O 1
ATOM 3268 N N . VAL B 1 128 ? 13.344 -5.398 -17.781 1 91.06 128 VAL B N 1
ATOM 3269 C CA . VAL B 1 128 ? 12.156 -4.656 -18.203 1 91.06 128 VAL B CA 1
ATOM 3270 C C . VAL B 1 128 ? 11.961 -4.816 -19.719 1 91.06 128 VAL B C 1
ATOM 3272 O O . VAL B 1 128 ? 12.766 -4.328 -20.516 1 91.06 128 VAL B O 1
ATOM 3275 N N . ALA B 1 129 ? 10.906 -5.418 -20.109 1 86.88 129 ALA B N 1
ATOM 3276 C CA . ALA B 1 129 ? 10.688 -5.828 -21.5 1 86.88 129 ALA B CA 1
ATOM 3277 C C . ALA B 1 129 ? 10.359 -4.629 -22.375 1 86.88 129 ALA B C 1
ATOM 3279 O O . ALA B 1 129 ? 10.727 -4.594 -23.562 1 86.88 129 ALA B O 1
ATOM 3280 N N . ASP B 1 130 ? 9.586 -3.623 -21.922 1 74.06 130 ASP B N 1
ATOM 3281 C CA . ASP B 1 130 ? 9.148 -2.51 -22.766 1 74.06 130 ASP B CA 1
ATOM 3282 C C . ASP B 1 130 ? 10.219 -1.425 -22.844 1 74.06 130 ASP B C 1
ATOM 3284 O O . ASP B 1 130 ? 10.016 -0.388 -23.469 1 74.06 130 ASP B O 1
ATOM 3288 N N . SER B 1 131 ? 11.352 -1.722 -22.406 1 65.31 131 SER B N 1
ATOM 3289 C CA . SER B 1 131 ? 12.391 -0.699 -22.453 1 65.31 131 SER B CA 1
ATOM 3290 C C . SER B 1 131 ? 13.078 -0.679 -23.812 1 65.31 131 SER B C 1
ATOM 3292 O O . SER B 1 131 ? 13.195 -1.716 -24.469 1 65.31 131 SER B O 1
ATOM 3294 N N . ASP B 1 132 ? 13.086 0.362 -24.438 1 59.5 132 ASP B N 1
ATOM 3295 C CA . ASP B 1 132 ? 13.844 0.56 -25.672 1 59.5 132 ASP B CA 1
ATOM 3296 C C . ASP B 1 132 ? 15.148 1.305 -25.391 1 59.5 132 ASP B C 1
ATOM 3298 O O . ASP B 1 132 ? 15.141 2.506 -25.125 1 59.5 132 ASP B O 1
ATOM 3302 N N . PRO B 1 133 ? 16.281 0.61 -25.625 1 56.56 133 PRO B N 1
ATOM 3303 C CA . PRO B 1 133 ? 16.484 -0.777 -26.047 1 56.56 133 PRO B CA 1
ATOM 3304 C C . PRO B 1 133 ? 16.172 -1.784 -24.938 1 56.56 133 PRO B C 1
ATOM 3306 O O . PRO B 1 133 ? 16.109 -1.416 -23.766 1 56.56 133 PRO B O 1
ATOM 3309 N N . PRO B 1 134 ? 15.93 -3.008 -25.406 1 58.78 134 PRO B N 1
ATOM 3310 C CA . PRO B 1 134 ? 15.703 -4.035 -24.375 1 58.78 134 PRO B CA 1
ATOM 3311 C C . PRO B 1 134 ? 16.828 -4.113 -23.359 1 58.78 134 PRO B C 1
ATOM 3313 O O . PRO B 1 134 ? 18 -4.012 -23.719 1 58.78 134 PRO B O 1
ATOM 3316 N N . THR B 1 135 ? 16.453 -3.949 -22.172 1 66.5 135 THR B N 1
ATOM 3317 C CA . THR B 1 135 ? 17.453 -3.895 -21.109 1 66.5 135 THR B CA 1
ATOM 3318 C C . THR B 1 135 ? 17.969 -5.293 -20.781 1 66.5 135 THR B C 1
ATOM 3320 O O . THR B 1 135 ? 17.297 -6.289 -21.047 1 66.5 135 THR B O 1
ATOM 3323 N N . ALA B 1 136 ? 19.203 -5.398 -20.438 1 84.19 136 ALA B N 1
ATOM 3324 C CA . ALA B 1 136 ? 19.812 -6.582 -19.844 1 84.19 136 ALA B CA 1
ATOM 3325 C C . ALA B 1 136 ? 19.312 -6.781 -18.406 1 84.19 136 ALA B C 1
ATOM 3327 O O . ALA B 1 136 ? 18.703 -5.887 -17.828 1 84.19 136 ALA B O 1
ATOM 3328 N N . PHE B 1 137 ? 19.391 -8.023 -18.047 1 91 137 PHE B N 1
ATOM 3329 C CA . PHE B 1 137 ? 19.094 -8.289 -16.641 1 91 137 PHE B CA 1
ATOM 3330 C C . PHE B 1 137 ? 19.953 -7.41 -15.734 1 91 137 PHE B C 1
ATOM 3332 O O . PHE B 1 137 ? 21.172 -7.34 -15.883 1 91 137 PHE B O 1
ATOM 3339 N N . THR B 1 138 ? 19.266 -6.676 -14.875 1 90.75 138 THR B N 1
ATOM 3340 C CA . THR B 1 138 ? 19.875 -5.758 -13.922 1 90.75 138 THR B CA 1
ATOM 3341 C C . THR B 1 138 ? 19.469 -6.098 -12.492 1 90.75 138 THR B C 1
ATOM 3343 O O . THR B 1 138 ? 18.297 -6.43 -12.242 1 90.75 138 THR B O 1
ATOM 3346 N N . PRO B 1 139 ? 20.469 -6.047 -11.57 1 91.81 139 PRO B N 1
ATOM 3347 C CA . PRO B 1 139 ? 20.125 -6.355 -10.188 1 91.81 139 PRO B CA 1
ATOM 3348 C C . PRO B 1 139 ? 19.094 -5.379 -9.602 1 91.81 139 PRO B C 1
ATOM 3350 O O . PRO B 1 139 ? 19.125 -4.188 -9.922 1 91.81 139 PRO B O 1
ATOM 3353 N N . LEU B 1 140 ? 18.266 -5.906 -8.742 1 90.25 140 LEU B N 1
ATOM 3354 C CA . LEU B 1 140 ? 17.203 -5.121 -8.125 1 90.25 140 LEU B CA 1
ATOM 3355 C C . LEU B 1 140 ? 17.766 -3.953 -7.332 1 90.25 140 LEU B C 1
ATOM 3357 O O . LEU B 1 140 ? 17.125 -2.91 -7.199 1 90.25 140 LEU B O 1
ATOM 3361 N N . SER B 1 141 ? 19.016 -4.059 -6.812 1 87.81 141 SER B N 1
ATOM 3362 C CA . SER B 1 141 ? 19.672 -3.004 -6.043 1 87.81 141 SER B CA 1
ATOM 3363 C C . SER B 1 141 ? 19.828 -1.734 -6.875 1 87.81 141 SER B C 1
ATOM 3365 O O . SER B 1 141 ? 19.875 -0.63 -6.328 1 87.81 141 SER B O 1
ATOM 3367 N N . HIS B 1 142 ? 19.875 -1.924 -8.133 1 85.31 142 HIS B N 1
ATOM 3368 C CA . HIS B 1 142 ? 19.953 -0.78 -9.039 1 85.31 142 HIS B CA 1
ATOM 3369 C C . HIS B 1 142 ? 18.656 0.02 -9.031 1 85.31 142 HIS B C 1
ATOM 3371 O O . HIS B 1 142 ? 18.672 1.239 -9.219 1 85.31 142 HIS B O 1
ATOM 3377 N N . PHE B 1 143 ? 17.641 -0.654 -8.727 1 84.19 143 PHE B N 1
ATOM 3378 C CA . PHE B 1 143 ? 16.312 -0.035 -8.805 1 84.19 143 PHE B CA 1
ATOM 3379 C C . PHE B 1 143 ? 15.906 0.532 -7.449 1 84.19 143 PHE B C 1
ATOM 3381 O O . PHE B 1 143 ? 15.016 1.382 -7.375 1 84.19 143 PHE B O 1
ATOM 3388 N N . LEU B 1 144 ? 16.422 0.082 -6.445 1 85.69 144 LEU B N 1
ATOM 3389 C CA . LEU B 1 144 ? 16.109 0.568 -5.105 1 85.69 144 LEU B CA 1
ATOM 3390 C C . LEU B 1 144 ? 17.375 0.675 -4.258 1 85.69 144 LEU B C 1
ATOM 3392 O O . LEU B 1 144 ? 17.594 -0.137 -3.354 1 85.69 144 LEU B O 1
ATOM 3396 N N . PRO B 1 145 ? 18.078 1.76 -4.41 1 80.25 145 PRO B N 1
ATOM 3397 C CA . PRO B 1 145 ? 19.234 1.985 -3.533 1 80.25 145 PRO B CA 1
ATOM 3398 C C . PRO B 1 145 ? 18.828 2.373 -2.113 1 80.25 145 PRO B C 1
ATOM 3400 O O . PRO B 1 145 ? 17.719 2.848 -1.894 1 80.25 145 PRO B O 1
ATOM 3403 N N . HIS B 1 146 ? 19.703 2.117 -1.072 1 77.88 146 HIS B N 1
ATOM 3404 C CA . HIS B 1 146 ? 19.422 2.438 0.321 1 77.88 146 HIS B CA 1
ATOM 3405 C C . HIS B 1 146 ? 18.094 1.837 0.763 1 77.88 146 HIS B C 1
ATOM 3407 O O . HIS B 1 146 ? 17.234 2.545 1.288 1 77.88 146 HIS B O 1
ATOM 3413 N N . ARG B 1 147 ? 18.078 0.685 0.523 1 76.75 147 ARG B N 1
ATOM 3414 C CA . ARG B 1 147 ? 16.812 -0.035 0.692 1 76.75 147 ARG B CA 1
ATOM 3415 C C . ARG B 1 147 ? 16.469 -0.188 2.17 1 76.75 147 ARG B C 1
ATOM 3417 O O . ARG B 1 147 ? 17.359 -0.267 3.018 1 76.75 147 ARG B O 1
ATOM 3424 N N . PHE B 1 148 ? 15.148 -0.09 2.41 1 79.44 148 PHE B N 1
ATOM 3425 C CA . PHE B 1 148 ? 14.609 -0.481 3.705 1 79.44 148 PHE B CA 1
ATOM 3426 C C . PHE B 1 148 ? 14.039 -1.895 3.65 1 79.44 148 PHE B C 1
ATOM 3428 O O . PHE B 1 148 ? 13.234 -2.213 2.773 1 79.44 148 PHE B O 1
ATOM 3435 N N . GLY B 1 149 ? 14.523 -2.814 4.531 1 75 149 GLY B N 1
ATOM 3436 C CA . GLY B 1 149 ? 14.117 -4.207 4.457 1 75 149 GLY B CA 1
ATOM 3437 C C . GLY B 1 149 ? 14.266 -4.945 5.77 1 75 149 GLY B C 1
ATOM 3438 O O . GLY B 1 149 ? 14.375 -4.324 6.828 1 75 149 GLY B O 1
ATOM 3439 N N . PRO B 1 150 ? 14.109 -6.273 5.703 1 76.5 150 PRO B N 1
ATOM 3440 C CA . PRO B 1 150 ? 14.141 -7.121 6.898 1 76.5 150 PRO B CA 1
ATOM 3441 C C . PRO B 1 150 ? 15.375 -6.879 7.758 1 76.5 150 PRO B C 1
ATOM 3443 O O . PRO B 1 150 ? 15.305 -6.941 8.984 1 76.5 150 PRO B O 1
ATOM 3446 N N . GLU B 1 151 ? 16.422 -6.59 7.172 1 74.69 151 GLU B N 1
ATOM 3447 C CA . GLU B 1 151 ? 17.672 -6.402 7.914 1 74.69 151 GLU B CA 1
ATOM 3448 C C . GLU B 1 151 ? 17.594 -5.191 8.836 1 74.69 151 GLU B C 1
ATOM 3450 O O . GLU B 1 151 ? 18.375 -5.07 9.781 1 74.69 151 GLU B O 1
ATOM 3455 N N . ASN B 1 152 ? 16.719 -4.301 8.539 1 70.94 152 ASN B N 1
ATOM 3456 C CA . ASN B 1 152 ? 16.547 -3.104 9.352 1 70.94 152 ASN B CA 1
ATOM 3457 C C . ASN B 1 152 ? 15.719 -3.387 10.602 1 70.94 152 ASN B C 1
ATOM 3459 O O . ASN B 1 152 ? 15.758 -2.613 11.562 1 70.94 152 ASN B O 1
ATOM 3463 N N . LEU B 1 153 ? 15.008 -4.504 10.617 1 72.81 153 LEU B N 1
ATOM 3464 C CA . LEU B 1 153 ? 14.055 -4.738 11.703 1 72.81 153 LEU B CA 1
ATOM 3465 C C . LEU B 1 153 ? 14.312 -6.09 12.359 1 72.81 153 LEU B C 1
ATOM 3467 O O . LEU B 1 153 ? 13.938 -6.305 13.516 1 72.81 153 LEU B O 1
ATOM 3471 N N . LEU B 1 154 ? 14.766 -7.094 11.547 1 70 154 LEU B N 1
ATOM 3472 C CA . LEU B 1 154 ? 14.836 -8.461 12.039 1 70 154 LEU B CA 1
ATOM 3473 C C . LEU B 1 154 ? 16.281 -8.906 12.203 1 70 154 LEU B C 1
ATOM 3475 O O . LEU B 1 154 ? 17.188 -8.344 11.57 1 70 154 LEU B O 1
ATOM 3479 N N . SER B 1 155 ? 16.359 -9.828 13.195 1 68.06 155 SER B N 1
ATOM 3480 C CA . SER B 1 155 ? 17.625 -10.539 13.266 1 68.06 155 SER B CA 1
ATOM 3481 C C . SER B 1 155 ? 17.859 -11.398 12.023 1 68.06 155 SER B C 1
ATOM 3483 O O . SER B 1 155 ? 16.906 -11.82 11.375 1 68.06 155 SER B O 1
ATOM 3485 N N . LYS B 1 156 ? 18.969 -11.547 11.641 1 64.5 156 LYS B N 1
ATOM 3486 C CA . LYS B 1 156 ? 19.391 -12.289 10.453 1 64.5 156 LYS B CA 1
ATOM 3487 C C . LYS B 1 156 ? 18.906 -13.727 10.5 1 64.5 156 LYS B C 1
ATOM 3489 O O . LYS B 1 156 ? 18.859 -14.414 9.477 1 64.5 156 LYS B O 1
ATOM 3494 N N . HIS B 1 157 ? 18.25 -14.148 11.484 1 68.81 157 HIS B N 1
ATOM 3495 C CA . HIS B 1 157 ? 17.969 -15.57 11.625 1 68.81 157 HIS B CA 1
ATOM 3496 C C . HIS B 1 157 ? 16.516 -15.883 11.305 1 68.81 157 HIS B C 1
ATOM 3498 O O . HIS B 1 157 ? 16.109 -17.047 11.273 1 68.81 157 HIS B O 1
ATOM 3504 N N . LEU B 1 158 ? 15.742 -15.008 10.852 1 78.5 158 LEU B N 1
ATOM 3505 C CA . LEU B 1 158 ? 14.344 -15.281 10.555 1 78.5 158 LEU B CA 1
ATOM 3506 C C . LEU B 1 158 ? 14.148 -15.586 9.078 1 78.5 158 LEU B C 1
ATOM 3508 O O . LEU B 1 158 ? 14.859 -15.039 8.227 1 78.5 158 LEU B O 1
ATOM 3512 N N . PRO B 1 159 ? 13.203 -16.516 8.836 1 85.94 159 PRO B N 1
ATOM 3513 C CA . PRO B 1 159 ? 12.953 -16.859 7.434 1 85.94 159 PRO B CA 1
ATOM 3514 C C . PRO B 1 159 ? 12.445 -15.68 6.617 1 85.94 159 PRO B C 1
ATOM 3516 O O . PRO B 1 159 ? 11.648 -14.875 7.113 1 85.94 159 PRO B O 1
ATOM 3519 N N . PHE B 1 160 ? 13.062 -15.594 5.441 1 91.5 160 PHE B N 1
ATOM 3520 C CA . PHE B 1 160 ? 12.602 -14.602 4.473 1 91.5 160 PHE B CA 1
ATOM 3521 C C . PHE B 1 160 ? 11.391 -15.117 3.709 1 91.5 160 PHE B C 1
ATOM 3523 O O . PHE B 1 160 ? 11 -16.281 3.854 1 91.5 160 PHE B O 1
ATOM 3530 N N . LEU B 1 161 ? 10.805 -14.203 2.945 1 94.56 161 LEU B N 1
ATOM 3531 C CA . LEU B 1 161 ? 9.68 -14.602 2.115 1 94.56 161 LEU B CA 1
ATOM 3532 C C . LEU B 1 161 ? 10.07 -15.734 1.168 1 94.56 161 LEU B C 1
ATOM 3534 O O . LEU B 1 161 ? 11.156 -15.711 0.587 1 94.56 161 LEU B O 1
ATOM 3538 N N . LEU B 1 162 ? 9.25 -16.734 0.917 1 95.5 162 LEU B N 1
ATOM 3539 C CA . LEU B 1 162 ? 9.367 -17.891 0.047 1 95.5 162 LEU B CA 1
ATOM 3540 C C . LEU B 1 162 ? 10.078 -19.031 0.76 1 95.5 162 LEU B C 1
ATOM 3542 O O . LEU B 1 162 ? 9.969 -20.188 0.35 1 95.5 162 LEU B O 1
ATOM 3546 N N . GLU B 1 163 ? 10.953 -18.656 1.766 1 93.94 163 GLU B N 1
ATOM 3547 C CA . GLU B 1 163 ? 11.633 -19.719 2.496 1 93.94 163 GLU B CA 1
ATOM 3548 C C . GLU B 1 163 ? 10.648 -20.531 3.342 1 93.94 163 GLU B C 1
ATOM 3550 O O . GLU B 1 163 ? 9.719 -19.969 3.926 1 93.94 163 GLU B O 1
ATOM 3555 N N . PRO B 1 164 ? 10.883 -21.828 3.363 1 92.31 164 PRO B N 1
ATOM 3556 C CA . PRO B 1 164 ? 9.969 -22.672 4.133 1 92.31 164 PRO B CA 1
ATOM 3557 C C . PRO B 1 164 ? 9.969 -22.344 5.625 1 92.31 164 PRO B C 1
ATOM 3559 O O . PRO B 1 164 ? 11.031 -22.062 6.195 1 92.31 164 PRO B O 1
ATOM 3562 N N . HIS B 1 165 ? 8.836 -22.25 6.156 1 92.38 165 HIS B N 1
ATOM 3563 C CA . HIS B 1 165 ? 8.648 -22.078 7.59 1 92.38 165 HIS B CA 1
ATOM 3564 C C . HIS B 1 165 ? 7.258 -22.531 8.023 1 92.38 165 HIS B C 1
ATOM 3566 O O . HIS B 1 165 ? 6.418 -22.844 7.184 1 92.38 165 HIS B O 1
ATOM 3572 N N . HIS B 1 166 ? 7.043 -22.734 9.281 1 95.06 166 HIS B N 1
ATOM 3573 C CA . HIS B 1 166 ? 5.773 -23.109 9.891 1 95.06 166 HIS B CA 1
ATOM 3574 C C . HIS B 1 166 ? 5.535 -22.344 11.188 1 95.06 166 HIS B C 1
ATOM 3576 O O . HIS B 1 166 ? 6.375 -22.359 12.094 1 95.06 166 HIS B O 1
ATOM 3582 N N . ASN B 1 167 ? 4.422 -21.688 11.32 1 95.88 167 ASN B N 1
ATOM 3583 C CA . ASN B 1 167 ? 4.176 -20.781 12.43 1 95.88 167 ASN B CA 1
ATOM 3584 C C . ASN B 1 167 ? 3.676 -21.516 13.664 1 95.88 167 ASN B C 1
ATOM 3586 O O . ASN B 1 167 ? 3.523 -20.938 14.734 1 95.88 167 ASN B O 1
ATOM 3590 N N . GLY B 1 168 ? 3.361 -22.812 13.578 1 96 168 GLY B N 1
ATOM 3591 C CA . GLY B 1 168 ? 2.963 -23.625 14.719 1 96 168 GLY B CA 1
ATOM 3592 C C . GLY B 1 168 ? 1.575 -23.297 15.234 1 96 168 GLY B C 1
ATOM 3593 O O . GLY B 1 168 ? 1.315 -23.391 16.438 1 96 168 GLY B O 1
ATOM 3594 N N . LEU B 1 169 ? 0.679 -22.891 14.359 1 96.75 169 LEU B N 1
ATOM 3595 C CA . LEU B 1 169 ? -0.682 -22.531 14.742 1 96.75 169 LEU B CA 1
ATOM 3596 C C . LEU B 1 169 ? -1.585 -23.766 14.773 1 96.75 169 LEU B C 1
ATOM 3598 O O . LEU B 1 169 ? -1.421 -24.672 13.969 1 96.75 169 LEU B O 1
ATOM 3602 N N . SER B 1 170 ? -2.545 -23.781 15.734 1 95.81 170 SER B N 1
ATOM 3603 C CA . SER B 1 170 ? -3.539 -24.844 15.852 1 95.81 170 SER B CA 1
ATOM 3604 C C . SER B 1 170 ? -4.863 -24.297 16.391 1 95.81 170 SER B C 1
ATOM 3606 O O . SER B 1 170 ? -4.922 -23.188 16.906 1 95.81 170 SER B O 1
ATOM 3608 N N . PHE B 1 171 ? -5.93 -25.016 16.109 1 93.69 171 PHE B N 1
ATOM 3609 C CA . PHE B 1 171 ? -7.223 -24.656 16.688 1 93.69 171 PHE B CA 1
ATOM 3610 C C . PHE B 1 171 ? -7.305 -25.078 18.141 1 93.69 171 PHE B C 1
ATOM 3612 O O . PHE B 1 171 ? -6.703 -26.078 18.547 1 93.69 171 PHE B O 1
ATOM 3619 N N . LEU B 1 172 ? -7.969 -24.203 18.938 1 79.12 172 LEU B N 1
ATOM 3620 C CA . LEU B 1 172 ? -8.211 -24.609 20.312 1 79.12 172 LEU B CA 1
ATOM 3621 C C . LEU B 1 172 ? -9.148 -25.812 20.375 1 79.12 172 LEU B C 1
ATOM 3623 O O . LEU B 1 172 ? -10.07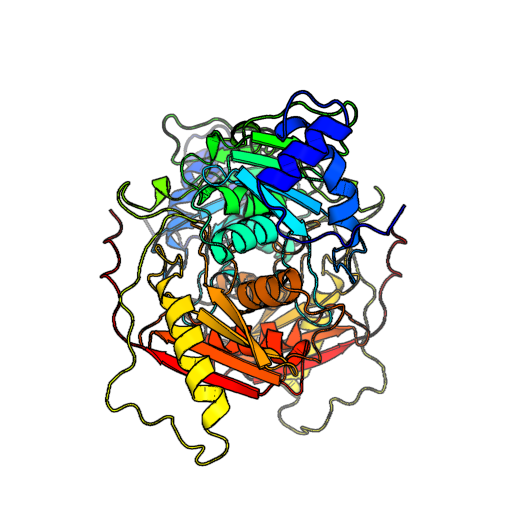 -25.922 19.562 1 79.12 172 LEU B O 1
ATOM 3627 N N . THR B 1 173 ? -8.703 -26.969 20.844 1 64.62 173 THR B N 1
ATOM 3628 C CA . THR B 1 173 ? -9.453 -28.219 20.969 1 64.62 173 THR B CA 1
ATOM 3629 C C . THR B 1 173 ? -10.938 -27.938 21.172 1 64.62 173 THR B C 1
ATOM 3631 O O . THR B 1 173 ? -11.789 -28.672 20.672 1 64.62 173 THR B O 1
ATOM 3634 N N . ASN B 1 174 ? -11.398 -27.156 22.203 1 52.62 174 ASN B N 1
ATOM 3635 C CA . ASN B 1 174 ? -12.812 -27.031 22.531 1 52.62 174 ASN B CA 1
ATOM 3636 C C . ASN B 1 174 ? -13.516 -26.047 21.609 1 52.62 174 ASN B C 1
ATOM 3638 O O . ASN B 1 174 ? -14.609 -25.578 21.922 1 52.62 174 ASN B O 1
ATOM 3642 N N . SER B 1 175 ? -12.945 -25.594 20.703 1 49.25 175 SER B N 1
ATOM 3643 C CA . SER B 1 175 ? -13.547 -24.438 20.062 1 49.25 175 SER B CA 1
ATOM 3644 C C . SER B 1 175 ? -14.641 -24.844 19.078 1 49.25 175 SER B C 1
ATOM 3646 O O . SER B 1 175 ? -14.359 -25.422 18.031 1 49.25 175 SER B O 1
ATOM 3648 N N . GLN B 1 176 ? -15.75 -25.328 19.609 1 42.62 176 GLN B N 1
ATOM 3649 C CA . GLN B 1 176 ? -16.953 -25.469 18.781 1 42.62 176 GLN B CA 1
ATOM 3650 C C . GLN B 1 176 ? -17.141 -24.266 17.859 1 42.62 176 GLN B C 1
ATOM 3652 O O . GLN B 1 176 ? -16.828 -23.141 18.234 1 42.62 176 GLN B O 1
ATOM 3657 N N . PRO B 1 177 ? -17.219 -24.406 16.594 1 44.5 177 PRO B N 1
ATOM 3658 C CA . PRO B 1 177 ? -17.547 -23.219 15.805 1 44.5 177 PRO B CA 1
ATOM 3659 C C . PRO B 1 177 ? -18.594 -22.344 16.484 1 44.5 177 PRO B C 1
ATOM 3661 O O . PRO B 1 177 ? -19.422 -22.828 17.266 1 44.5 177 PRO B O 1
ATOM 3664 N N . ASN B 1 178 ? -18.484 -21.172 16.672 1 38.38 178 ASN B N 1
ATOM 3665 C CA . ASN B 1 178 ? -19.703 -20.531 17.188 1 38.38 178 ASN B CA 1
ATOM 3666 C C . ASN B 1 178 ? -20.953 -21.234 16.672 1 38.38 178 ASN B C 1
ATOM 3668 O O . ASN B 1 178 ? -20.875 -22.156 15.859 1 38.38 178 ASN B O 1
ATOM 3672 N N . GLY B 1 179 ? -22.156 -20.547 16.438 1 34.88 179 GLY B N 1
ATOM 3673 C CA . GLY B 1 179 ? -23.547 -20.922 16.25 1 34.88 179 GLY B CA 1
ATOM 3674 C C . GLY B 1 179 ? -23.734 -22.016 15.227 1 34.88 179 GLY B C 1
ATOM 3675 O O . GLY B 1 179 ? -24.859 -22.453 14.969 1 34.88 179 GLY B O 1
ATOM 3676 N N . PHE B 1 180 ? -23.391 -21.844 13.883 1 36.12 180 PHE B N 1
ATOM 3677 C CA . PHE B 1 180 ? -24.203 -22.484 12.844 1 36.12 180 PHE B CA 1
ATOM 3678 C C . PHE B 1 180 ? -23.906 -23.969 12.773 1 36.12 180 PHE B C 1
ATOM 3680 O O . PHE B 1 180 ? -22.75 -24.391 12.766 1 36.12 180 PHE B O 1
ATOM 3687 N N . THR B 1 181 ? -24.906 -24.734 13.078 1 35.44 181 THR B N 1
ATOM 3688 C CA . THR B 1 181 ? -25.172 -26.172 13.039 1 35.44 181 THR B CA 1
ATOM 3689 C C . THR B 1 181 ? -24.562 -26.812 11.797 1 35.44 181 THR B C 1
ATOM 3691 O O . THR B 1 181 ? -23.844 -27.812 11.891 1 35.44 181 THR B O 1
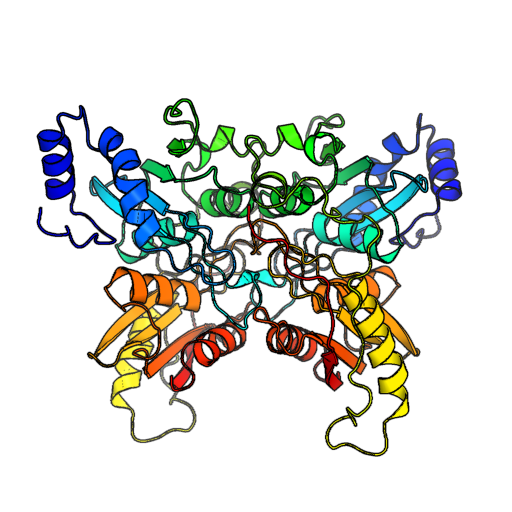ATOM 3694 N N . THR B 1 182 ? -25.562 -27.281 10.719 1 37.44 182 THR B N 1
ATOM 3695 C CA . THR B 1 182 ? -25.734 -28.391 9.805 1 37.44 182 THR B CA 1
ATOM 3696 C C . THR B 1 182 ? -24.75 -28.297 8.641 1 37.44 182 THR B C 1
ATOM 3698 O O . THR B 1 182 ? -24.453 -29.312 7.996 1 37.44 182 THR B O 1
ATOM 3701 N N . THR B 1 183 ? -24.812 -27.203 7.75 1 41.38 183 THR B N 1
ATOM 3702 C CA . THR B 1 183 ? -24.281 -27.188 6.395 1 41.38 183 THR B CA 1
ATOM 3703 C C . THR B 1 183 ? -22.75 -27.234 6.414 1 41.38 183 THR B C 1
ATOM 3705 O O . THR B 1 183 ? -22.094 -26.219 6.137 1 41.38 183 THR B O 1
ATOM 3708 N N . THR B 1 184 ? -22.031 -27.906 7.27 1 47.44 184 THR B N 1
ATOM 3709 C CA . THR B 1 184 ? -20.891 -28.141 8.133 1 47.44 184 THR B CA 1
ATOM 3710 C C . THR B 1 184 ? -19.703 -28.703 7.336 1 47.44 184 THR B C 1
ATOM 3712 O O . THR B 1 184 ? -18.547 -28.531 7.73 1 47.44 184 THR B O 1
ATOM 3715 N N . ASN B 1 185 ? -20.031 -29.5 6.34 1 56.38 185 ASN B N 1
ATOM 3716 C CA . ASN B 1 185 ? -18.969 -30.312 5.75 1 56.38 185 ASN B CA 1
ATOM 3717 C C . ASN B 1 185 ? -18 -29.453 4.953 1 56.38 185 ASN B C 1
ATOM 3719 O O . ASN B 1 185 ? -16.781 -29.625 5.07 1 56.38 185 ASN B O 1
ATOM 3723 N N . ASN B 1 186 ? -18.547 -28.484 4.195 1 66.44 186 ASN B N 1
ATOM 3724 C CA . ASN B 1 186 ? -17.656 -27.719 3.322 1 66.44 186 ASN B CA 1
ATOM 3725 C C . ASN B 1 186 ? -16.734 -26.812 4.125 1 66.44 186 ASN B C 1
ATOM 3727 O O . ASN B 1 186 ? -15.555 -26.656 3.779 1 66.44 186 ASN B O 1
ATOM 3731 N N . PHE B 1 187 ? -17.047 -26.547 5.289 1 82.81 187 PHE B N 1
ATOM 3732 C CA . PHE B 1 187 ? -16.234 -25.594 6.02 1 82.81 187 PHE B CA 1
ATOM 3733 C C . PHE B 1 187 ? -15.156 -26.297 6.824 1 82.81 187 PHE B C 1
ATOM 3735 O O . PHE B 1 187 ? -14.156 -25.672 7.203 1 82.81 187 PHE B O 1
ATOM 3742 N N . ASP B 1 188 ? -15.359 -27.594 7 1 85.56 188 ASP B N 1
ATOM 3743 C CA . ASP B 1 188 ? -14.312 -28.266 7.75 1 85.56 188 ASP B CA 1
ATOM 3744 C C . ASP B 1 188 ? -13.023 -28.359 6.938 1 85.56 188 ASP B C 1
ATOM 3746 O O . ASP B 1 188 ? -11.945 -28.016 7.43 1 85.56 188 ASP B O 1
ATOM 3750 N N . SER B 1 189 ? -13.188 -28.828 5.703 1 91.44 189 SER B N 1
ATOM 3751 C CA . SER B 1 189 ? -12.016 -28.891 4.84 1 91.44 189 SER B CA 1
ATOM 3752 C C . SER B 1 189 ? -11.43 -27.5 4.609 1 91.44 189 SER B C 1
ATOM 3754 O O . SER B 1 189 ? -10.211 -27.344 4.578 1 91.44 189 SER B O 1
ATOM 3756 N N . LEU B 1 190 ? -12.289 -26.531 4.535 1 95.62 190 LEU B N 1
ATOM 3757 C CA . LEU B 1 190 ? -11.867 -25.172 4.266 1 95.62 190 LEU B CA 1
ATOM 3758 C C . LEU B 1 190 ? -11.109 -24.578 5.457 1 95.62 190 LEU B C 1
ATOM 3760 O O . LEU B 1 190 ? -10.133 -23.859 5.285 1 95.62 190 LEU B O 1
ATOM 3764 N N . ARG B 1 191 ? -11.602 -24.875 6.648 1 96 191 ARG B N 1
ATOM 3765 C CA . ARG B 1 191 ? -10.961 -24.297 7.824 1 96 191 ARG B CA 1
ATOM 3766 C C . ARG B 1 191 ? -9.539 -24.828 7.988 1 96 191 ARG B C 1
ATOM 3768 O O . ARG B 1 191 ? -8.633 -24.094 8.352 1 96 191 ARG B O 1
ATOM 3775 N N . TYR B 1 192 ? -9.328 -26.141 7.707 1 96.75 192 TYR B N 1
ATOM 3776 C CA . TYR B 1 192 ? -7.988 -26.703 7.832 1 96.75 192 TYR B CA 1
ATOM 3777 C C . TYR B 1 192 ? -7.074 -26.203 6.723 1 96.75 192 TYR B C 1
ATOM 3779 O O . TYR B 1 192 ? -5.871 -26.016 6.934 1 96.75 192 TYR B O 1
ATOM 3787 N N . ALA B 1 193 ? -7.672 -26.016 5.531 1 98 193 ALA B N 1
ATOM 3788 C CA . ALA B 1 193 ? -6.902 -25.422 4.445 1 98 193 ALA B CA 1
ATOM 3789 C C . ALA B 1 193 ? -6.445 -24.016 4.812 1 98 193 ALA B C 1
ATOM 3791 O O . ALA B 1 193 ? -5.305 -23.625 4.547 1 98 193 ALA B O 1
ATOM 3792 N N . ALA B 1 194 ? -7.309 -23.234 5.422 1 98.62 194 ALA B N 1
ATOM 3793 C CA . ALA B 1 194 ? -6.973 -21.891 5.867 1 98.62 194 ALA B CA 1
ATOM 3794 C C . ALA B 1 194 ? -5.918 -21.922 6.969 1 98.62 194 ALA B C 1
ATOM 3796 O O . ALA B 1 194 ? -5.031 -21.062 7.016 1 98.62 194 ALA B O 1
ATOM 3797 N N . LEU B 1 195 ? -6.039 -22.906 7.844 1 98.19 195 LEU B N 1
ATOM 3798 C CA . LEU B 1 195 ? -5.039 -23.062 8.891 1 98.19 195 LEU B CA 1
ATOM 3799 C C . LEU B 1 195 ? -3.67 -23.375 8.297 1 98.19 195 LEU B C 1
ATOM 3801 O O . LEU B 1 195 ? -2.654 -22.844 8.75 1 98.19 195 LEU B O 1
ATOM 3805 N N . ASP B 1 196 ? -3.697 -24.266 7.363 1 98.12 196 ASP B N 1
ATOM 3806 C CA . ASP B 1 196 ? -2.455 -24.594 6.668 1 98.12 196 ASP B CA 1
ATOM 3807 C C . ASP B 1 196 ? -1.838 -23.344 6.039 1 98.12 196 ASP B C 1
ATOM 3809 O O . ASP B 1 196 ? -0.626 -23.141 6.125 1 98.12 196 ASP B O 1
ATOM 3813 N N . ALA B 1 197 ? -2.645 -22.516 5.406 1 98.5 197 ALA B N 1
ATOM 3814 C CA . ALA B 1 197 ? -2.178 -21.266 4.82 1 98.5 197 ALA B CA 1
ATOM 3815 C C . ALA B 1 197 ? -1.63 -20.328 5.895 1 98.5 197 ALA B C 1
ATOM 3817 O O . ALA B 1 197 ? -0.598 -19.688 5.699 1 98.5 197 ALA B O 1
ATOM 3818 N N . ALA B 1 198 ? -2.289 -20.234 7.027 1 98.44 198 ALA B N 1
ATOM 3819 C CA . ALA B 1 198 ? -1.833 -19.391 8.133 1 98.44 198 ALA B CA 1
ATOM 3820 C C . ALA B 1 198 ? -0.472 -19.844 8.648 1 98.44 198 ALA B C 1
ATOM 3822 O O . ALA B 1 198 ? 0.382 -19.031 8.984 1 98.44 198 ALA B O 1
ATOM 3823 N N . ASN B 1 199 ? -0.284 -21.078 8.664 1 98 199 ASN B N 1
ATOM 3824 C CA . ASN B 1 199 ? 0.967 -21.641 9.156 1 98 199 ASN B CA 1
ATOM 3825 C C . ASN B 1 199 ? 2.121 -21.375 8.195 1 98 199 ASN B C 1
ATOM 3827 O O . ASN B 1 199 ? 3.287 -21.422 8.586 1 98 199 ASN B O 1
ATOM 3831 N N . LYS B 1 200 ? 1.792 -21.094 6.984 1 97.38 200 LYS B N 1
ATOM 3832 C CA . LYS B 1 200 ? 2.807 -20.812 5.977 1 97.38 200 LYS B CA 1
ATOM 3833 C C . LYS B 1 200 ? 2.961 -19.297 5.777 1 97.38 200 LYS B C 1
ATOM 3835 O O . LYS B 1 200 ? 3.771 -18.859 4.961 1 97.38 200 LYS B O 1
ATOM 3840 N N . SER B 1 201 ? 2.201 -18.547 6.492 1 97.06 201 SER B N 1
ATOM 3841 C CA . SER B 1 201 ? 2.197 -17.109 6.34 1 97.06 201 SER B CA 1
ATOM 3842 C C . SER B 1 201 ? 3.523 -16.5 6.781 1 97.06 201 SER B C 1
ATOM 3844 O O . SER B 1 201 ? 4.156 -16.984 7.719 1 97.06 201 SER B O 1
ATOM 3846 N N . HIS B 1 202 ? 3.984 -15.461 6.07 1 96.44 202 HIS B N 1
ATOM 3847 C CA . HIS B 1 202 ? 5.16 -14.672 6.402 1 96.44 202 HIS B CA 1
ATOM 3848 C C . HIS B 1 202 ? 4.773 -13.406 7.156 1 96.44 202 HIS B C 1
ATOM 3850 O O . HIS B 1 202 ? 4.484 -12.375 6.543 1 96.44 202 HIS B O 1
ATOM 3856 N N . ALA B 1 203 ? 4.824 -13.453 8.484 1 95.12 203 ALA B N 1
ATOM 3857 C CA . ALA B 1 203 ? 4.406 -12.328 9.312 1 95.12 203 ALA B CA 1
ATOM 3858 C C . ALA B 1 203 ? 5.375 -12.109 10.469 1 95.12 203 ALA B C 1
ATOM 3860 O O . ALA B 1 203 ? 4.961 -12.039 11.633 1 95.12 203 ALA B O 1
ATOM 3861 N N . PRO B 1 204 ? 6.637 -11.836 10.117 1 92.88 204 PRO B N 1
ATOM 3862 C CA . PRO B 1 204 ? 7.645 -11.766 11.18 1 92.88 204 PRO B CA 1
ATOM 3863 C C . PRO B 1 204 ? 7.617 -10.43 11.93 1 92.88 204 PRO B C 1
ATOM 3865 O O . PRO B 1 204 ? 8.188 -10.32 13.016 1 92.88 204 PRO B O 1
ATOM 3868 N N . TYR B 1 205 ? 6.984 -9.422 11.406 1 92.19 205 TYR B N 1
ATOM 3869 C CA . TYR B 1 205 ? 7.059 -8.086 12 1 92.19 205 TYR B CA 1
ATOM 3870 C C . TYR B 1 205 ? 5.922 -7.875 12.992 1 92.19 205 TYR B C 1
ATOM 3872 O O . TYR B 1 205 ? 6.164 -7.512 14.148 1 92.19 205 TYR B O 1
ATOM 3880 N N . SER B 1 206 ? 4.727 -8.148 12.602 1 92.69 206 SER B N 1
ATOM 3881 C CA . SER B 1 206 ? 3.586 -8 13.5 1 92.69 206 SER B CA 1
ATOM 3882 C C . SER B 1 206 ? 3.436 -9.211 14.414 1 92.69 206 SER B C 1
ATOM 3884 O O . SER B 1 206 ? 2.828 -9.117 15.484 1 92.69 206 SER B O 1
ATOM 3886 N N . GLY B 1 207 ? 3.957 -10.344 13.906 1 93.19 207 GLY B N 1
ATOM 3887 C CA . GLY B 1 207 ? 3.723 -11.594 14.617 1 93.19 207 GLY B CA 1
ATOM 3888 C C . GLY B 1 207 ? 2.285 -12.07 14.523 1 93.19 207 GLY B C 1
ATOM 3889 O O . GLY B 1 207 ? 1.795 -12.75 15.43 1 93.19 207 GLY B O 1
ATOM 3890 N N . CYS B 1 208 ? 1.58 -11.672 13.484 1 96.44 208 CYS B N 1
ATOM 3891 C CA . CYS B 1 208 ? 0.167 -12.008 13.344 1 96.44 208 CYS B CA 1
ATOM 3892 C C . CYS B 1 208 ? -0.087 -12.781 12.055 1 96.44 208 CYS B C 1
ATOM 3894 O O . CYS B 1 208 ? -0.743 -12.273 11.141 1 96.44 208 CYS B O 1
ATOM 3896 N N . PRO B 1 209 ? 0.352 -14.039 11.953 1 97.44 209 PRO B N 1
ATOM 3897 C CA . PRO B 1 209 ? 0.084 -14.852 10.766 1 97.44 209 PRO B CA 1
ATOM 3898 C C . PRO B 1 209 ? -1.408 -15.078 10.523 1 97.44 209 PRO B C 1
ATOM 3900 O O . PRO B 1 209 ? -2.191 -15.102 11.477 1 97.44 209 PRO B O 1
ATOM 3903 N N . SER B 1 210 ? -1.816 -15.25 9.312 1 98.38 210 SER B N 1
ATOM 3904 C CA . SER B 1 210 ? -3.191 -15.539 8.922 1 98.38 210 SER B CA 1
ATOM 3905 C C . SER B 1 210 ? -3.248 -16.219 7.555 1 98.38 210 SER B C 1
ATOM 3907 O O . SER B 1 210 ? -2.266 -16.203 6.809 1 98.38 210 SER B O 1
ATOM 3909 N N . G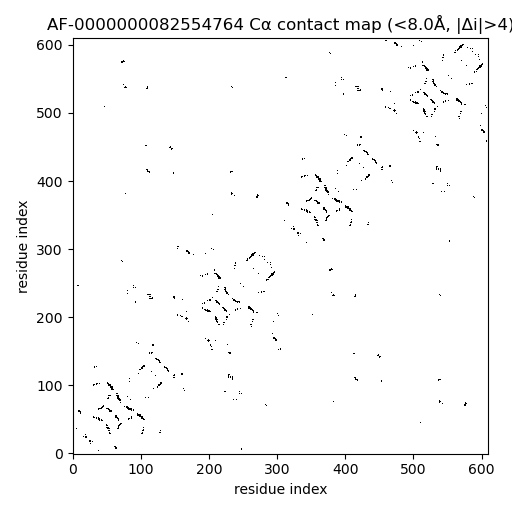LY B 1 211 ? -4.312 -16.875 7.289 1 98.69 211 GLY B N 1
ATOM 3910 C CA . GLY B 1 211 ? -4.539 -17.578 6.031 1 98.69 211 GLY B CA 1
ATOM 3911 C C . GLY B 1 211 ? -6 -17.594 5.621 1 98.69 211 GLY B C 1
ATOM 3912 O O . GLY B 1 211 ? -6.891 -17.594 6.473 1 98.69 211 GLY B O 1
ATOM 3913 N N . VAL B 1 212 ? -6.23 -17.594 4.336 1 98.81 212 VAL B N 1
ATOM 3914 C CA . VAL B 1 212 ? -7.574 -17.703 3.779 1 98.81 212 VAL B CA 1
ATOM 3915 C C . VAL B 1 212 ? -7.641 -18.891 2.824 1 98.81 212 VAL B C 1
ATOM 3917 O O . VAL B 1 212 ? -6.676 -19.172 2.111 1 98.81 212 VAL B O 1
ATOM 3920 N N . ALA B 1 213 ? -8.719 -19.609 2.855 1 98.69 213 ALA B N 1
ATOM 3921 C CA . ALA B 1 213 ? -9.039 -20.625 1.862 1 98.69 213 ALA B CA 1
ATOM 3922 C C . ALA B 1 213 ? -10.398 -20.359 1.216 1 98.69 213 ALA B C 1
ATOM 3924 O O . ALA B 1 213 ? -11.359 -20.016 1.902 1 98.69 213 ALA B O 1
ATOM 3925 N N . LEU B 1 214 ? -10.43 -20.438 -0.08 1 97.75 214 LEU B N 1
ATOM 3926 C CA . LEU B 1 214 ? -11.648 -20.328 -0.882 1 97.75 214 LEU B CA 1
ATOM 3927 C C . LEU B 1 214 ? -12.031 -21.672 -1.482 1 97.75 214 LEU B C 1
ATOM 3929 O O . LEU B 1 214 ? -11.164 -22.484 -1.791 1 97.75 214 LEU B O 1
ATOM 3933 N N . ILE B 1 215 ? -13.297 -21.844 -1.659 1 96.44 215 ILE B N 1
ATOM 3934 C CA . ILE B 1 215 ? -13.758 -22.984 -2.426 1 96.44 215 ILE B CA 1
ATOM 3935 C C . ILE B 1 215 ? -14.664 -22.531 -3.562 1 96.44 215 ILE B C 1
ATOM 3937 O O . ILE B 1 215 ? -15.477 -21.609 -3.385 1 96.44 215 ILE B O 1
ATOM 3941 N N . ASP B 1 216 ? -14.414 -23.047 -4.734 1 94 216 ASP B N 1
ATOM 3942 C CA . ASP B 1 216 ? -15.227 -22.656 -5.883 1 94 216 ASP B CA 1
ATOM 3943 C C . ASP B 1 216 ? -16.328 -23.688 -6.141 1 94 216 ASP B C 1
ATOM 3945 O O . ASP B 1 216 ? -16.469 -24.656 -5.406 1 94 216 ASP B O 1
ATOM 3949 N N . THR B 1 217 ? -17.188 -23.453 -7.172 1 93.19 217 THR B N 1
ATOM 3950 C CA . THR B 1 217 ? -18.359 -24.281 -7.477 1 93.19 217 THR B CA 1
ATOM 3951 C C . THR B 1 217 ? -17.938 -25.688 -7.918 1 93.19 217 THR B C 1
ATOM 3953 O O . THR B 1 217 ? -18.719 -26.625 -7.852 1 93.19 217 THR B O 1
ATOM 3956 N N . ASP B 1 218 ? -16.688 -25.875 -8.375 1 92.44 218 ASP B N 1
ATOM 3957 C CA . ASP B 1 218 ? -16.188 -27.172 -8.812 1 92.44 218 ASP B CA 1
ATOM 3958 C C . ASP B 1 218 ? -15.562 -27.938 -7.652 1 92.44 218 ASP B C 1
ATOM 3960 O O . ASP B 1 218 ? -15.109 -29.078 -7.824 1 92.44 218 ASP B O 1
ATOM 3964 N N . GLY B 1 219 ? -15.477 -27.328 -6.512 1 92.5 219 GLY B N 1
ATOM 3965 C CA . GLY B 1 219 ? -14.969 -28 -5.32 1 92.5 219 GLY B CA 1
ATOM 3966 C C . GLY B 1 219 ? -13.477 -27.797 -5.121 1 92.5 219 GLY B C 1
ATOM 3967 O O . GLY B 1 219 ? -12.883 -28.391 -4.219 1 92.5 219 GLY B O 1
ATOM 3968 N N . ASN B 1 220 ? -12.852 -26.969 -5.949 1 94.31 220 ASN B N 1
ATOM 3969 C CA . ASN B 1 220 ? -11.43 -26.688 -5.793 1 94.31 220 ASN B CA 1
ATOM 3970 C C . ASN B 1 220 ? -11.18 -25.703 -4.66 1 94.31 220 ASN B C 1
ATOM 3972 O O . ASN B 1 220 ? -11.906 -24.719 -4.508 1 94.31 220 ASN B O 1
ATOM 3976 N N . ILE B 1 221 ? -10.172 -26.047 -3.863 1 96.88 221 ILE B N 1
ATOM 3977 C CA . ILE B 1 221 ? -9.789 -25.172 -2.756 1 96.88 221 ILE B CA 1
ATOM 3978 C C . ILE B 1 221 ? -8.547 -24.359 -3.135 1 96.88 221 ILE B C 1
ATOM 3980 O O . ILE B 1 221 ? -7.594 -24.906 -3.701 1 96.88 221 ILE B O 1
ATOM 3984 N N . HIS B 1 222 ? -8.578 -23.047 -2.889 1 97.5 222 HIS B N 1
ATOM 3985 C CA . HIS B 1 222 ? -7.477 -22.125 -3.146 1 97.5 222 HIS B CA 1
ATOM 3986 C C . HIS B 1 222 ? -7.031 -21.438 -1.866 1 97.5 222 HIS B C 1
ATOM 3988 O O . HIS B 1 222 ? -7.812 -20.703 -1.247 1 97.5 222 HIS B O 1
ATOM 3994 N N . LYS B 1 223 ? -5.797 -21.641 -1.521 1 98.12 223 LYS B N 1
ATOM 3995 C CA . LYS B 1 223 ? -5.273 -21.125 -0.261 1 98.12 223 LYS B CA 1
ATOM 3996 C C . LYS B 1 223 ? -4.434 -19.875 -0.492 1 98.12 223 LYS B C 1
ATOM 3998 O O . LYS B 1 223 ? -3.748 -19.75 -1.509 1 98.12 223 LYS B O 1
ATOM 4003 N N . GLY B 1 224 ? -4.496 -19 0.455 1 98.62 224 GLY B N 1
ATOM 4004 C CA . GLY B 1 224 ? -3.678 -17.797 0.447 1 98.62 224 GLY B CA 1
ATOM 4005 C C . GLY B 1 224 ? -3.076 -17.484 1.802 1 98.62 224 GLY B C 1
ATOM 4006 O O . GLY B 1 224 ? -3.801 -17.359 2.793 1 98.62 224 GLY B O 1
ATOM 4007 N N . SER B 1 225 ? -1.772 -17.328 1.852 1 98.75 225 SER B N 1
ATOM 4008 C CA . SER B 1 225 ? -1.035 -17 3.066 1 98.75 225 SER B CA 1
ATOM 4009 C C . SER B 1 225 ? -0.693 -15.508 3.117 1 98.75 225 SER B C 1
ATOM 4011 O O . SER B 1 225 ? -0.28 -14.93 2.111 1 98.75 225 SER B O 1
ATOM 4013 N N . TYR B 1 226 ? -0.903 -14.992 4.281 1 98.38 226 TYR B N 1
ATOM 4014 C CA . TYR B 1 226 ? -0.509 -13.609 4.527 1 98.38 226 TYR B CA 1
ATOM 4015 C C . TYR B 1 226 ? 0.997 -13.438 4.371 1 98.38 226 TYR B C 1
ATOM 4017 O O . TYR B 1 226 ? 1.774 -14.289 4.816 1 98.38 226 TYR B O 1
ATOM 4025 N N . ALA B 1 227 ? 1.473 -12.328 3.686 1 98.06 227 ALA B N 1
ATOM 4026 C CA . ALA B 1 227 ? 2.889 -12 3.541 1 98.06 227 ALA B CA 1
ATOM 4027 C C . ALA B 1 227 ? 3.146 -10.531 3.875 1 98.06 227 ALA B C 1
ATOM 4029 O O . ALA B 1 227 ? 2.721 -9.641 3.139 1 98.06 227 ALA B O 1
ATOM 4030 N N . GLU B 1 228 ? 3.99 -10.305 4.875 1 95.75 228 GLU B N 1
ATOM 4031 C CA . GLU B 1 228 ? 4.262 -8.953 5.371 1 95.75 228 GLU B CA 1
ATOM 4032 C C . GLU B 1 228 ? 5.504 -8.367 4.715 1 95.75 228 GLU B C 1
ATOM 4034 O O . GLU B 1 228 ? 6.438 -9.094 4.375 1 95.75 228 GLU B O 1
ATOM 4039 N N . SER B 1 229 ? 5.379 -7.109 4.543 1 95.69 229 SER B N 1
ATOM 4040 C CA . SER B 1 229 ? 6.543 -6.297 4.203 1 95.69 229 SER B CA 1
ATOM 4041 C C . SER B 1 229 ? 7.059 -5.539 5.418 1 95.69 229 SER B C 1
ATOM 4043 O O . SER B 1 229 ? 6.273 -5.074 6.246 1 95.69 229 SER B O 1
ATOM 4045 N N . ALA B 1 230 ? 8.328 -5.379 5.512 1 93 230 ALA B N 1
ATOM 4046 C CA . ALA B 1 230 ? 8.945 -4.586 6.574 1 93 230 ALA B CA 1
ATOM 4047 C C . ALA B 1 230 ? 8.422 -3.156 6.566 1 93 230 ALA B C 1
ATOM 4049 O O . ALA B 1 230 ? 8.383 -2.498 7.609 1 93 230 ALA B O 1
ATOM 4050 N N . ALA B 1 231 ? 7.922 -2.703 5.395 1 94 231 ALA B N 1
ATOM 4051 C CA . ALA B 1 231 ? 7.426 -1.336 5.258 1 94 231 ALA B CA 1
ATOM 4052 C C . ALA B 1 231 ? 5.918 -1.274 5.492 1 94 231 ALA B C 1
ATOM 4054 O O . ALA B 1 231 ? 5.297 -0.23 5.289 1 94 231 ALA B O 1
ATOM 4055 N N . TYR B 1 232 ? 5.234 -2.404 5.82 1 94.56 232 TYR B N 1
ATOM 4056 C CA . TYR B 1 232 ? 3.846 -2.533 6.25 1 94.56 232 TYR B CA 1
ATOM 4057 C C . TYR B 1 232 ? 2.896 -2.43 5.066 1 94.56 232 TYR B C 1
ATOM 4059 O O . TYR B 1 232 ? 2.396 -3.443 4.57 1 94.56 232 TYR B O 1
ATOM 4067 N N . ASN B 1 233 ? 2.723 -1.301 4.41 1 96.81 233 ASN B N 1
ATOM 4068 C CA . ASN B 1 233 ? 1.707 -1.062 3.391 1 96.81 233 ASN B CA 1
ATOM 4069 C C . ASN B 1 233 ? 1.868 -2.012 2.209 1 96.81 233 ASN B C 1
ATOM 4071 O O . ASN B 1 233 ? 0.878 -2.494 1.653 1 96.81 233 ASN B O 1
ATOM 4075 N N . PRO B 1 234 ? 3.119 -2.371 1.827 1 96.62 234 PRO B N 1
ATOM 4076 C CA . PRO B 1 234 ? 3.262 -3.229 0.648 1 96.62 234 PRO B CA 1
ATOM 4077 C C . PRO B 1 234 ? 2.873 -4.68 0.922 1 96.62 234 PRO B C 1
ATOM 4079 O O . PRO B 1 234 ? 2.938 -5.52 0.022 1 96.62 234 PRO B O 1
ATOM 4082 N N . SER B 1 235 ? 2.434 -5.039 2.107 1 97.75 235 SER B N 1
ATOM 4083 C CA . SER B 1 235 ? 2.045 -6.402 2.455 1 97.75 235 SER B CA 1
ATOM 4084 C C . SER B 1 235 ? 0.892 -6.887 1.582 1 97.75 235 SER B C 1
ATOM 4086 O O . SER B 1 235 ? 0.083 -6.086 1.111 1 97.75 235 SER B O 1
ATOM 4088 N N . ILE B 1 236 ? 0.845 -8.156 1.322 1 98.06 236 ILE B N 1
ATOM 4089 C CA . ILE B 1 236 ? -0.285 -8.75 0.619 1 98.06 236 ILE B CA 1
ATOM 4090 C C . ILE B 1 236 ? -1.146 -9.539 1.604 1 98.06 236 ILE B C 1
ATOM 4092 O O . ILE B 1 236 ? -0.636 -10.367 2.359 1 98.06 236 ILE B O 1
ATOM 4096 N N . GLY B 1 237 ? -2.414 -9.227 1.663 1 98.31 237 GLY B N 1
ATOM 4097 C CA . GLY B 1 237 ? -3.342 -9.906 2.553 1 98.31 237 GLY B CA 1
ATOM 4098 C C . GLY B 1 237 ? -3.609 -11.344 2.148 1 98.31 237 GLY B C 1
ATOM 4099 O O . GLY B 1 237 ? -3.402 -11.719 0.992 1 98.31 237 GLY B O 1
ATOM 4100 N N . PRO B 1 238 ? -4.082 -12.141 3.125 1 98.75 238 PRO B N 1
ATOM 4101 C CA . PRO B 1 238 ? -4.348 -13.547 2.822 1 98.75 238 PRO B CA 1
ATOM 4102 C C . PRO B 1 238 ? -5.48 -13.734 1.814 1 98.75 238 PRO B C 1
ATOM 4104 O O . PRO B 1 238 ? -5.469 -14.688 1.036 1 98.75 238 PRO B O 1
ATOM 4107 N N . ALA B 1 239 ? -6.492 -12.844 1.837 1 98.69 239 ALA B N 1
ATOM 4108 C CA . ALA B 1 239 ? -7.57 -12.938 0.857 1 98.69 239 ALA B CA 1
ATOM 4109 C C . ALA B 1 239 ? -7.059 -12.664 -0.553 1 98.69 239 ALA B C 1
ATOM 4111 O O . ALA B 1 239 ? -7.426 -13.359 -1.502 1 98.69 239 ALA B O 1
ATOM 4112 N N . GLN B 1 240 ? -6.23 -11.633 -0.714 1 98.56 240 GLN B N 1
ATOM 4113 C CA . GLN B 1 240 ? -5.609 -11.352 -2.004 1 98.56 240 GLN B CA 1
ATOM 4114 C C . GLN B 1 240 ? -4.766 -12.539 -2.477 1 98.56 240 GLN B C 1
ATOM 4116 O O . GLN B 1 240 ? -4.805 -12.898 -3.652 1 98.56 240 GLN B O 1
ATOM 4121 N N . ALA B 1 241 ? -4.012 -13.102 -1.532 1 98.75 241 ALA B N 1
ATOM 4122 C CA . ALA B 1 241 ? -3.182 -14.258 -1.867 1 98.75 241 ALA B CA 1
ATOM 4123 C C . ALA B 1 241 ? -4.039 -15.43 -2.32 1 98.75 241 ALA B C 1
ATOM 4125 O O . ALA B 1 241 ? -3.674 -16.156 -3.254 1 98.75 241 ALA B O 1
ATOM 4126 N N . ALA B 1 242 ? -5.168 -15.641 -1.688 1 98.62 242 ALA B N 1
ATOM 4127 C CA . ALA B 1 242 ? -6.082 -16.703 -2.08 1 98.62 242 ALA B CA 1
ATOM 4128 C C . ALA B 1 242 ? -6.652 -16.469 -3.473 1 98.62 242 ALA B C 1
ATOM 4130 O O . ALA B 1 242 ? -6.867 -17.406 -4.242 1 98.62 242 ALA B O 1
ATOM 4131 N N . LEU B 1 243 ? -6.922 -15.234 -3.777 1 98.31 243 LEU B N 1
ATOM 4132 C CA . LEU B 1 243 ? -7.422 -14.891 -5.102 1 98.31 243 LEU B CA 1
ATOM 4133 C C . LEU B 1 243 ? -6.359 -15.125 -6.168 1 98.31 243 LEU B C 1
ATOM 4135 O O . LEU B 1 243 ? -6.676 -15.508 -7.297 1 98.31 243 LEU B O 1
ATOM 4139 N N . VAL B 1 244 ? -5.082 -14.844 -5.809 1 98.25 244 VAL B N 1
ATOM 4140 C CA . VAL B 1 244 ? -3.992 -15.195 -6.711 1 98.25 244 VAL B CA 1
ATOM 4141 C C . VAL B 1 244 ? -4.043 -16.688 -7.02 1 98.25 244 VAL B C 1
ATOM 4143 O O . VAL B 1 244 ? -3.938 -17.094 -8.18 1 98.25 244 VAL B O 1
ATOM 4146 N N . ALA B 1 245 ? -4.207 -17.516 -5.984 1 97.94 245 ALA B N 1
ATOM 4147 C CA . ALA B 1 245 ? -4.316 -18.953 -6.164 1 97.94 245 ALA B CA 1
ATOM 4148 C C . ALA B 1 245 ? -5.504 -19.312 -7.047 1 97.94 245 ALA B C 1
ATOM 4150 O O . ALA B 1 245 ? -5.391 -20.156 -7.949 1 97.94 245 ALA B O 1
ATOM 4151 N N . TYR B 1 246 ? -6.645 -18.688 -6.84 1 97.38 246 TYR B N 1
ATOM 4152 C CA . TYR B 1 246 ? -7.855 -18.922 -7.617 1 97.38 246 TYR B CA 1
ATOM 4153 C C . TYR B 1 246 ? -7.621 -18.609 -9.094 1 97.38 246 TYR B C 1
ATOM 4155 O O . TYR B 1 246 ? -7.953 -19.422 -9.961 1 97.38 246 TYR B O 1
ATOM 4163 N N . ILE B 1 247 ? -6.992 -17.453 -9.344 1 96.5 247 ILE B N 1
ATOM 4164 C CA . ILE B 1 247 ? -6.746 -17 -10.711 1 96.5 247 ILE B CA 1
ATOM 4165 C C . ILE B 1 247 ? -5.711 -17.906 -11.375 1 96.5 247 ILE B C 1
ATOM 4167 O O . ILE B 1 247 ? -5.902 -18.344 -12.508 1 96.5 247 ILE B O 1
ATOM 4171 N N . ALA B 1 248 ? -4.629 -18.203 -10.664 1 95.56 248 ALA B N 1
ATOM 4172 C CA . ALA B 1 248 ? -3.521 -19 -11.203 1 95.56 248 ALA B CA 1
ATOM 4173 C C . ALA B 1 248 ? -3.963 -20.422 -11.523 1 95.56 248 ALA B C 1
ATOM 4175 O O . ALA B 1 248 ? -3.373 -21.078 -12.383 1 95.56 248 ALA B O 1
ATOM 4176 N N . ASN B 1 249 ? -5 -20.875 -10.859 1 91.81 249 ASN B N 1
ATOM 4177 C CA . ASN B 1 249 ? -5.445 -22.25 -11.039 1 91.81 249 ASN B CA 1
ATOM 4178 C C . ASN B 1 249 ? -6.688 -22.328 -11.914 1 91.81 249 ASN B C 1
ATOM 4180 O O . ASN B 1 249 ? -7.461 -23.281 -11.82 1 91.81 249 ASN B O 1
ATOM 4184 N N . GLY B 1 250 ? -6.93 -21.328 -12.695 1 83.19 250 GLY B N 1
ATOM 4185 C CA . GLY B 1 250 ? -7.961 -21.406 -13.719 1 83.19 250 GLY B CA 1
ATOM 4186 C C . GLY B 1 250 ? -9.305 -20.891 -13.25 1 83.19 250 GLY B C 1
ATOM 4187 O O . GLY B 1 250 ? -10.352 -21.391 -13.664 1 83.19 250 GLY B O 1
ATOM 4188 N N . GLY B 1 251 ? -9.406 -20.062 -12.328 1 74.75 251 GLY B N 1
ATOM 4189 C CA . GLY B 1 251 ? -10.648 -19.531 -11.781 1 74.75 251 GLY B CA 1
ATOM 4190 C C . GLY B 1 251 ? -11.445 -18.719 -12.789 1 74.75 251 GLY B C 1
ATOM 4191 O O . GLY B 1 251 ? -12.602 -18.359 -12.531 1 74.75 251 GLY B O 1
ATOM 4192 N N . GLY B 1 252 ? -10.922 -18.5 -13.969 1 71.88 252 GLY B N 1
ATOM 4193 C CA . GLY B 1 252 ? -11.664 -17.812 -15.008 1 71.88 252 GLY B CA 1
ATOM 4194 C C . GLY B 1 252 ? -11.633 -16.312 -14.867 1 71.88 252 GLY B C 1
ATOM 4195 O O . GLY B 1 252 ? -10.695 -15.758 -14.281 1 71.88 252 GLY B O 1
ATOM 4196 N N . HIS B 1 253 ? -12.625 -15.578 -15.5 1 75 253 HIS B N 1
ATOM 4197 C CA . HIS B 1 253 ? -12.602 -14.125 -15.609 1 75 253 HIS B CA 1
ATOM 4198 C C . HIS B 1 253 ? -13.352 -13.477 -14.453 1 75 253 HIS B C 1
ATOM 4200 O O . HIS B 1 253 ? -13.102 -12.32 -14.109 1 75 253 HIS B O 1
ATOM 4206 N N . GLY B 1 254 ? -14.172 -14.242 -13.805 1 88.88 254 GLY B N 1
ATOM 4207 C CA . GLY B 1 254 ? -14.953 -13.672 -12.719 1 88.88 254 GLY B CA 1
ATOM 4208 C C . GLY B 1 254 ? -14.727 -14.375 -11.391 1 88.88 254 GLY B C 1
ATOM 4209 O O . GLY B 1 254 ? -13.82 -15.203 -11.273 1 88.88 254 GLY B O 1
ATOM 4210 N N . TYR B 1 255 ? -15.406 -13.867 -10.406 1 95.88 255 TYR B N 1
ATOM 4211 C CA . TYR B 1 255 ? -15.211 -14.383 -9.055 1 95.88 255 TYR B CA 1
ATOM 4212 C C . TYR B 1 255 ? -16.484 -15.039 -8.531 1 95.88 255 TYR B C 1
ATOM 4214 O O . TYR B 1 255 ? -16.531 -15.484 -7.383 1 95.88 255 TYR B O 1
ATOM 4222 N N . GLU B 1 256 ? -17.469 -15.148 -9.375 1 92.69 256 GLU B N 1
ATOM 4223 C CA . GLU B 1 256 ? -18.781 -15.641 -8.969 1 92.69 256 GLU B CA 1
ATOM 4224 C C . GLU B 1 256 ? -18.734 -17.125 -8.602 1 92.69 256 GLU B C 1
ATOM 4226 O O . GLU B 1 256 ? -19.609 -17.625 -7.906 1 92.69 256 GLU B O 1
ATOM 4231 N N . LYS B 1 257 ? -17.75 -17.812 -9.102 1 94.38 257 LYS B N 1
ATOM 4232 C CA . LYS B 1 257 ? -17.609 -19.234 -8.812 1 94.38 257 LYS B CA 1
ATOM 4233 C C . LYS B 1 257 ? -17.156 -19.469 -7.375 1 94.38 257 LYS B C 1
ATOM 4235 O O . LYS B 1 257 ? -17.234 -20.594 -6.867 1 94.38 257 LYS B O 1
ATOM 4240 N N . ILE B 1 258 ? -16.609 -18.453 -6.727 1 96.25 258 ILE B N 1
ATOM 4241 C CA . ILE B 1 258 ? -16.219 -18.578 -5.328 1 96.25 258 ILE B CA 1
ATOM 4242 C C . ILE B 1 258 ? -17.469 -18.594 -4.441 1 96.25 258 ILE B C 1
ATOM 4244 O O . ILE B 1 258 ? -18.203 -17.609 -4.379 1 96.25 258 ILE B O 1
ATOM 4248 N N . VAL B 1 259 ? -17.719 -19.594 -3.66 1 95.5 259 VAL B N 1
ATOM 4249 C CA . VAL B 1 259 ? -19 -19.734 -2.988 1 95.5 259 VAL B CA 1
ATOM 4250 C C . VAL B 1 259 ? -18.812 -19.688 -1.475 1 95.5 259 VAL B C 1
ATOM 4252 O O . VAL B 1 259 ? -19.734 -19.391 -0.728 1 95.5 259 VAL B O 1
ATOM 4255 N N . ALA B 1 260 ? -17.594 -20.047 -1.053 1 96.94 260 ALA B N 1
ATOM 4256 C CA . ALA B 1 260 ? -17.312 -19.984 0.379 1 96.94 260 ALA B CA 1
ATOM 4257 C C . ALA B 1 260 ? -15.844 -19.641 0.634 1 96.94 260 ALA B C 1
ATOM 4259 O O . ALA B 1 260 ? -14.984 -19.906 -0.212 1 96.94 260 ALA B O 1
ATOM 4260 N N . ALA B 1 261 ? -15.578 -19.031 1.771 1 97.94 261 ALA B N 1
ATOM 4261 C CA . ALA B 1 261 ? -14.234 -18.656 2.201 1 97.94 261 ALA B CA 1
ATOM 4262 C C . ALA B 1 261 ? -14.102 -18.734 3.719 1 97.94 261 ALA B C 1
ATOM 4264 O O . ALA B 1 261 ? -15.07 -18.516 4.445 1 97.94 261 ALA B O 1
ATOM 4265 N N . VAL B 1 262 ? -12.93 -19.109 4.145 1 98.31 262 VAL B N 1
ATOM 4266 C CA . VAL B 1 262 ? -12.617 -19.141 5.566 1 98.31 262 VAL B CA 1
ATOM 4267 C C . VAL B 1 262 ? -11.32 -18.375 5.828 1 98.31 262 VAL B C 1
ATOM 4269 O O . VAL B 1 262 ? -10.352 -18.516 5.082 1 98.31 262 VAL B O 1
ATOM 4272 N N . LEU B 1 263 ? -11.359 -17.531 6.797 1 98.56 263 LEU B N 1
ATOM 4273 C CA . LEU B 1 263 ? -10.156 -16.891 7.332 1 98.56 263 LEU B CA 1
ATOM 4274 C C . LEU B 1 263 ? -9.758 -17.516 8.664 1 98.56 263 LEU B C 1
ATOM 4276 O O . LEU B 1 263 ? -10.617 -17.766 9.523 1 98.56 263 LEU B O 1
ATOM 4280 N N . VAL B 1 264 ? -8.492 -17.844 8.773 1 98.31 264 VAL B N 1
ATOM 4281 C CA . VAL B 1 264 ? -7.93 -18.219 10.062 1 98.31 264 VAL B CA 1
ATOM 4282 C C . VAL B 1 264 ? -6.93 -17.156 10.516 1 98.31 264 VAL B C 1
ATOM 4284 O O . VAL B 1 264 ? -6.012 -16.797 9.773 1 98.31 264 VAL B O 1
ATOM 4287 N N . GLU B 1 265 ? -7.043 -16.578 11.641 1 97.5 265 GLU B N 1
ATOM 4288 C CA . GLU B 1 265 ? -6.094 -15.641 12.242 1 97.5 265 GLU B CA 1
ATOM 4289 C C . GLU B 1 265 ? -6.008 -15.836 13.75 1 97.5 265 GLU B C 1
ATOM 4291 O O . GLU B 1 265 ? -6.848 -16.516 14.344 1 97.5 265 GLU B O 1
ATOM 4296 N N . MET B 1 266 ? -4.996 -15.32 14.344 1 96.12 266 MET B N 1
ATOM 4297 C CA . MET B 1 266 ? -4.734 -15.531 15.766 1 96.12 266 MET B CA 1
ATOM 4298 C C . MET B 1 266 ? -5.766 -14.805 16.625 1 96.12 266 MET B C 1
ATOM 4300 O O . MET B 1 266 ? -6.145 -13.672 16.312 1 96.12 266 MET B O 1
ATOM 4304 N N . GLU B 1 267 ? -6.105 -15.406 17.656 1 92.44 267 GLU B N 1
ATOM 4305 C CA . GLU B 1 267 ? -7 -14.781 18.625 1 92.44 267 GLU B CA 1
ATOM 4306 C C . GLU B 1 267 ? -6.379 -13.516 19.219 1 92.44 267 GLU B C 1
ATOM 4308 O O . GLU B 1 267 ? -7.07 -12.523 19.438 1 92.44 267 GLU B O 1
ATOM 4313 N N . SER B 1 268 ? -5.156 -13.523 19.453 1 92.75 268 SER B N 1
ATOM 4314 C CA . SER B 1 268 ? -4.438 -12.445 20.109 1 92.75 268 SER B CA 1
ATOM 4315 C C . SER B 1 268 ? -3.898 -11.438 19.109 1 92.75 268 SER B C 1
ATOM 4317 O O . SER B 1 268 ? -3.139 -10.539 19.453 1 92.75 268 SER B O 1
ATOM 4319 N N . ALA B 1 269 ? -4.227 -11.625 17.875 1 94.12 269 ALA B N 1
ATOM 4320 C CA . ALA B 1 269 ? -3.631 -10.797 16.828 1 94.12 269 ALA B CA 1
ATOM 4321 C C . ALA B 1 269 ? -3.961 -9.32 17.031 1 94.12 269 ALA B C 1
ATOM 4323 O O . ALA B 1 269 ? -5.121 -8.969 17.266 1 94.12 269 ALA B O 1
ATOM 4324 N N . ILE B 1 270 ? -2.943 -8.453 16.938 1 95.62 270 ILE B N 1
ATOM 4325 C CA . ILE B 1 270 ? -3.152 -7.012 17.016 1 95.62 270 ILE B CA 1
ATOM 4326 C C . ILE B 1 270 ? -3.252 -6.43 15.609 1 95.62 270 ILE B C 1
ATOM 4328 O O . ILE B 1 270 ? -3.576 -5.25 15.438 1 95.62 270 ILE B O 1
ATOM 4332 N N . VAL B 1 271 ? -2.871 -7.172 14.641 1 96.56 271 VAL B N 1
ATOM 4333 C CA . VAL B 1 271 ? -3.135 -6.906 13.234 1 96.56 271 VAL B CA 1
ATOM 4334 C C . VAL B 1 271 ? -4.164 -7.902 12.703 1 96.56 271 VAL B C 1
ATOM 4336 O O . VAL B 1 271 ? -3.859 -9.086 12.523 1 96.56 271 VAL B O 1
ATOM 4339 N N . LYS B 1 272 ? -5.34 -7.434 12.422 1 96.75 272 LYS B N 1
ATOM 4340 C CA . LYS B 1 272 ? -6.441 -8.305 12.031 1 96.75 272 LYS B CA 1
ATOM 4341 C C . LYS B 1 272 ? -6.766 -8.156 10.547 1 96.75 272 LYS B C 1
ATOM 4343 O O . LYS B 1 272 ? -6.703 -7.051 10 1 96.75 272 LYS B O 1
ATOM 4348 N N . GLN B 1 273 ? -7.141 -9.289 9.945 1 97.69 273 GLN B N 1
ATOM 4349 C CA . GLN B 1 273 ? -7.422 -9.328 8.516 1 97.69 273 GLN B CA 1
ATOM 4350 C C . GLN B 1 273 ? -8.914 -9.461 8.25 1 97.69 273 GLN B C 1
ATOM 4352 O O . GLN B 1 273 ? -9.383 -9.227 7.133 1 97.69 273 GLN B O 1
ATOM 4357 N N . GLU B 1 274 ? -9.727 -9.758 9.227 1 96.81 274 GLU B N 1
ATOM 4358 C CA . GLU B 1 274 ? -11.109 -10.203 9.078 1 96.81 274 GLU B CA 1
ATOM 4359 C C . GLU B 1 274 ? -11.922 -9.203 8.266 1 96.81 274 GLU B C 1
ATOM 4361 O O . GLU B 1 274 ? -12.492 -9.555 7.227 1 96.81 274 GLU B O 1
ATOM 4366 N N . HIS B 1 275 ? -11.969 -8.016 8.664 1 94.69 275 HIS B N 1
ATOM 4367 C CA . HIS B 1 275 ? -12.883 -7.055 8.062 1 94.69 275 HIS B CA 1
ATOM 4368 C C . HIS B 1 275 ? -12.438 -6.68 6.652 1 94.69 275 HIS B C 1
ATOM 4370 O O . HIS B 1 275 ? -13.266 -6.445 5.773 1 94.69 275 HIS B O 1
ATOM 4376 N N . ALA B 1 276 ? -11.141 -6.566 6.484 1 95.75 276 ALA B N 1
ATOM 4377 C CA . ALA B 1 276 ? -10.641 -6.289 5.141 1 95.75 276 ALA B CA 1
ATOM 4378 C C . ALA B 1 276 ? -10.93 -7.453 4.195 1 95.75 276 ALA B C 1
ATOM 4380 O O . ALA B 1 276 ? -11.328 -7.242 3.049 1 95.75 276 ALA B O 1
ATOM 4381 N N . ALA B 1 277 ? -10.688 -8.688 4.652 1 97.88 277 ALA B N 1
ATOM 4382 C CA . ALA B 1 277 ? -10.984 -9.867 3.844 1 97.88 277 ALA B CA 1
ATOM 4383 C C . ALA B 1 277 ? -12.469 -9.953 3.516 1 97.88 277 ALA B C 1
ATOM 4385 O O . ALA B 1 277 ? -12.844 -10.258 2.381 1 97.88 277 ALA B O 1
ATOM 4386 N N . ARG B 1 278 ? -13.289 -9.711 4.508 1 97.06 278 ARG B N 1
ATOM 4387 C CA . ARG B 1 278 ? -14.734 -9.719 4.316 1 97.06 278 ARG B CA 1
ATOM 4388 C C . ARG B 1 278 ? -15.156 -8.711 3.258 1 97.06 278 ARG B C 1
ATOM 4390 O O . ARG B 1 278 ? -15.953 -9.023 2.373 1 97.06 278 ARG B O 1
ATOM 4397 N N . LEU B 1 279 ? -14.641 -7.531 3.41 1 95.88 279 LEU B N 1
ATOM 4398 C CA . LEU B 1 279 ? -14.969 -6.469 2.463 1 95.88 279 LEU B CA 1
ATOM 4399 C C . LEU B 1 279 ? -14.609 -6.883 1.039 1 95.88 279 LEU B C 1
ATOM 4401 O O . LEU B 1 279 ? -15.422 -6.73 0.121 1 95.88 279 LEU B O 1
ATOM 4405 N N . LEU B 1 280 ? -13.406 -7.398 0.814 1 97.56 280 LEU B N 1
ATOM 4406 C CA . LEU B 1 280 ? -12.938 -7.812 -0.505 1 97.56 280 LEU B CA 1
ATOM 4407 C C . LEU B 1 280 ? -13.836 -8.906 -1.08 1 97.56 280 LEU B C 1
ATOM 4409 O O . LEU B 1 280 ? -14.352 -8.766 -2.191 1 97.56 280 LEU B O 1
ATOM 4413 N N . LEU B 1 281 ? -14.055 -9.961 -0.335 1 97.62 281 LEU B N 1
ATOM 4414 C CA . LEU B 1 281 ? -14.758 -11.141 -0.828 1 97.62 281 LEU B CA 1
ATOM 4415 C C . LEU B 1 281 ? -16.234 -10.828 -1.072 1 97.62 281 LEU B C 1
ATOM 4417 O O . LEU B 1 281 ? -16.812 -11.289 -2.059 1 97.62 281 LEU B O 1
ATOM 4421 N N . GLN B 1 282 ? -16.797 -10.023 -0.223 1 95.5 282 GLN B N 1
ATOM 4422 C CA . GLN B 1 282 ? -18.203 -9.68 -0.387 1 95.5 282 GLN B CA 1
ATOM 4423 C C . GLN B 1 282 ? -18.422 -8.758 -1.583 1 95.5 282 GLN B C 1
ATOM 4425 O O . GLN B 1 282 ? -19.484 -8.773 -2.211 1 95.5 282 GLN B O 1
ATOM 4430 N N . THR B 1 283 ? -17.422 -7.98 -1.852 1 96.06 283 THR B N 1
ATOM 4431 C CA . THR B 1 283 ? -17.531 -7.082 -2.994 1 96.06 283 THR B CA 1
ATOM 4432 C C . THR B 1 283 ? -17.422 -7.855 -4.305 1 96.06 283 THR B C 1
ATOM 4434 O O . THR B 1 283 ? -18.219 -7.641 -5.223 1 96.06 283 THR B O 1
ATOM 4437 N N . ILE B 1 284 ? -16.531 -8.805 -4.43 1 96.25 284 ILE B N 1
ATOM 4438 C CA . ILE B 1 284 ? -16.25 -9.438 -5.715 1 96.25 284 ILE B CA 1
ATOM 4439 C C . ILE B 1 284 ? -17.156 -10.664 -5.895 1 96.25 284 ILE B C 1
ATOM 4441 O O . ILE B 1 284 ? -17.406 -11.094 -7.02 1 96.25 284 ILE B O 1
ATOM 4445 N N . SER B 1 285 ? -17.578 -11.234 -4.832 1 96.31 285 SER B N 1
ATOM 4446 C CA . SER B 1 285 ? -18.469 -12.383 -4.816 1 96.31 285 SER B CA 1
ATOM 4447 C C . SER B 1 285 ? -19.484 -12.281 -3.686 1 96.31 285 SER B C 1
ATOM 4449 O O . SER B 1 285 ? -19.359 -12.969 -2.67 1 96.31 2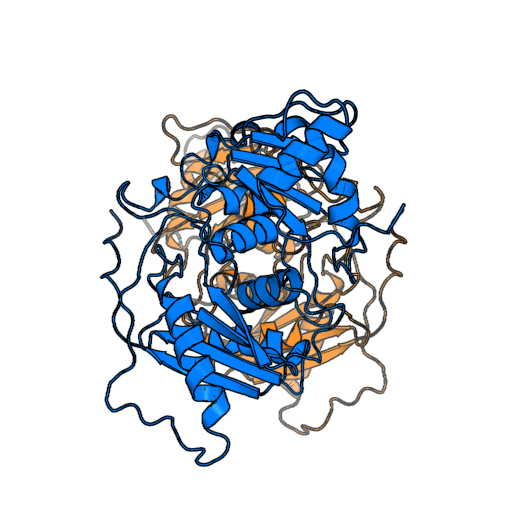85 SER B O 1
ATOM 4451 N N . PRO B 1 286 ? -20.547 -11.57 -3.924 1 94.31 286 PRO B N 1
ATOM 4452 C CA . PRO B 1 286 ? -21.5 -11.258 -2.852 1 94.31 286 PRO B CA 1
ATOM 4453 C C . PRO B 1 286 ? -22.172 -12.5 -2.281 1 94.31 286 PRO B C 1
ATOM 4455 O O . PRO B 1 286 ? -22.609 -12.492 -1.129 1 94.31 286 PRO B O 1
ATOM 4458 N N . LYS B 1 287 ? -22.234 -13.516 -2.99 1 92.94 287 LYS B N 1
ATOM 4459 C CA . LYS B 1 287 ? -22.891 -14.727 -2.531 1 92.94 287 LYS B CA 1
ATOM 4460 C C . LYS B 1 287 ? -21.938 -15.625 -1.753 1 92.94 287 LYS B C 1
ATOM 4462 O O . LYS B 1 287 ? -22.344 -16.641 -1.199 1 92.94 287 LYS B O 1
ATOM 4467 N N . CYS B 1 288 ? -20.719 -15.281 -1.708 1 95.25 288 CYS B N 1
ATOM 4468 C CA . CYS B 1 288 ? -19.703 -16.062 -1.003 1 95.25 288 CYS B CA 1
ATOM 4469 C C . CYS B 1 288 ? -19.953 -16.047 0.5 1 95.25 288 CYS B C 1
ATOM 4471 O O . CYS B 1 288 ? -20.047 -14.984 1.108 1 95.25 288 CYS B O 1
ATOM 4473 N N . GLU B 1 289 ? -20.141 -17.203 1.088 1 96.19 289 GLU B N 1
ATOM 4474 C CA . GLU B 1 289 ? -20.219 -17.297 2.543 1 96.19 289 GLU B CA 1
ATOM 4475 C C . GLU B 1 289 ? -18.844 -17.156 3.176 1 96.19 289 GLU B C 1
ATOM 4477 O O . GLU B 1 289 ? -17.906 -17.875 2.801 1 96.19 289 GLU B O 1
ATOM 4482 N N . PHE B 1 290 ? -18.703 -16.281 4.145 1 96.56 290 PHE B N 1
ATOM 4483 C CA . PHE B 1 290 ? -17.406 -16 4.742 1 96.56 290 PHE B CA 1
ATOM 4484 C C . PHE B 1 290 ? -17.438 -16.266 6.242 1 96.56 290 PHE B C 1
ATOM 4486 O O . PHE B 1 290 ? -18.312 -15.781 6.949 1 96.56 290 PHE B O 1
ATOM 4493 N N . LYS B 1 291 ? -16.5 -17.078 6.746 1 96.62 291 LYS B N 1
ATOM 4494 C CA . LYS B 1 291 ? -16.375 -17.375 8.172 1 96.62 291 LYS B CA 1
ATOM 4495 C C . LYS B 1 291 ? -14.953 -17.125 8.664 1 96.62 291 LYS B C 1
ATOM 4497 O O . LYS B 1 291 ? -14.008 -17.188 7.883 1 96.62 291 LYS B O 1
ATOM 4502 N N . VAL B 1 292 ? -14.852 -16.906 9.953 1 97.06 292 VAL B N 1
ATOM 4503 C CA . VAL B 1 292 ? -13.562 -16.672 10.594 1 97.06 292 VAL B CA 1
ATOM 4504 C C . VAL B 1 292 ? -13.359 -17.688 11.719 1 97.06 292 VAL B C 1
ATOM 4506 O O . VAL B 1 292 ? -14.273 -17.953 12.5 1 97.06 292 VAL B O 1
ATOM 4509 N N . PHE B 1 293 ? -12.266 -18.297 11.695 1 96.31 293 PHE B N 1
ATOM 4510 C CA . PHE B 1 293 ? -11.852 -19.172 12.789 1 96.31 293 PHE B CA 1
ATOM 4511 C C . PHE B 1 293 ? -10.586 -18.641 13.453 1 96.31 293 PHE B C 1
ATOM 4513 O O . PHE B 1 293 ? -9.68 -18.156 12.781 1 96.31 293 PHE B O 1
ATOM 4520 N N . LEU B 1 294 ? -10.57 -18.766 14.75 1 96.31 294 LEU B N 1
ATOM 4521 C CA . LEU B 1 294 ? -9.414 -18.281 15.508 1 96.31 294 LEU B CA 1
ATOM 4522 C C . LEU B 1 294 ? -8.484 -19.438 15.875 1 96.31 294 LEU B C 1
ATOM 4524 O O . LEU B 1 294 ? -8.938 -20.562 16.109 1 96.31 294 LEU B O 1
ATOM 4528 N N . CYS B 1 295 ? -7.285 -19.141 15.812 1 95.75 295 CYS B N 1
ATOM 4529 C CA . CYS B 1 295 ? -6.273 -20.125 16.172 1 95.75 295 CYS B CA 1
ATOM 4530 C C . CYS B 1 295 ? -5.375 -19.594 17.297 1 95.75 295 CYS B C 1
ATOM 4532 O O . CYS B 1 295 ? -5.508 -18.453 17.703 1 95.75 295 CYS B O 1
ATOM 4534 N N . VAL B 1 296 ? -4.621 -20.531 17.859 1 93.75 296 VAL B N 1
ATOM 4535 C CA . VAL B 1 296 ? -3.652 -20.203 18.906 1 93.75 296 VAL B CA 1
ATOM 4536 C C . VAL B 1 296 ? -2.281 -20.766 18.531 1 93.75 296 VAL B C 1
ATOM 4538 O O . VAL B 1 296 ? -2.164 -21.562 17.594 1 93.75 296 VAL B O 1
ATOM 4541 N N . GLY B 1 297 ? -1.391 -20.297 19.234 1 84.88 297 GLY B N 1
ATOM 4542 C CA . GLY B 1 297 ? -0.023 -20.734 19 1 84.88 297 GLY B CA 1
ATOM 4543 C C . GLY B 1 297 ? 0.857 -19.641 18.422 1 84.88 297 GLY B C 1
ATOM 4544 O O . GLY B 1 297 ? 0.61 -18.453 18.656 1 84.88 297 GLY B O 1
ATOM 4545 N N . GLY B 1 298 ? 1.946 -19.922 17.875 1 68.19 298 GLY B N 1
ATOM 4546 C CA . GLY B 1 298 ? 2.83 -19.016 17.172 1 68.19 298 GLY B CA 1
ATOM 4547 C C . GLY B 1 298 ? 4.113 -18.719 17.922 1 68.19 298 GLY B C 1
ATOM 4548 O O . GLY B 1 298 ? 4.172 -18.859 19.141 1 68.19 298 GLY B O 1
ATOM 4549 N N . THR B 1 299 ? 5.199 -18.828 17.188 1 59.34 299 THR B N 1
ATOM 4550 C CA . THR B 1 299 ? 6.516 -18.516 17.75 1 59.34 299 THR B CA 1
ATOM 4551 C C . THR B 1 299 ? 6.559 -17.094 18.281 1 59.34 299 THR B C 1
ATOM 4553 O O . THR B 1 299 ? 5.844 -16.219 17.797 1 59.34 299 THR B O 1
ATOM 4556 N N . LYS B 1 300 ? 6.992 -17.047 19.609 1 51.38 300 LYS B N 1
ATOM 4557 C CA . LYS B 1 300 ? 7.195 -15.75 20.266 1 51.38 300 LYS B CA 1
ATOM 4558 C C . LYS B 1 300 ? 7.797 -14.734 19.312 1 51.38 300 LYS B C 1
ATOM 4560 O O . LYS B 1 300 ? 8.617 -15.078 18.453 1 51.38 300 LYS B O 1
ATOM 4565 N N . ARG B 1 301 ? 7.148 -13.5 19.125 1 54.03 301 ARG B N 1
ATOM 4566 C CA . ARG B 1 301 ? 7.688 -12.336 18.422 1 54.03 301 ARG B CA 1
ATOM 4567 C C . ARG B 1 301 ? 9.18 -12.188 18.688 1 54.03 301 ARG B C 1
ATOM 4569 O O . ARG B 1 301 ? 9.625 -12.219 19.828 1 54.03 301 ARG B O 1
ATOM 4576 N N . PRO B 1 302 ? 9.992 -12.25 17.625 1 47.25 302 PRO B N 1
ATOM 4577 C CA . PRO B 1 302 ? 11.383 -11.945 17.953 1 47.25 302 PRO B CA 1
ATOM 4578 C C . PRO B 1 302 ? 11.547 -10.547 18.562 1 47.25 302 PRO B C 1
ATOM 4580 O O . PRO B 1 302 ? 10.828 -9.625 18.172 1 47.25 302 PRO B O 1
ATOM 4583 N N . SER B 1 303 ? 11.906 -10.422 19.844 1 41.16 303 SER B N 1
ATOM 4584 C CA . SER B 1 303 ? 12.211 -9.156 20.5 1 41.16 303 SER B CA 1
ATOM 4585 C C . SER B 1 303 ? 12.945 -8.211 19.547 1 41.16 303 SER B C 1
ATOM 4587 O O . SER B 1 303 ? 13.859 -8.625 18.828 1 41.16 303 SER B O 1
ATOM 4589 N N . SER B 1 304 ? 12.273 -7.207 19.047 1 37.25 304 SER B N 1
ATOM 4590 C CA . SER B 1 304 ? 12.984 -6.156 18.312 1 37.25 304 SER B CA 1
ATOM 4591 C C . SER B 1 304 ? 14.367 -5.914 18.906 1 37.25 304 SER B C 1
ATOM 4593 O O . SER B 1 304 ? 14.523 -5.801 20.125 1 37.25 304 SER B O 1
ATOM 4595 N N . ILE B 1 305 ? 15.469 -6.281 18.328 1 30.09 305 ILE B N 1
ATOM 4596 C CA . ILE B 1 305 ? 16.766 -5.824 18.812 1 30.09 305 ILE B CA 1
ATOM 4597 C C . ILE B 1 305 ? 16.859 -4.305 18.703 1 30.09 305 ILE B C 1
ATOM 4599 O O . ILE B 1 305 ? 16.406 -3.729 17.703 1 30.09 305 ILE B O 1
#

Organism: Quercus lobata (NCBI:txid97700)

Solvent-accessible surface area (backbone atoms only — not comparable to full-atom values): 31444 Å² total; per-residue (Å²): 125,78,77,71,78,83,61,39,63,37,54,34,68,57,43,47,49,53,13,54,74,67,72,39,97,38,52,76,67,40,30,54,74,46,20,66,65,31,22,73,70,27,42,32,86,75,76,70,64,66,31,9,19,21,32,33,34,57,77,73,48,25,36,35,36,11,29,22,37,49,60,77,60,32,49,51,59,72,43,40,46,16,64,56,33,29,53,48,49,32,42,75,67,70,35,54,39,70,44,40,34,18,24,42,56,60,66,36,30,40,50,56,32,37,48,36,38,33,74,65,30,52,66,28,27,38,22,34,52,68,40,89,69,71,51,64,74,36,43,40,40,69,48,39,45,73,67,56,34,49,79,78,62,44,66,89,82,60,78,38,52,45,42,85,64,71,36,66,60,42,66,59,87,81,62,64,73,74,85,85,75,80,91,46,69,68,51,52,62,29,47,54,43,2,43,55,18,17,20,55,23,42,28,79,77,80,54,37,40,20,6,14,14,35,29,34,81,87,67,52,73,19,51,4,38,18,37,59,26,80,79,33,46,57,34,45,51,18,52,58,32,13,48,48,39,33,50,59,70,66,50,65,94,61,45,70,50,38,46,35,36,23,37,24,34,44,69,82,39,55,48,33,55,64,68,63,42,48,52,54,46,41,68,63,15,66,78,32,46,76,50,77,46,61,29,43,73,49,71,76,63,70,74,73,122,126,81,78,71,77,84,61,37,63,39,54,33,68,57,42,46,50,52,13,53,76,67,70,38,96,38,52,76,67,38,30,53,74,46,18,66,65,30,22,69,70,27,42,36,86,73,76,70,64,66,31,8,18,21,31,32,32,56,76,74,48,27,36,37,38,10,29,21,38,48,59,77,60,32,49,50,60,72,42,40,48,15,64,55,33,28,53,49,49,33,42,75,67,71,35,55,41,71,44,40,33,18,24,42,56,61,69,37,29,40,50,55,34,37,49,36,36,32,74,64,30,52,67,28,26,37,24,35,54,68,40,86,68,71,51,65,75,37,43,39,40,72,47,40,44,73,67,54,34,48,79,78,64,43,68,89,83,58,78,38,53,44,41,86,64,70,37,64,61,44,67,58,89,81,61,64,71,73,88,85,76,80,95,45,69,70,50,52,62,29,45,52,42,2,43,55,18,19,20,54,23,42,30,79,77,81,54,38,39,21,6,14,14,34,30,35,81,88,68,51,74,20,51,4,37,20,38,58,26,82,80,32,48,58,35,46,52,17,52,59,32,14,47,47,38,32,50,56,70,66,50,66,95,60,46,70,49,37,46,35,36,22,35,26,36,44,69,82,38,56,49,33,54,64,66,64,40,49,53,54,46,42,67,61,15,66,78,32,46,75,48,77,46,60,28,43,73,49,70,78,63,72,74,72,121

Secondary structure (DSSP, 8-state):
-------SEE-HHHHHHHHHHTT-SSGGGTHHHHHHHHHTT-B-TTT----EEEEEETTT--EEEEE-B--TTS-GGG-B-HHHHHHHHHHHTT---EEEEEESSPPPHHHHHHGGGBTTGGG-EEEETT-SSPPPPEEGGGTSSS---GGGTS-TTSPPBTS-----EE--TT---SS--SS-HHHHHHHHHHHHHHHT-B-TTT---EEEEEEETT--EEEEE-B--TTSTT-B-HHHHHHHHHHHTT--S-STTEEEEEEEEETT-SS--HHHHHHHHHHH-TT-EEEEEEEEE--------/-------SEE-HHHHHHHHHHTT-SSGGGTHHHHHHHHHTT-B-TTT----EEEEEETTT--EEEEE-B--TTS-GGG-B-HHHHHHHHHHHTT---EEEEEESSPPPHHHHHHHTTBTTGGG-EEEETTSSSPPPPEEGGGTSSS---GGGTS-TTSPPBTS-----EEE-TT---SS--SS-HHHHHHHHHHHHHHHT-B-TTT---EEEEEEETT--EEEEE-B--TTSTT-B-HHHHHHHHHHHTT--S-STTEEEEEEEEETT-SS--HHHHHHHHHHH-TT-EEEEEEEEE--------

Sequence (610 aa):
MEETQVRFVIPASEAESMAQKANLPSVLHLLPSLVPSAQRLARPPISNFHVGAVGIGGVSGRVFLGVNVEFLNLPLNYSIHAEQFLLTNLSLNAEPSLSHFAVSAAPCGHCRQFYQELRNASSLNVLVADSDPPTAFTPLSHFLPHRFGPENLLSKHLPFLLEPHHNGLSFLTNSQPNGFTTTTNNFDSLRYAALDAANKSHAPYSGCPSGVALIDTDGNIHKGSYAESAAYNPSIGPAQAALVAYIANGGGHGYEKIVAAVLVEMESAIVKQEHAARLLLQTISPKCEFKVFLCVGGTKRPSSIMEETQVRFVIPASEAESMAQKANLPSVLHLLPSLVPSAQRLARPPISNFHVGAVGIGGVSGRVFLGVNVEFLNLPLNYSIHAEQFLLTNLSLNAEPSLSHFAVSAAPCGHCRQFYQELRNASSLNVLVADSDPPTAFTPLSHFLPHRFGPENLLSKHLPFLLEPHHNGLSFLTNSQPNGFTTTTNNFDSLRYAALDAANKSHAPYSGCPSGVALIDTDGNIHKGSYAESAAYNPSIGPAQAALVAYIANGGGHGYEKIVAAVLVEMESAIVKQEHAARLLLQTISPKCEFKVFLCVGGTKRPSSI

Nearest PDB structures (foldseek):
  6l08-assembly1_A  TM=9.160E-01  e=1.203E-37  Arabidopsis thaliana
  6l08-assembly1_B  TM=9.231E-01  e=1.757E-37  Arabidopsis thaliana
  1af2-assembly1_A  TM=9.538E-01  e=1.979E-30  Escherichia coli
  6k63-assembly2_D  TM=9.493E-01  e=5.105E-30  Klebsiella pneumoniae subsp. pneumoniae MGH 78578
  4eg2-assembly2_D  TM=9.341E-01  e=7.001E-30  Vibrio cholerae

pLDDT: mean 88.85, std 15.72, range [27.45, 98.81]

InterPro domains:
  IPR002125 Cytidine and deoxycytidylate deaminase domain [PF00383] (37-119)
  IPR002125 Cytidine and deoxycytidylate deaminase domain [PS51747] (26-151)
  IPR002125 Cytidine and deoxycytidylate deaminase domain [PS51747] (185-305)
  IPR006263 Cytidine deaminase, homodimeric [TIGR01355] (7-295)
  IPR013171 Cytidine/deoxycytidylate deaminase, zinc-binding domain [PF08211] (140-278)
  IPR016193 Cytidine deaminase-like [SSF53927] (29-153)
  IPR016193 Cytidine deaminase-like [SSF53927] (137-284)
  IPR050202 Cytidine and Deoxycytidylate Deaminase [PTHR11644] (7-248)

Radius of gyration: 24.0 Å; Cα contacts (8 Å, |Δi|>4): 1452; chains: 2; bounding box: 62×64×62 Å